Protein 8HP7 (pdb70)

Solvent-accessible surface area: 28020 Å² total; per-residue (Å²): 202,100,4,51,91,34,124,0,1,0,0,14,0,13,3,0,0,0,25,12,15,38,4,0,39,98,25,0,134,118,0,14,63,85,55,19,133,133,16,59,96,55,96,12,0,62,12,0,2,82,1,2,19,86,4,9,81,40,11,56,52,25,31,2,70,59,0,0,11,2,0,7,4,6,0,0,10,55,41,66,20,90,42,47,29,62,38,0,48,122,4,1,150,20,0,85,89,3,58,22,44,151,29,0,19,44,6,0,72,34,1,71,153,104,11,86,0,0,0,5,5,22,0,0,10,76,10,3,50,85,0,29,132,71,0,105,18,108,14,38,0,22,3,0,2,27,0,0,11,5,11,11,48,38,53,92,3,2,92,13,0,43,39,9,1,54,30,14,61,8,125,58,65,30,1,0,0,0,0,14,5,6,43,12,2,0,35,5,0,66,141,51,70,3,19,0,0,16,0,59,29,8,90,86,79,155,55,66,1,1,2,55,85,15,106,100,116,5,92,69,70,26,107,36,60,22,0,36,54,2,16,127,26,7,76,78,24,110,167,101,79,137,129,4,48,96,25,129,0,2,0,0,15,0,14,4,0,0,0,25,12,14,37,4,0,38,97,26,0,126,113,1,15,60,90,54,19,133,132,16,59,94,63,96,11,0,64,13,0,2,84,2,2,19,84,5,9,80,38,11,55,53,26,30,3,71,58,0,0,12,2,0,8,5,7,0,0,10,55,40,66,20,80,52,47,30,60,42,0,37,105,3,0,116,20,0,84,104,4,55,23,42,151,32,0,29,45,5,0,78,38,1,73,157,102,11,86,0,0,0,6,4,22,1,0,9,82,3,3,40,77,0,31,103,78,0,118,19,107,16,38,0,20,2,0,3,25,0,0,10,6,11,10,49,37,50,95,2,2,94,11,0,40,39,10,2,53,29,12,63,11,115,56,59,24,1,0,0,0,0,14,4,5,44,12,2,0,34,5,0,89,142,52,69,5,19,0,0,15,0,61,28,9,93,87,79,162,48,69,1,1,2,55,88,16,106,100,113,5,88,74,47,25,110,36,61,21,0,33,56,2,16,125,25,5,74,74,23,93,164,103,95,136,150,4,52,100,24,129,0,1,0,0,15,0,13,4,0,0,0,25,12,14,38,3,0,38,98,25,0,123,116,0,13,60,92,54,19,135,132,17,60,94,59,96,12,0,65,11,0,2,81,2,3,19,85,5,8,81,40,10,55,53,26,31,2,71,58,0,0,10,1,0,7,5,6,0,0,9,55,41,67,21,88,39,47,28,60,45,0,36,107,3,1,116,14,0,96,113,2,58,26,43,149,29,0,23,45,6,0,76,36,1,69,161,104,12,85,0,0,0,6,5,22,0,0,11,80,6,3,41,77,0,29,114,70,0,116,22,114,16,38,0,22,2,0,2,27,0,0,10,6,10,11,49,36,51,93,3,3,94,10,2,40,40,10,2,53,30,13,63,9,125,59,65,30,2,0,1,0,0,14,4,4,42,12,2,0,34,4,0,66,140,53,70,5,20,0,0,23,0,60,28,9,91,85,78,162,52,51,1,0,2,55,87,13,107,101,124,9,95,83,43,25,111,36,59,20,0,37,52,2,15,130,25,7,76,73,30,110,167,102,104

Secondary structure (DSSP, 8-state):
--GGG-SEEEE--BTTTB-HHHHHHHHHHHHHHHH-TTS-HHHHHHHHHHHHHHHHHHSTTS-HHHHHHHHHHHHHHHHT----HHHHHHHHHGGGGPPBPTTHHHHHHHHHTTSEEEEEESS-HHHHHHHHHHHTS--SEEEEHHHHTS-TTSHHHHHHHHHHGGGGT--GGGEEEEES-IIIIIHHHHHTT-EEEEE-TTTTSSS-TTSPPPSS----SEEESSHHHHHHHHHHHHHH-/--GGG-SEEEE--BTTTB-HHHHHHHHTHHHHHHH-TTS-HHHHHHHHHHHHHHHHHHSTTS-HHHHHHHHHHHHHHHHT----HHHHHHHHHGGGGPPBPTTHHHHHHHHHTTSEEEEEESS-HHHHHHHHHHHTS--SEEEEHHHHTS-TTSHHHHHHHHHHGGGGT--GGGEEEEES-IIIIIHHHHHTT-EEEEE-TTTTS-S-TTSPPPSS----SEEESSHHHHHHHHHHHHHH-/--GGG-SEEEE--BTTTB-HHHHHHHHTHHHHHHH-TTS-HHHHHHHHHHHHHHHHHHSTTS-HHHHHHHHHHHHHHHHT----HHHHHHHHHGGGGPPBPTTHHHHHHHHHTTSEEEEEESS-HHHHHHHHHHHTS--SEEEEHHHHTS-TTSHHHHHHHHHHGGGGT--GGGEEEEES-IIIIIHHHHHTT-EEEEE-TTTTS-S-TTSPPPSS----SEEESSHHHHHHHHHHHHHH-

Nearest PDB structures (foldseek):
  8hp7-assembly3_C  TM=1.004E+00  e=1.651E-50  Novosphingobium sp. MBES04
  8hp6-assembly3_C  TM=1.000E+00  e=1.915E-48  Novosphingobium sp. MBES04
  8hp5-assembly3_C  TM=9.979E-01  e=6.277E-47  Novosphingobium sp. MBES04
  8yvw-assembly1_A  TM=9.800E-01  e=2.194E-34  Pseudomonas sp. A2C
  8ywo-assembly1_A  TM=9.594E-01  e=3.940E-33  Pseudomonas sp. A2C

InterPro domains:
  IPR006328 L-2-Haloacid dehalogenase [TIGR01428] (7-205)
  IPR006328 L-2-Haloacid dehalogenase [cd02588] (7-230)
  IPR006439 HAD hydrolase, subfamily IA [PR00413] (6-17)
  IPR006439 HAD hydrolase, subfamily IA [PR00413] (110-123)
  IPR006439 HAD hydrolase, subfamily IA [PR00413] (188-201)
  IPR006439 HAD hydrolase, subfamily IA [TIGR01493] (9-186)
  IPR023214 HAD superfamily [G3DSA:3.40.50.1000] (5-222)
  IPR036412 HAD-like superfamily [SSF56784] (5-232)
  IPR051540 S-2-haloalkanoic acid dehalogenase [PTHR43316] (5-237)

Radius of gyration: 28.33 Å; Cα contacts (8 Å, |Δi|>4): 1384; chains: 3; bounding box: 89×88×32 Å

Foldseek 3Di:
DAPLQFAAEEEEPDQAFFPVLVLLCVLCVVLVVQLNPVQDSQNVLQLLLVLQVVQLVVQVQDAQLRSQLVSSVVVSVVSPHDDDSVSSNVSSVSLLVGATDPCQQVLQVLVVVRHQYEYQYAHDPVSVVSVVVRSNDDHPYYQYSNNQSGAFPDLSSVVVVQVCCVVVVDHQANYEYEYAAQRRGVVSCVVVVHAYEHQPCCPVPPDRGNHDDHPDRHDHPHYDPHSVVVSVSNVVVVVPD/DDPLQFQAEEEEPDVAFFPVLVLLCVLCVVLVVQLNPVQDSQNVLQLLLVLQVVQLVVQVQDAQLRSQLVSSVVVSVVSPHDDDSVSSNVSSLSLLVGATDPCQQVLQVLCVVRHQYEYQYAHHPVSVVSVVVNSPDDHPYYQYSNNQSGAFPDLSSVVVCQVCCVVVVDHQANYEYEYAAQRGGVVSCVVVVHAYEHQPCCPPPPDRGNHDDHPDRHDHPYYDPHSVRVSVSNVVVVVPD/DAPLQFQAEEEEPDQAFFPVLVLLCVLCVVLVVQLNPVQDSQNVLQLLLVLQVVQLVVQVQDAQLRSQLVSSVVVSVVSVHDDDSVSSNVSSLSLLVGATDPCQQVLQVLCVVRHQYEYQYAHDPVSVVSVVVRSNDDHPYYQYSNNQSGAFPDLSSVVVCQVCCVVVVDHQANYEYEYAAQRRGVVSCVVVVHAYEHQPCCPPPPDRGNHDDHPDRHDHPYYDPHSVRVSVSNVVVVVPD

Sequence (723 aa):
MRLGDYKALSFDCYGTLIDWESGMIEGLRELTARVGTDMSRDEILQAHARHESRQQAQTPGKPYRDLLPIVYKRLAEQWGVPFSQAECEEYGRSVRNWPAFVVDSSPGALQYLKKYYKLIILSNVDNKTFQYSNEKLQVEEFDAIYSAEDVGAYAPSDRNFEYMNGHIGDLGLEPGDILHTAESLFHDHVPARRKFGMMANCWIYRRHAQEGFGATMTPSHEPTYDFRFNSMADLVKAHQEELRNGMRLGDYKALSFDCYGTLIDWESGMIEGLRELTARVGTDMSRDEILQAHARHESRQQAQTPGKPYRDLLPIVYKRLAEQWGVPFSQAECEEYGRSVRNWPAFVVDSSPGALQYLKKYYKLIILSNVDNKTFQYSNEKLQVEFDAIYSAEDVGAYAPSDRNFEEYMNGHIGDLGLEPGDILHTAESLFHDHVPARKFGMMANCWIYRRHAQEGFGATMTPSHEPTYDFRFNSMADLVKKAHQEELRNGMRLGDYKALSFDCYGTLIDWESGMIEGLRELTARVGTDMSRDEILQAHARHESRQQAQTPGKPYRDLLPIVYKRLAEQWGVPFSQAECEEYGRSVRNWPAFVVDSSPGALQYLKKYYKLIILSNVDNKTFQQYSNEKLQVEFDAIYSAEDVGAYAPSDRNFEEYMNGHIGDLGLEPGDILHTAESLFHDHVPARRKFGMMANCWIYRRHAQEGFGATMTPSHEPTYDFRFNSMADLVKAHQEELRNG

B-factor: mean 12.95, std 6.75, range [4.1, 67.66]

Structure (mmCIF, N/CA/C/O backbone):
data_8HP7
#
_entry.id   8HP7
#
_cell.length_a   145.987
_cell.length_b   84.221
_cell.length_c   102.356
_cell.angle_alpha   90.00
_cell.angle_beta   133.93
_cell.angle_gamma   90.00
#
_symmetry.space_group_name_H-M   'C 1 2 1'
#
loop_
_entity.id
_entity.type
_entity.pdbx_description
1 polymer '(S)-2-haloacid dehalogenase'
2 non-polymer 'GAMMA-AMINO-BUTANOIC ACID'
3 non-polymer 1,2-ETHANEDIOL
4 water water
#
loop_
_atom_site.group_PDB
_atom_site.id
_atom_site.type_symbol
_atom_site.label_atom_id
_atom_site.label_alt_id
_atom_site.label_comp_id
_atom_site.label_asym_id
_atom_site.label_entity_id
_atom_site.label_seq_id
_atom_site.pdbx_PDB_ins_code
_atom_site.Cartn_x
_atom_site.Cartn_y
_atom_site.Cartn_z
_atom_site.occupancy
_atom_site.B_iso_or_equiv
_atom_site.auth_seq_id
_atom_site.auth_comp_id
_atom_site.auth_asym_id
_atom_site.auth_atom_id
_atom_site.pdbx_PDB_model_num
ATOM 1 N N . MET A 1 35 ? -16.049 7.490 30.645 1.00 42.29 1 MET A N 1
ATOM 2 C CA . MET A 1 35 ? -14.745 7.088 30.035 1.00 37.41 1 MET A CA 1
ATOM 3 C C . MET A 1 35 ? -14.911 6.529 28.615 1.00 31.65 1 MET A C 1
ATOM 4 O O . MET A 1 35 ? -13.998 5.816 28.171 1.00 33.85 1 MET A O 1
ATOM 9 N N . ARG A 1 36 ? -16.022 6.832 27.932 1.00 20.64 2 ARG A N 1
ATOM 10 C CA . ARG A 1 36 ? -16.245 6.384 26.566 1.00 19.65 2 ARG A CA 1
ATOM 11 C C . ARG A 1 36 ? -16.483 7.586 25.665 1.00 15.91 2 ARG A C 1
ATOM 12 O O . ARG A 1 36 ? -17.182 8.533 26.045 1.00 15.31 2 ARG A O 1
ATOM 20 N N . LEU A 1 37 ? -15.885 7.543 24.474 1.00 15.52 3 LEU A N 1
ATOM 21 C CA . LEU A 1 37 ? -16.100 8.599 23.493 1.00 11.80 3 LEU A CA 1
ATOM 22 C C . LEU A 1 37 ? -17.579 8.760 23.178 1.00 12.65 3 LEU A C 1
ATOM 23 O O . LEU A 1 37 ? -18.062 9.884 22.992 1.00 13.82 3 LEU A O 1
ATOM 28 N N . GLY A 1 38 ? -18.317 7.652 23.114 1.00 14.29 4 GLY A N 1
ATOM 29 C CA . GLY A 1 38 ? -19.731 7.728 22.803 1.00 14.72 4 GLY A CA 1
ATOM 30 C C . GLY A 1 38 ? -20.601 8.343 23.881 1.00 12.72 4 GLY A C 1
ATOM 31 O O . GLY A 1 38 ? -21.795 8.558 23.644 1.00 18.59 4 GLY A O 1
ATOM 32 N N . ASP A 1 39 ? -20.040 8.637 25.058 1.00 13.99 5 ASP A N 1
ATOM 33 C CA . ASP A 1 39 ? -20.792 9.278 26.131 1.00 17.92 5 ASP A CA 1
ATOM 34 C C . ASP A 1 39 ? -21.098 10.742 25.849 1.00 18.41 5 ASP A C 1
ATOM 35 O O . ASP A 1 39 ? -21.804 11.369 26.646 1.00 22.70 5 ASP A O 1
ATOM 40 N N . TYR A 1 40 ? -20.567 11.309 24.772 1.00 11.95 6 TYR A N 1
ATOM 41 C CA . TYR A 1 40 ? -20.685 12.737 24.527 1.00 10.18 6 TYR A CA 1
ATOM 42 C C . TYR A 1 40 ? -21.594 13.003 23.337 1.00 10.75 6 TYR A C 1
ATOM 43 O O . TYR A 1 40 ? -21.639 12.224 22.381 1.00 12.99 6 TYR A O 1
ATOM 52 N N . LYS A 1 41 ? -22.324 14.120 23.409 1.00 10.62 7 LYS A N 1
ATOM 53 C CA . LYS A 1 41 ? -23.197 14.538 22.322 1.00 10.64 7 LYS A CA 1
ATOM 54 C C . LYS A 1 41 ? -22.490 15.410 21.300 1.00 10.81 7 LYS A C 1
ATOM 55 O O . LYS A 1 41 ? -22.970 15.528 20.169 1.00 10.63 7 LYS A O 1
ATOM 61 N N . ALA A 1 42 ? -21.373 16.022 21.673 1.00 8.44 8 ALA A N 1
ATOM 62 C CA . ALA A 1 42 ? -20.691 16.954 20.792 1.00 6.91 8 ALA A CA 1
ATOM 63 C C . ALA A 1 42 ? -19.203 16.924 21.085 1.00 7.15 8 ALA A C 1
ATOM 64 O O . ALA A 1 42 ? -18.774 16.619 22.204 1.00 9.00 8 ALA A O 1
ATOM 66 N N . LEU A 1 43 ? -18.426 17.244 20.058 1.00 8.38 9 LEU A N 1
ATOM 67 C CA . LEU A 1 43 ? -17.000 17.498 20.181 1.00 7.61 9 LEU A CA 1
ATOM 68 C C . LEU A 1 43 ? -16.779 18.964 19.866 1.00 7.49 9 LEU A C 1
ATOM 69 O O . LEU A 1 43 ? -17.301 19.468 18.865 1.00 9.00 9 LEU A O 1
ATOM 74 N N . SER A 1 44 ? -16.031 19.644 20.721 1.00 7.35 10 SER A N 1
ATOM 75 C CA . SER A 1 44 ? -15.524 20.965 20.394 1.00 9.11 10 SER A CA 1
ATOM 76 C C . SER A 1 44 ? -14.059 20.813 20.019 1.00 11.49 10 SER A C 1
ATOM 77 O O . SER A 1 44 ? -13.348 19.986 20.598 1.00 13.36 10 SER A O 1
ATOM 80 N N . PHE A 1 45 ? -13.634 21.557 19.010 1.00 7.71 11 PHE A N 1
ATOM 81 C CA . PHE A 1 45 ? -12.282 21.434 18.498 1.00 6.91 11 PHE A CA 1
ATOM 82 C C . PHE A 1 45 ? -11.579 22.758 18.482 1.00 7.33 11 PHE A C 1
ATOM 83 O O . PHE A 1 45 ? -12.133 23.769 18.055 1.00 8.01 11 PHE A O 1
ATOM 91 N N . ASP A 1 46 ? -10.335 22.741 18.902 1.00 7.88 12 ASP A N 1
ATOM 92 C CA . ASP A 1 46 ? -9.416 23.771 18.453 1.00 8.89 12 ASP A CA 1
ATOM 93 C C . ASP A 1 46 ? -9.205 23.512 16.954 1.00 8.37 12 ASP A C 1
ATOM 94 O O . ASP A 1 46 ? -9.288 22.352 16.494 1.00 9.91 12 ASP A O 1
ATOM 99 N N . CYS A 1 47 ? -8.915 24.565 16.196 1.00 8.85 13 CYS A N 1
ATOM 100 C CA . CYS A 1 47 ? -8.571 24.400 14.790 1.00 9.60 13 CYS A CA 1
ATOM 101 C C . CYS A 1 47 ? -7.059 24.390 14.524 1.00 9.66 13 CYS A C 1
ATOM 102 O O . CYS A 1 47 ? -6.503 23.398 14.066 1.00 8.97 13 CYS A O 1
ATOM 105 N N . TYR A 1 48 ? -6.389 25.501 14.816 1.00 6.47 14 TYR A N 1
ATOM 106 C CA . TYR A 1 48 ? -5.013 25.716 14.362 1.00 7.91 14 TYR A CA 1
ATOM 107 C C . TYR A 1 48 ? -4.039 24.969 15.263 1.00 7.77 14 TYR A C 1
ATOM 108 O O . TYR A 1 48 ? -3.740 25.404 16.374 1.00 9.58 14 TYR A O 1
ATOM 117 N N . GLY A 1 49 ? -3.544 23.835 14.767 1.00 7.82 15 GLY A N 1
ATOM 118 C CA . GLY A 1 49 ? -2.712 22.917 15.520 1.00 10.07 15 GLY A CA 1
ATOM 119 C C . GLY A 1 49 ? -3.347 21.561 15.707 1.00 7.61 15 GLY A C 1
ATOM 120 O O . GLY A 1 49 ? -2.630 20.569 15.894 1.00 8.92 15 GLY A O 1
ATOM 121 N N . THR A 1 50 ? -4.674 21.488 15.640 1.00 7.45 16 THR A N 1
ATOM 122 C CA . THR A 1 50 ? -5.413 20.239 15.784 1.00 5.90 16 THR A CA 1
ATOM 123 C C . THR A 1 50 ? -5.942 19.728 14.447 1.00 8.70 16 THR A C 1
ATOM 124 O O . THR A 1 50 ? -5.678 18.577 14.073 1.00 8.68 16 THR A O 1
ATOM 128 N N . LEU A 1 51 ? -6.679 20.568 13.721 1.00 7.34 17 LEU A N 1
ATOM 129 C CA . LEU A 1 51 ? -7.265 20.255 12.422 1.00 5.71 17 LEU A CA 1
ATOM 130 C C . LEU A 1 51 ? -6.467 20.842 11.266 1.00 7.67 17 LEU A C 1
ATOM 131 O O . LEU A 1 51 ? -6.273 20.185 10.239 1.00 8.09 17 LEU A O 1
ATOM 136 N N . ILE A 1 52 ? -6.029 22.092 11.400 1.00 7.72 18 ILE A N 1
ATOM 137 C CA . ILE A 1 52 ? -5.180 22.759 10.420 1.00 8.44 18 ILE A CA 1
ATOM 138 C C . ILE A 1 52 ? -3.753 22.684 10.930 1.00 6.95 18 ILE A C 1
ATOM 139 O O . ILE A 1 52 ? -3.500 22.901 12.122 1.00 7.67 18 ILE A O 1
ATOM 144 N N . ASP A 1 53 ? -2.818 22.345 10.043 1.00 7.19 19 ASP A N 1
ATOM 145 C CA . ASP A 1 53 ? -1.405 22.260 10.411 1.00 7.09 19 ASP A CA 1
ATOM 146 C C . ASP A 1 53 ? -0.808 23.664 10.394 1.00 8.00 19 ASP A C 1
ATOM 147 O O . ASP A 1 53 ? -0.135 24.071 9.447 1.00 7.66 19 ASP A O 1
ATOM 152 N N . TRP A 1 54 ? -1.044 24.408 11.481 1.00 5.72 20 TRP A N 1
ATOM 153 C CA . TRP A 1 54 ? -0.580 25.794 11.506 1.00 6.69 20 TRP A CA 1
ATOM 154 C C . TRP A 1 54 ? 0.928 25.893 11.648 1.00 7.16 20 TRP A C 1
ATOM 155 O O . TRP A 1 54 ? 1.510 26.926 11.297 1.00 6.27 20 TRP A O 1
ATOM 166 N N . GLU A 1 55 ? 1.587 24.856 12.170 1.00 6.67 21 GLU A N 1
ATOM 167 C CA . GLU A 1 55 ? 3.043 24.906 12.245 1.00 5.93 21 GLU A CA 1
ATOM 168 C C . GLU A 1 55 ? 3.661 24.883 10.855 1.00 7.13 21 GLU A C 1
ATOM 169 O O . GLU A 1 55 ? 4.518 25.714 10.540 1.00 7.64 21 GLU A O 1
ATOM 175 N N . SER A 1 56 ? 3.216 23.967 9.995 1.00 8.10 22 SER A N 1
ATOM 176 C CA . SER A 1 56 ? 3.701 23.983 8.617 1.00 7.61 22 SER A CA 1
ATOM 177 C C . SER A 1 56 ? 3.282 25.262 7.897 1.00 7.79 22 SER A C 1
ATOM 178 O O . SER A 1 56 ? 4.067 25.841 7.134 1.00 9.25 22 SER A O 1
ATOM 181 N N . GLY A 1 57 ? 2.059 25.735 8.149 1.00 7.71 23 GLY A N 1
ATOM 182 C CA . GLY A 1 57 ? 1.578 26.923 7.461 1.00 8.48 23 GLY A CA 1
ATOM 183 C C . GLY A 1 57 ? 2.367 28.163 7.825 1.00 9.12 23 GLY A C 1
ATOM 184 O O . GLY A 1 57 ? 2.775 28.931 6.950 1.00 9.76 23 GLY A O 1
ATOM 185 N N . MET A 1 58 ? 2.616 28.363 9.122 1.00 7.31 24 MET A N 1
ATOM 186 C CA . MET A 1 58 ? 3.385 29.543 9.519 1.00 7.79 24 MET A CA 1
ATOM 187 C C . MET A 1 58 ? 4.851 29.436 9.113 1.00 9.06 24 MET A C 1
ATOM 188 O O . MET A 1 58 ? 5.467 30.453 8.780 1.00 8.44 24 MET A O 1
ATOM 193 N N . ILE A 1 59 ? 5.430 28.234 9.107 1.00 8.04 25 ILE A N 1
ATOM 194 C CA . ILE A 1 59 ? 6.790 28.089 8.584 1.00 8.24 25 ILE A CA 1
ATOM 195 C C . ILE A 1 59 ? 6.857 28.563 7.137 1.00 8.77 25 ILE A C 1
ATOM 196 O O . ILE A 1 59 ? 7.784 29.283 6.743 1.00 9.12 25 ILE A O 1
ATOM 201 N N . GLU A 1 60 ? 5.884 28.159 6.318 1.00 8.36 26 GLU A N 1
ATOM 202 C CA . GLU A 1 60 ? 5.858 28.628 4.936 1.00 9.78 26 GLU A CA 1
ATOM 203 C C . GLU A 1 60 ? 5.641 30.138 4.866 1.00 12.60 26 GLU A C 1
ATOM 204 O O . GLU A 1 60 ? 6.298 30.834 4.081 1.00 10.73 26 GLU A O 1
ATOM 210 N N . GLY A 1 61 ? 4.738 30.668 5.695 1.00 9.52 27 GLY A N 1
ATOM 211 C CA . GLY A 1 61 ? 4.484 32.099 5.670 1.00 9.04 27 GLY A CA 1
ATOM 212 C C . GLY A 1 61 ? 5.664 32.926 6.136 1.00 9.40 27 GLY A C 1
ATOM 213 O O . GLY A 1 61 ? 5.805 34.087 5.737 1.00 11.75 27 GLY A O 1
ATOM 214 N N . LEU A 1 62 ? 6.520 32.353 6.981 1.00 7.96 28 LEU A N 1
ATOM 215 C CA . LEU A 1 62 ? 7.658 33.068 7.552 1.00 8.15 28 LEU A CA 1
ATOM 216 C C . LEU A 1 62 ? 8.960 32.831 6.810 1.00 11.07 28 LEU A C 1
ATOM 217 O O . LEU A 1 62 ? 9.986 33.384 7.208 1.00 10.71 28 LEU A O 1
ATOM 222 N N . ARG A 1 63 ? 8.957 32.037 5.744 1.00 9.57 29 ARG A N 1
ATOM 223 C CA . ARG A 1 63 ? 10.238 31.554 5.246 1.00 12.84 29 ARG A CA 1
ATOM 224 C C . ARG A 1 63 ? 11.069 32.638 4.561 1.00 12.82 29 ARG A C 1
ATOM 225 O O . ARG A 1 63 ? 12.300 32.557 4.574 1.00 13.21 29 ARG A O 1
ATOM 233 N N . GLU A 1 64 ? 10.446 33.650 3.958 1.00 11.07 30 GLU A N 1
ATOM 234 C CA . GLU A 1 64 ? 11.250 34.743 3.419 1.00 12.80 30 GLU A CA 1
ATOM 235 C C . GLU A 1 64 ? 11.946 35.498 4.543 1.00 14.64 30 GLU A C 1
ATOM 236 O O . GLU A 1 64 ? 13.105 35.913 4.406 1.00 14.40 30 GLU A O 1
ATOM 242 N N . LEU A 1 65 ? 11.271 35.645 5.682 1.00 11.32 31 LEU A N 1
ATOM 243 C CA . LEU A 1 65 ? 11.869 36.321 6.824 1.00 11.54 31 LEU A CA 1
ATOM 244 C C . LEU A 1 65 ? 12.967 35.476 7.459 1.00 11.52 31 LEU A C 1
ATOM 245 O O . LEU A 1 65 ? 14.064 35.968 7.727 1.00 10.08 31 LEU A O 1
ATOM 250 N N . THR A 1 66 ? 12.684 34.203 7.732 1.00 9.45 32 THR A N 1
ATOM 251 C CA . THR A 1 66 ? 13.684 33.366 8.390 1.00 9.61 32 THR A CA 1
ATOM 252 C C . THR A 1 66 ? 14.905 33.131 7.503 1.00 13.44 32 THR A C 1
ATOM 253 O O . THR A 1 66 ? 16.015 32.931 8.012 1.00 13.27 32 THR A O 1
ATOM 257 N N . ALA A 1 67 ? 14.731 33.176 6.181 1.00 12.69 33 ALA A N 1
ATOM 258 C CA . ALA A 1 67 ? 15.884 33.036 5.297 1.00 12.17 33 ALA A CA 1
ATOM 259 C C . ALA A 1 67 ? 16.850 34.200 5.459 1.00 12.94 33 ALA A C 1
ATOM 260 O O . ALA A 1 67 ? 18.059 34.028 5.271 1.00 13.78 33 ALA A O 1
ATOM 262 N N . ARG A 1 68 ? 16.338 35.391 5.800 1.00 11.39 34 ARG A N 1
ATOM 263 C CA . ARG A 1 68 ? 17.217 36.526 6.077 1.00 12.18 34 ARG A CA 1
ATOM 264 C C . ARG A 1 68 ? 18.050 36.299 7.326 1.00 15.34 34 ARG A C 1
ATOM 265 O O . ARG A 1 68 ? 19.172 36.807 7.423 1.00 19.04 34 ARG A O 1
ATOM 273 N N . VAL A 1 69 ? 17.502 35.581 8.308 1.00 13.51 35 VAL A N 1
ATOM 274 C CA . VAL A 1 69 ? 18.284 35.197 9.478 1.00 15.50 35 VAL A CA 1
ATOM 275 C C . VAL A 1 69 ? 19.313 34.137 9.103 1.00 18.82 35 VAL A C 1
ATOM 276 O O . VAL A 1 69 ? 20.510 34.281 9.381 1.00 28.00 35 VAL A O 1
ATOM 280 N N . GLY A 1 70 ? 18.867 33.068 8.465 1.00 18.93 36 GLY A N 1
ATOM 281 C CA . GLY A 1 70 ? 19.733 31.973 8.063 1.00 16.66 36 GLY A CA 1
ATOM 282 C C . GLY A 1 70 ? 19.004 30.655 8.237 1.00 19.06 36 GLY A C 1
ATOM 283 O O . GLY A 1 70 ? 18.176 30.483 9.136 1.00 15.94 36 GLY A O 1
ATOM 284 N N . THR A 1 71 ? 19.314 29.697 7.360 1.00 19.83 37 THR A N 1
ATOM 285 C CA . THR A 1 71 ? 18.659 28.393 7.422 1.00 20.15 37 THR A CA 1
ATOM 286 C C . THR A 1 71 ? 19.156 27.528 8.572 1.00 20.52 37 THR A C 1
ATOM 287 O O . THR A 1 71 ? 18.591 26.454 8.800 1.00 21.16 37 THR A O 1
ATOM 291 N N . ASP A 1 72 ? 20.182 27.967 9.307 1.00 14.71 38 ASP A N 1
ATOM 292 C CA . ASP A 1 72 ? 20.598 27.224 10.488 1.00 16.85 38 ASP A CA 1
ATOM 293 C C . ASP A 1 72 ? 19.560 27.314 11.596 1.00 13.67 38 ASP A C 1
ATOM 294 O O . ASP A 1 72 ? 19.473 26.409 12.428 1.00 16.87 38 ASP A O 1
ATOM 299 N N . MET A 1 73 ? 18.779 28.392 11.635 1.00 13.43 39 MET A N 1
ATOM 300 C CA . MET A 1 73 ? 17.757 28.510 12.660 1.00 11.51 39 MET A CA 1
ATOM 301 C C . MET A 1 73 ? 16.690 27.446 12.446 1.00 10.65 39 MET A C 1
ATOM 302 O O . MET A 1 73 ? 16.089 27.346 11.370 1.00 12.21 39 MET A O 1
ATOM 307 N N . SER A 1 74 ? 16.458 26.647 13.476 1.00 9.23 40 SER A N 1
ATOM 308 C CA . SER A 1 74 ? 15.647 25.454 13.338 1.00 11.06 40 SER A CA 1
ATOM 309 C C . SER A 1 74 ? 14.160 25.787 13.367 1.00 9.00 40 SER A C 1
ATOM 310 O O . SER A 1 74 ? 13.734 26.858 13.827 1.00 7.51 40 SER A O 1
ATOM 313 N N . ARG A 1 75 ? 13.374 24.822 12.882 1.00 9.34 41 ARG A N 1
ATOM 314 C CA . ARG A 1 75 ? 11.920 24.916 12.910 1.00 7.47 41 ARG A CA 1
ATOM 315 C C . ARG A 1 75 ? 11.417 25.188 14.318 1.00 8.82 41 ARG A C 1
ATOM 316 O O . ARG A 1 75 ? 10.582 26.079 14.521 1.00 8.89 41 ARG A O 1
ATOM 324 N N . ASP A 1 76 ? 11.937 24.462 15.310 1.00 9.37 42 ASP A N 1
ATOM 325 C CA . ASP A 1 76 ? 11.458 24.622 16.680 1.00 9.89 42 ASP A CA 1
ATOM 326 C C . ASP A 1 76 ? 11.773 26.008 17.223 1.00 9.62 42 ASP A C 1
ATOM 327 O O . ASP A 1 76 ? 10.958 26.602 17.942 1.00 10.10 42 ASP A O 1
ATOM 332 N N . GLU A 1 77 ? 12.950 26.536 16.901 1.00 7.99 43 GLU A N 1
ATOM 333 C CA . GLU A 1 77 ? 13.282 27.885 17.339 1.00 8.97 43 GLU A CA 1
ATOM 334 C C . GLU A 1 77 ? 12.320 28.898 16.731 1.00 8.79 43 GLU A C 1
ATOM 335 O O . GLU A 1 77 ? 11.861 29.823 17.415 1.00 10.52 43 GLU A O 1
ATOM 341 N N . ILE A 1 78 ? 12.004 28.744 15.442 1.00 8.45 44 ILE A N 1
ATOM 342 C CA . ILE A 1 78 ? 11.047 29.647 14.798 1.00 6.87 44 ILE A CA 1
ATOM 343 C C . ILE A 1 78 ? 9.678 29.542 15.455 1.00 6.90 44 ILE A C 1
ATOM 344 O O . ILE A 1 78 ? 9.052 30.557 15.790 1.00 7.58 44 ILE A O 1
ATOM 349 N N . LEU A 1 79 ? 9.172 28.316 15.604 1.00 7.42 45 LEU A N 1
ATOM 350 C CA . LEU A 1 79 ? 7.835 28.124 16.158 1.00 7.15 45 LEU A CA 1
ATOM 351 C C . LEU A 1 79 ? 7.723 28.696 17.566 1.00 8.45 45 LEU A C 1
ATOM 352 O O . LEU A 1 79 ? 6.719 29.341 17.899 1.00 7.08 45 LEU A O 1
ATOM 357 N N . GLN A 1 80 ? 8.744 28.477 18.403 1.00 6.35 46 GLN A N 1
ATOM 358 C CA . GLN A 1 80 ? 8.711 28.957 19.782 1.00 7.50 46 GLN A CA 1
ATOM 359 C C . GLN A 1 80 ? 8.839 30.474 19.859 1.00 8.27 46 GLN A C 1
ATOM 360 O O . GLN A 1 80 ? 8.266 31.103 20.758 1.00 9.63 46 GLN A O 1
ATOM 366 N N . ALA A 1 81 ? 9.605 31.074 18.950 1.00 8.83 47 ALA A N 1
ATOM 367 C CA . ALA A 1 81 ? 9.696 32.526 18.928 1.00 8.23 47 ALA A CA 1
ATOM 368 C C . ALA A 1 81 ? 8.362 33.130 18.519 1.00 6.87 47 ALA A C 1
ATOM 369 O O . ALA A 1 81 ? 7.944 34.162 19.062 1.00 7.42 47 ALA A O 1
ATOM 371 N N . HIS A 1 82 ? 7.674 32.474 17.582 1.00 6.03 48 HIS A N 1
ATOM 372 C CA . HIS A 1 82 ? 6.334 32.902 17.186 1.00 6.27 48 HIS A CA 1
ATOM 373 C C . HIS A 1 82 ? 5.346 32.722 18.329 1.00 8.64 48 HIS A C 1
ATOM 374 O O . HIS A 1 82 ? 4.511 33.592 18.581 1.00 8.00 48 HIS A O 1
ATOM 381 N N . ALA A 1 83 ? 5.418 31.587 19.030 1.00 7.04 49 ALA A N 1
ATOM 382 C CA . ALA A 1 83 ? 4.520 31.353 20.160 1.00 5.63 49 ALA A CA 1
ATOM 383 C C . ALA A 1 83 ? 4.648 32.463 21.191 1.00 7.41 49 ALA A C 1
ATOM 384 O O . ALA A 1 83 ? 3.643 32.965 21.717 1.00 6.38 49 ALA A O 1
ATOM 386 N N . ARG A 1 84 ? 5.882 32.880 21.462 1.00 8.10 50 ARG A N 1
ATOM 387 C CA . ARG A 1 84 ? 6.125 33.921 22.449 1.00 7.43 50 ARG A CA 1
ATOM 388 C C . ARG A 1 84 ? 5.499 35.243 22.017 1.00 6.42 50 ARG A C 1
ATOM 389 O O . ARG A 1 84 ? 4.753 35.866 22.777 1.00 8.21 50 ARG A O 1
ATOM 397 N N . HIS A 1 85 ? 5.757 35.666 20.779 1.00 6.30 51 HIS A N 1
ATOM 398 C CA . HIS A 1 85 ? 5.216 36.953 20.342 1.00 7.11 51 HIS A CA 1
ATOM 399 C C . HIS A 1 85 ? 3.715 36.891 20.099 1.00 6.15 51 HIS A C 1
ATOM 400 O O . HIS A 1 85 ? 2.995 37.864 20.379 1.00 7.53 51 HIS A O 1
ATOM 407 N N . GLU A 1 86 ? 3.211 35.763 19.595 1.00 6.08 52 GLU A N 1
ATOM 408 C CA . GLU A 1 86 ? 1.774 35.657 19.350 1.00 7.22 52 GLU A CA 1
ATOM 409 C C . GLU A 1 86 ? 0.974 35.692 20.649 1.00 6.91 52 GLU A C 1
ATOM 410 O O . GLU A 1 86 ? 0.003 36.456 20.773 1.00 6.84 52 GLU A O 1
ATOM 416 N N . SER A 1 87 ? 1.367 34.881 21.634 1.00 6.25 53 SER A N 1
ATOM 417 C CA . SER A 1 87 ? 0.634 34.846 22.895 1.00 6.49 53 SER A CA 1
ATOM 418 C C . SER A 1 87 ? 0.688 36.198 23.594 1.00 6.44 53 SER A C 1
ATOM 419 O O . SER A 1 87 ? -0.328 36.689 24.100 1.00 7.86 53 SER A O 1
ATOM 422 N N . ARG A 1 88 ? 1.854 36.836 23.596 1.00 6.11 54 ARG A N 1
ATOM 423 C CA . ARG A 1 88 ? 1.953 38.141 24.244 1.00 7.08 54 ARG A CA 1
ATOM 424 C C . ARG A 1 88 ? 1.106 39.187 23.530 1.00 4.28 54 ARG A C 1
ATOM 425 O O . ARG A 1 88 ? 0.423 39.984 24.183 1.00 5.84 54 ARG A O 1
ATOM 433 N N . GLN A 1 89 ? 1.116 39.193 22.198 1.00 6.32 55 GLN A N 1
ATOM 434 C CA . GLN A 1 89 ? 0.307 40.180 21.490 1.00 5.12 55 GLN A CA 1
ATOM 435 C C . GLN A 1 89 ? -1.187 39.901 21.631 1.00 6.43 55 GLN A C 1
ATOM 436 O O . GLN A 1 89 ? -1.994 40.838 21.670 1.00 7.11 55 GLN A O 1
ATOM 442 N N . GLN A 1 90 ? -1.579 38.629 21.711 1.00 6.23 56 GLN A N 1
ATOM 443 C CA . GLN A 1 90 ? -2.986 38.307 21.937 1.00 5.67 56 GLN A CA 1
ATOM 444 C C . GLN A 1 90 ? -3.463 38.790 23.297 1.00 5.92 56 GLN A C 1
ATOM 445 O O . GLN A 1 90 ? -4.649 39.120 23.453 1.00 8.38 56 GLN A O 1
ATOM 451 N N . ALA A 1 91 ? -2.575 38.824 24.289 1.00 6.33 57 ALA A N 1
ATOM 452 C CA . ALA A 1 91 ? -2.932 39.413 25.574 1.00 7.82 57 ALA A CA 1
ATOM 453 C C . ALA A 1 91 ? -2.938 40.937 25.521 1.00 6.65 57 ALA A C 1
ATOM 454 O O . ALA A 1 91 ? -3.753 41.574 26.190 1.00 8.79 57 ALA A O 1
ATOM 456 N N . GLN A 1 92 ? -2.054 41.529 24.717 1.00 6.61 58 GLN A N 1
ATOM 457 C CA . GLN A 1 92 ? -1.943 42.984 24.641 1.00 7.27 58 GLN A CA 1
ATOM 458 C C . GLN A 1 92 ? -3.152 43.606 23.960 1.00 8.96 58 GLN A C 1
ATOM 459 O O . GLN A 1 92 ? -3.681 44.626 24.422 1.00 7.53 58 GLN A O 1
ATOM 465 N N . THR A 1 93 ? -3.572 43.035 22.830 1.00 6.43 59 THR A N 1
ATOM 466 C CA . THR A 1 93 ? -4.669 43.567 22.020 1.00 6.62 59 THR A CA 1
ATOM 467 C C . THR A 1 93 ? -5.663 42.437 21.781 1.00 8.06 59 THR A C 1
ATOM 468 O O . THR A 1 93 ? -5.756 41.892 20.670 1.00 8.03 59 THR A O 1
ATOM 472 N N . PRO A 1 94 ? -6.453 42.087 22.797 1.00 7.08 60 PRO A N 1
ATOM 473 C CA . PRO A 1 94 ? -7.309 40.891 22.682 1.00 6.94 60 PRO A CA 1
ATOM 474 C C . PRO A 1 94 ? -8.420 41.000 21.652 1.00 7.93 60 PRO A C 1
ATOM 475 O O . PRO A 1 94 ? -8.899 39.957 21.179 1.00 9.11 60 PRO A O 1
ATOM 479 N N . GLY A 1 95 ? -8.867 42.205 21.314 1.00 8.42 61 GLY A N 1
ATOM 480 C CA . GLY A 1 95 ? -9.919 42.411 20.338 1.00 9.75 61 GLY A CA 1
ATOM 481 C C . GLY A 1 95 ? -9.446 42.611 18.920 1.00 10.71 61 GLY A C 1
ATOM 482 O O . GLY A 1 95 ? -10.268 42.861 18.035 1.00 11.78 61 GLY A O 1
ATOM 483 N N . LYS A 1 96 ? -8.142 42.515 18.674 1.00 7.25 62 LYS A N 1
ATOM 484 C CA . LYS A 1 96 ? -7.637 42.714 17.321 1.00 7.61 62 LYS A CA 1
ATOM 485 C C . LYS A 1 96 ? -7.870 41.446 16.510 1.00 6.82 62 LYS A C 1
ATOM 486 O O . LYS A 1 96 ? -7.485 40.364 16.953 1.00 8.08 62 LYS A O 1
ATOM 492 N N . PRO A 1 97 ? -8.502 41.537 15.337 1.00 6.68 63 PRO A N 1
ATOM 493 C CA . PRO A 1 97 ? -8.714 40.334 14.524 1.00 8.83 63 PRO A CA 1
ATOM 494 C C . PRO A 1 97 ? -7.387 39.655 14.218 1.00 6.10 63 PRO A C 1
ATOM 495 O O . PRO A 1 97 ? -6.379 40.320 13.973 1.00 6.43 63 PRO A O 1
ATOM 499 N N . TYR A 1 98 ? -7.410 38.320 14.209 1.00 7.19 64 TYR A N 1
ATOM 500 C CA . TYR A 1 98 ? -6.194 37.533 14.035 1.00 6.30 64 TYR A CA 1
ATOM 501 C C . TYR A 1 98 ? -5.429 37.945 12.783 1.00 7.96 64 TYR A C 1
ATOM 502 O O . TYR A 1 98 ? -4.195 38.073 12.813 1.00 5.61 64 TYR A O 1
ATOM 511 N N . ARG A 1 99 ? -6.148 38.181 11.680 1.00 6.54 65 ARG A N 1
ATOM 512 C CA . ARG A 1 99 ? -5.516 38.592 10.430 1.00 7.91 65 ARG A CA 1
ATOM 513 C C . ARG A 1 99 ? -4.773 39.913 10.559 1.00 7.39 65 ARG A C 1
ATOM 514 O O . ARG A 1 99 ? -3.843 40.163 9.780 1.00 8.86 65 ARG A O 1
ATOM 522 N N . ASP A 1 100 ? -5.149 40.754 11.528 1.00 7.81 66 ASP A N 1
ATOM 523 C CA . ASP A 1 100 ? -4.479 42.022 11.793 1.00 6.91 66 ASP A CA 1
ATOM 524 C C . ASP A 1 100 ? -3.491 41.921 12.941 1.00 8.09 66 ASP A C 1
ATOM 525 O O . ASP A 1 100 ? -2.651 42.817 13.101 1.00 8.07 66 ASP A O 1
ATOM 530 N N . LEU A 1 101 ? -3.559 40.844 13.728 1.00 7.74 67 LEU A N 1
ATOM 531 C CA . LEU A 1 101 ? -2.620 40.638 14.824 1.00 6.01 67 LEU A CA 1
ATOM 532 C C . LEU A 1 101 ? -1.336 39.964 14.351 1.00 6.15 67 LEU A C 1
ATOM 533 O O . LEU A 1 101 ? -0.241 40.352 14.776 1.00 6.39 67 LEU A O 1
ATOM 538 N N . LEU A 1 102 ? -1.443 38.958 13.485 1.00 5.53 68 LEU A N 1
ATOM 539 C CA . LEU A 1 102 ? -0.241 38.310 12.974 1.00 7.29 68 LEU A CA 1
ATOM 540 C C . LEU A 1 102 ? 0.729 39.257 12.271 1.00 5.40 68 LEU A C 1
ATOM 541 O O . LEU A 1 102 ? 1.946 39.025 12.379 1.00 6.38 68 LEU A O 1
ATOM 546 N N . PRO A 1 103 ? 0.289 40.310 11.560 1.00 5.84 69 PRO A N 1
ATOM 547 C CA . PRO A 1 103 ? 1.268 41.278 11.039 1.00 5.31 69 PRO A CA 1
ATOM 548 C C . PRO A 1 103 ? 2.132 41.889 12.120 1.00 6.14 69 PRO A C 1
ATOM 549 O O . PRO A 1 103 ? 3.317 42.161 11.882 1.00 6.95 69 PRO A O 1
ATOM 553 N N . ILE A 1 104 ? 1.585 42.082 13.315 1.00 6.38 70 ILE A N 1
ATOM 554 C CA . ILE A 1 104 ? 2.397 42.617 14.402 1.00 5.48 70 ILE A CA 1
ATOM 555 C C . ILE A 1 104 ? 3.402 41.575 14.884 1.00 5.74 70 ILE A C 1
ATOM 556 O O . ILE A 1 104 ? 4.558 41.901 15.183 1.00 7.12 70 ILE A O 1
ATOM 561 N N . VAL A 1 105 ? 2.978 40.311 14.958 1.00 6.40 71 VAL A N 1
ATOM 562 C CA . VAL A 1 105 ? 3.887 39.232 15.339 1.00 6.80 71 VAL A CA 1
ATOM 563 C C . VAL A 1 105 ? 5.055 39.145 14.359 1.00 6.68 71 VAL A C 1
ATOM 564 O O . VAL A 1 105 ? 6.217 39.011 14.762 1.00 7.45 71 VAL A O 1
ATOM 568 N N . TYR A 1 106 ? 4.758 39.210 13.054 1.00 6.24 72 TYR A N 1
ATOM 569 C CA . TYR A 1 106 ? 5.806 39.234 12.032 1.00 6.74 72 TYR A CA 1
ATOM 570 C C . TYR A 1 106 ? 6.804 40.361 12.287 1.00 6.26 72 TYR A C 1
ATOM 571 O O . TYR A 1 106 ? 8.020 40.136 12.271 1.00 7.58 72 TYR A O 1
ATOM 580 N N . LYS A 1 107 ? 6.305 41.572 12.558 1.00 5.72 73 LYS A N 1
ATOM 581 C CA . LYS A 1 107 ? 7.190 42.689 12.867 1.00 5.22 73 LYS A CA 1
ATOM 582 C C . LYS A 1 107 ? 8.041 42.401 14.100 1.00 6.07 73 LYS A C 1
ATOM 583 O O . LYS A 1 107 ? 9.257 42.643 14.098 1.00 7.01 73 LYS A O 1
ATOM 589 N N . ARG A 1 108 ? 7.421 41.893 15.171 1.00 6.30 74 ARG A N 1
ATOM 590 C CA . ARG A 1 108 ? 8.179 41.646 16.394 1.00 5.30 74 ARG A CA 1
ATOM 591 C C . ARG A 1 108 ? 9.288 40.635 16.154 1.00 7.30 74 ARG A C 1
ATOM 592 O O . ARG A 1 108 ? 10.393 40.777 16.689 1.00 7.12 74 ARG A O 1
ATOM 600 N N . LEU A 1 109 ? 9.008 39.607 15.349 1.00 7.23 75 LEU A N 1
ATOM 601 C CA . LEU A 1 109 ? 10.028 38.611 15.036 1.00 6.47 75 LEU A CA 1
ATOM 602 C C . LEU A 1 109 ? 11.150 39.217 14.209 1.00 5.83 75 LEU A C 1
ATOM 603 O O . LEU A 1 109 ? 12.334 39.023 14.509 1.00 7.87 75 LEU A O 1
ATOM 608 N N . ALA A 1 110 ? 10.801 39.945 13.148 1.00 7.06 76 ALA A N 1
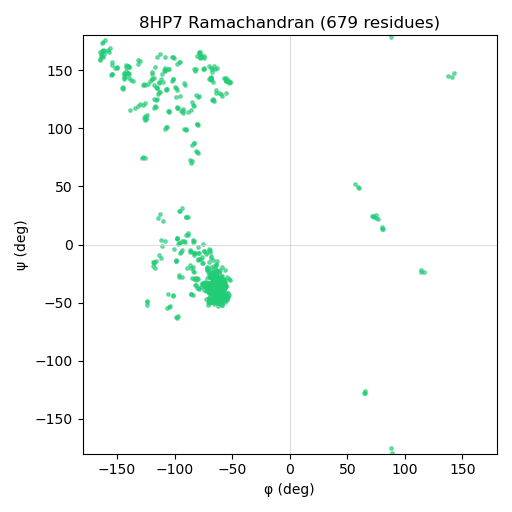ATOM 609 C CA . ALA A 1 110 ? 11.825 40.562 12.312 1.00 6.87 76 ALA A CA 1
ATOM 610 C C . ALA A 1 110 ? 12.720 41.487 13.126 1.00 7.76 76 ALA A C 1
ATOM 611 O O . ALA A 1 110 ? 13.943 41.522 12.932 1.00 7.93 76 ALA A O 1
ATOM 613 N N . GLU A 1 111 ? 12.126 42.244 14.049 1.00 6.63 77 GLU A N 1
ATOM 614 C CA . GLU A 1 111 ? 12.918 43.170 14.850 1.00 8.79 77 GLU A CA 1
ATOM 615 C C . GLU A 1 111 ? 13.806 42.421 15.834 1.00 8.30 77 GLU A C 1
ATOM 616 O O . GLU A 1 111 ? 14.974 42.791 16.029 1.00 7.93 77 GLU A O 1
ATOM 622 N N . GLN A 1 112 ? 13.285 41.337 16.415 1.00 8.52 78 GLN A N 1
ATOM 623 C CA . GLN A 1 112 ? 14.073 40.507 17.320 1.00 6.51 78 GLN A CA 1
ATOM 624 C C . GLN A 1 112 ? 15.257 39.887 16.596 1.00 10.33 78 GLN A C 1
ATOM 625 O O . GLN A 1 112 ? 16.354 39.785 17.154 1.00 11.46 78 GLN A O 1
ATOM 631 N N . TRP A 1 113 ? 15.062 39.500 15.345 1.00 8.37 79 TRP A N 1
ATOM 632 C CA . TRP A 1 113 ? 16.134 38.901 14.570 1.00 8.61 79 TRP A CA 1
ATOM 633 C C . TRP A 1 113 ? 17.013 39.932 13.880 1.00 10.09 79 TRP A C 1
ATOM 634 O O . TRP A 1 113 ? 18.023 39.559 13.274 1.00 12.08 79 TRP A O 1
ATOM 645 N N . GLY A 1 114 ? 16.658 41.212 13.961 1.00 7.44 80 GLY A N 1
ATOM 646 C CA . GLY A 1 114 ? 17.511 42.258 13.434 1.00 10.93 80 GLY A CA 1
ATOM 647 C C . GLY A 1 114 ? 17.553 42.338 11.929 1.00 10.72 80 GLY A C 1
ATOM 648 O O . GLY A 1 114 ? 18.542 42.834 11.376 1.00 16.66 80 GLY A O 1
ATOM 649 N N . VAL A 1 115 ? 16.520 41.865 11.240 1.00 12.26 81 VAL A N 1
ATOM 650 C CA . VAL A 1 115 ? 16.550 41.834 9.782 1.00 10.41 81 VAL A CA 1
ATOM 651 C C . VAL A 1 115 ? 15.586 42.861 9.202 1.00 13.36 81 VAL A C 1
ATOM 652 O O . VAL A 1 115 ? 14.569 43.196 9.833 1.00 12.96 81 VAL A O 1
ATOM 656 N N . PRO A 1 116 ? 15.880 43.393 8.017 1.00 15.51 82 PRO A N 1
ATOM 657 C CA . PRO A 1 116 ? 14.942 44.296 7.347 1.00 18.45 82 PRO A CA 1
ATOM 658 C C . PRO A 1 116 ? 13.648 43.582 6.997 1.00 14.27 82 PRO A C 1
ATOM 659 O O . PRO A 1 116 ? 13.615 42.369 6.786 1.00 14.91 82 PRO A O 1
ATOM 663 N N . PHE A 1 117 ? 12.573 44.357 6.948 1.00 12.91 83 PHE A N 1
ATOM 664 C CA . PHE A 1 117 ? 11.257 43.850 6.595 1.00 11.29 83 PHE A CA 1
ATOM 665 C C . PHE A 1 117 ? 10.404 45.050 6.213 1.00 12.60 83 PHE A C 1
ATOM 666 O O . PHE A 1 117 ? 10.818 46.203 6.356 1.00 17.17 83 PHE A O 1
ATOM 674 N N . SER A 1 118 ? 9.195 44.774 5.745 1.00 12.55 84 SER A N 1
ATOM 675 C CA . SER A 1 118 ? 8.284 45.837 5.362 1.00 11.89 84 SER A CA 1
ATOM 676 C C . SER A 1 118 ? 6.920 45.588 5.984 1.00 10.04 84 SER A C 1
ATOM 677 O O . SER A 1 118 ? 6.553 44.453 6.304 1.00 9.55 84 SER A O 1
ATOM 680 N N . GLN A 1 119 ? 6.168 46.675 6.148 1.00 11.73 85 GLN A N 1
ATOM 681 C CA . GLN A 1 119 ? 4.786 46.550 6.587 1.00 10.03 85 GLN A CA 1
ATOM 682 C C . GLN A 1 119 ? 3.974 45.701 5.613 1.00 9.14 85 GLN A C 1
ATOM 683 O O . GLN A 1 119 ? 3.102 44.928 6.029 1.00 7.55 85 GLN A O 1
ATOM 689 N N . ALA A 1 120 ? 4.260 45.815 4.312 1.00 10.33 86 ALA A N 1
ATOM 690 C CA . ALA A 1 120 ? 3.567 44.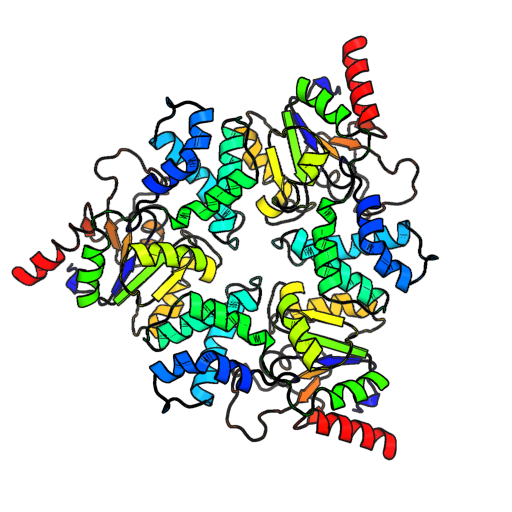989 3.324 1.00 9.50 86 ALA A CA 1
ATOM 691 C C . ALA A 1 120 ? 3.777 43.507 3.599 1.00 8.48 86 ALA A C 1
ATOM 692 O O . ALA A 1 120 ? 2.825 42.717 3.549 1.00 8.95 86 ALA A O 1
ATOM 694 N N . GLU A 1 121 ? 5.013 43.117 3.931 1.00 9.18 87 GLU A N 1
ATOM 695 C CA . GLU A 1 121 ? 5.283 41.727 4.289 1.00 7.49 87 GLU A CA 1
ATOM 696 C C . GLU A 1 121 ? 4.502 41.318 5.530 1.00 7.76 87 GLU A C 1
ATOM 697 O O . GLU A 1 121 ? 4.024 40.180 5.622 1.00 7.92 87 GLU A O 1
ATOM 703 N N . CYS A 1 122 ? 4.363 42.230 6.493 1.00 7.26 88 CYS A N 1
ATOM 704 C CA . CYS A 1 122 ? 3.617 41.922 7.707 1.00 6.97 88 CYS A CA 1
ATOM 705 C C . CYS A 1 122 ? 2.168 41.613 7.380 1.00 8.06 88 CYS A C 1
ATOM 706 O O . CYS A 1 122 ? 1.614 40.602 7.826 1.00 7.79 88 CYS A O 1
ATOM 709 N N . GLU A 1 123 ? 1.538 42.477 6.588 1.00 7.16 89 GLU A N 1
ATOM 710 C CA . GLU A 1 123 ? 0.131 42.289 6.260 1.00 8.15 89 GLU A CA 1
ATOM 711 C C . GLU A 1 123 ? -0.083 41.032 5.430 1.00 9.62 89 GLU A C 1
ATOM 712 O O . GLU A 1 123 ? -1.083 40.325 5.611 1.00 9.37 89 GLU A O 1
ATOM 718 N N . GLU A 1 124 ? 0.848 40.735 4.519 1.00 7.58 90 GLU A N 1
ATOM 719 C CA . GLU A 1 124 ? 0.759 39.509 3.729 1.00 9.71 90 GLU A CA 1
ATOM 720 C C . GLU A 1 124 ? 0.826 38.276 4.622 1.00 8.34 90 GLU A C 1
ATOM 721 O O . GLU A 1 124 ? 0.124 37.281 4.380 1.00 9.02 90 GLU A O 1
ATOM 727 N N . TYR A 1 125 ? 1.675 38.311 5.652 1.00 8.88 91 TYR A N 1
ATOM 728 C CA . TYR A 1 125 ? 1.727 37.191 6.588 1.00 8.88 91 TYR A CA 1
ATOM 729 C C . TYR A 1 125 ? 0.380 36.966 7.273 1.00 7.58 91 TYR A C 1
ATOM 730 O O . TYR A 1 125 ? -0.052 35.818 7.443 1.00 7.61 91 TYR A O 1
ATOM 739 N N . GLY A 1 126 ? -0.303 38.042 7.672 1.00 7.08 92 GLY A N 1
ATOM 740 C CA . GLY A 1 126 ? -1.615 37.875 8.280 1.00 9.43 92 GLY A CA 1
ATOM 741 C C . GLY A 1 126 ? -2.633 37.275 7.335 1.00 8.49 92 GLY A C 1
ATOM 742 O O . GLY A 1 126 ? -3.554 36.577 7.772 1.00 10.70 92 GLY A O 1
ATOM 743 N N . ARG A 1 127 ? -2.476 37.522 6.031 1.00 8.72 93 ARG A N 1
ATOM 744 C CA . ARG A 1 127 ? -3.310 36.911 5.003 1.00 11.35 93 ARG A CA 1
ATOM 745 C C . ARG A 1 127 ? -2.947 35.459 4.756 1.00 10.39 93 ARG A C 1
ATOM 746 O O . ARG A 1 127 ? -3.750 34.726 4.166 1.00 14.80 93 ARG A O 1
ATOM 754 N N . SER A 1 128 ? -1.777 35.014 5.204 1.00 8.71 94 SER A N 1
ATOM 755 C CA . SER A 1 128 ? -1.348 33.668 4.854 1.00 8.67 94 SER A CA 1
ATOM 756 C C . SER A 1 128 ? -2.149 32.595 5.572 1.00 9.82 94 SER A C 1
ATOM 757 O O . SER A 1 128 ? -2.138 31.440 5.123 1.00 10.58 94 SER A O 1
ATOM 760 N N . VAL A 1 129 ? -2.832 32.941 6.671 1.00 7.92 95 VAL A N 1
ATOM 761 C CA . VAL A 1 129 ? -3.558 31.933 7.446 1.00 9.11 95 VAL A CA 1
ATOM 762 C C . VAL A 1 129 ? -4.547 31.190 6.567 1.00 10.85 95 VAL A C 1
ATOM 763 O O . VAL A 1 129 ? -4.765 29.985 6.736 1.00 9.78 95 VAL A O 1
ATOM 767 N N . ARG A 1 130 ? -5.179 31.896 5.631 1.00 9.93 96 ARG A N 1
ATOM 768 C CA . ARG A 1 130 ? -6.194 31.260 4.803 1.00 12.47 96 ARG A CA 1
ATOM 769 C C . ARG A 1 130 ? -5.620 30.142 3.950 1.00 11.65 96 ARG A C 1
ATOM 770 O O . ARG A 1 130 ? -6.391 29.328 3.429 1.00 16.09 96 ARG A O 1
ATOM 778 N N . ASN A 1 131 ? -4.295 30.064 3.829 1.00 10.93 97 ASN A N 1
ATOM 779 C CA . ASN A 1 131 ? -3.627 29.039 3.046 1.00 12.74 97 ASN A CA 1
ATOM 780 C C . ASN A 1 131 ? -2.910 27.999 3.899 1.00 12.31 97 ASN A C 1
ATOM 781 O O . ASN A 1 131 ? -2.285 27.091 3.346 1.00 12.42 97 ASN A O 1
ATOM 786 N N . TRP A 1 132 ? -3.005 28.088 5.219 1.00 8.45 98 TRP A N 1
ATOM 787 C CA . TRP A 1 132 ? -2.416 27.055 6.063 1.00 7.64 98 TRP A CA 1
ATOM 788 C C . TRP A 1 132 ? -3.129 25.731 5.802 1.00 9.96 98 TRP A C 1
ATOM 789 O O . TRP A 1 132 ? -4.363 25.699 5.746 1.00 9.71 98 TRP A O 1
ATOM 800 N N . PRO A 1 133 ? -2.398 24.635 5.607 1.00 8.17 99 PRO A N 1
ATOM 801 C CA . PRO A 1 133 ? -3.029 23.400 5.131 1.00 9.95 99 PRO A CA 1
ATOM 802 C C . PRO A 1 133 ? -3.659 22.596 6.251 1.00 7.77 99 PRO A C 1
ATOM 803 O O . PRO A 1 133 ? -3.207 22.600 7.395 1.00 9.58 99 PRO A O 1
ATOM 807 N N . ALA A 1 134 ? -4.703 21.862 5.891 1.00 8.31 100 ALA A N 1
ATOM 808 C CA . ALA A 1 134 ? -5.246 20.872 6.807 1.00 8.51 100 ALA A CA 1
ATOM 809 C C . ALA A 1 134 ? -4.274 19.711 6.976 1.00 10.81 100 ALA A C 1
ATOM 810 O O . ALA A 1 134 ? -3.589 19.306 6.030 1.00 9.71 100 ALA A O 1
ATOM 812 N N . PHE A 1 135 ? -4.197 19.176 8.193 1.00 7.77 101 PHE A N 1
ATOM 813 C CA . PHE A 1 135 ? -3.642 17.837 8.324 1.00 6.49 101 PHE A CA 1
ATOM 814 C C . PHE A 1 135 ? -4.435 16.923 7.398 1.00 9.58 101 PHE A C 1
ATOM 815 O O . PHE A 1 135 ? -5.651 17.072 7.248 1.00 9.95 101 PHE A O 1
ATOM 823 N N . VAL A 1 136 ? -3.726 15.990 6.748 1.00 10.07 102 VAL A N 1
ATOM 824 C CA A VAL A 1 136 ? -4.388 15.202 5.718 0.56 11.62 102 VAL A CA 1
ATOM 825 C CA B VAL A 1 136 ? -4.319 15.116 5.733 0.44 11.69 102 VAL A CA 1
ATOM 826 C C . VAL A 1 136 ? -5.514 14.348 6.279 1.00 10.28 102 VAL A C 1
ATOM 827 O O . VAL A 1 136 ? -6.479 14.074 5.557 1.00 11.13 102 VAL A O 1
ATOM 834 N N . ASP A 1 137 ? -5.459 13.970 7.554 1.00 8.84 103 ASP A N 1
ATOM 835 C CA . ASP A 1 137 ? -6.513 13.139 8.122 1.00 9.97 103 ASP A CA 1
ATOM 836 C C . ASP A 1 137 ? -7.726 13.929 8.586 1.00 8.74 103 ASP A C 1
ATOM 837 O O . ASP A 1 137 ? -8.749 13.317 8.904 1.00 11.26 103 ASP A O 1
ATOM 842 N N . SER A 1 138 ? -7.658 15.266 8.612 1.00 8.91 104 SER A N 1
ATOM 843 C CA A SER A 1 138 ? -8.726 16.028 9.248 0.86 10.63 104 SER A CA 1
ATOM 844 C CA B SER A 1 138 ? -8.722 16.036 9.248 0.14 10.52 104 SER A CA 1
ATOM 845 C C . SER A 1 138 ? -10.043 15.980 8.488 1.00 8.40 104 SER A C 1
ATOM 846 O O . SER A 1 138 ? -11.084 15.752 9.122 1.00 9.48 104 SER A O 1
ATOM 851 N N . PRO A 1 139 ? -10.084 16.197 7.163 1.00 8.21 105 PRO A N 1
ATOM 852 C CA . PRO A 1 139 ? -11.403 16.213 6.499 1.00 9.07 105 PRO A CA 1
ATOM 853 C C . PRO A 1 139 ? -12.160 14.906 6.645 1.00 9.68 105 PRO A C 1
ATOM 854 O O . PRO A 1 139 ? -13.345 14.919 7.010 1.00 11.59 105 PRO A O 1
ATOM 858 N N . GLY A 1 140 ? -11.501 13.769 6.400 1.00 10.60 106 GLY A N 1
ATOM 859 C CA . GLY A 1 140 ? -12.185 12.493 6.541 1.00 10.35 106 GLY A CA 1
ATOM 860 C C . GLY A 1 140 ? -12.611 12.201 7.968 1.00 8.62 106 GLY A C 1
ATOM 861 O O . GLY A 1 140 ? -13.686 11.644 8.205 1.00 10.45 106 GLY A O 1
ATOM 862 N N . ALA A 1 141 ? -11.766 12.548 8.938 1.00 8.95 107 ALA A N 1
ATOM 863 C CA . ALA A 1 141 ? -12.126 12.326 10.335 1.00 8.70 107 ALA A CA 1
ATOM 864 C C . ALA A 1 141 ? -13.336 13.165 10.721 1.00 9.05 107 ALA A C 1
ATOM 865 O O . ALA A 1 141 ? -14.270 12.678 11.371 1.00 8.89 107 ALA A O 1
ATOM 867 N N . LEU A 1 142 ? -13.352 14.434 10.306 1.00 8.18 108 LEU A N 1
ATOM 868 C CA . LEU A 1 142 ? -14.473 15.299 10.649 1.00 9.20 108 LEU A CA 1
ATOM 869 C C . LEU A 1 142 ? -15.761 14.818 10.003 1.00 8.43 108 LEU A C 1
ATOM 870 O O . LEU A 1 142 ? -16.830 14.889 10.617 1.00 9.04 108 LEU A O 1
ATOM 875 N N . GLN A 1 143 ? -15.680 14.337 8.760 1.00 10.37 109 GLN A N 1
ATOM 876 C CA . GLN A 1 143 ? -16.864 13.803 8.093 1.00 9.33 109 GLN A CA 1
ATOM 877 C C . GLN A 1 143 ? -17.394 12.566 8.808 1.00 10.19 109 GLN A C 1
ATOM 878 O O . GLN A 1 143 ? -18.611 12.403 8.945 1.00 11.23 109 GLN A O 1
ATOM 884 N N . TYR A 1 144 ? -16.500 11.698 9.291 1.00 9.46 110 TYR A N 1
ATOM 885 C CA . TYR A 1 144 ? -16.942 10.562 10.099 1.00 9.70 110 TYR A CA 1
ATOM 886 C C . TYR A 1 144 ? -17.630 11.040 11.376 1.00 8.83 110 TYR A C 1
ATOM 887 O O . TYR A 1 144 ? -18.728 10.583 11.718 1.00 10.11 110 TYR A O 1
ATOM 896 N N . LEU A 1 145 ? -16.990 11.970 12.096 1.00 8.39 111 LEU A N 1
ATOM 897 C CA . LEU A 1 145 ? -17.476 12.359 13.420 1.00 9.05 111 LEU A CA 1
ATOM 898 C C . LEU A 1 145 ? -18.789 13.117 13.331 1.00 9.43 111 LEU A C 1
ATOM 899 O O . LEU A 1 145 ? -19.601 13.047 14.263 1.00 8.71 111 LEU A O 1
ATOM 904 N N . LYS A 1 146 ? -19.020 13.811 12.212 1.00 8.13 112 LYS A N 1
ATOM 905 C CA . LYS A 1 146 ? -20.267 14.545 12.015 1.00 10.10 112 LYS A CA 1
ATOM 906 C C . LYS A 1 146 ? -21.472 13.617 12.076 1.00 9.93 112 LYS A C 1
ATOM 907 O O . LYS A 1 146 ? -22.569 14.053 12.436 1.00 11.71 112 LYS A O 1
ATOM 913 N N . LYS A 1 147 ? -21.286 12.331 11.746 1.00 10.57 113 LYS A N 1
ATOM 914 C CA . LYS A 1 147 ? -22.405 11.395 11.783 1.00 10.67 113 LYS A CA 1
ATOM 915 C C . LYS A 1 147 ? -22.839 11.064 13.204 1.00 11.06 113 LYS A C 1
ATOM 916 O O . LYS A 1 147 ? -23.978 10.632 13.405 1.00 16.45 113 LYS A O 1
ATOM 922 N N . TYR A 1 148 ? -21.971 11.276 14.192 1.00 9.88 114 TYR A N 1
ATOM 923 C CA . TYR A 1 148 ? -22.214 10.860 15.562 1.00 10.16 114 TYR A CA 1
ATOM 924 C C . TYR A 1 148 ? -22.262 11.992 16.573 1.00 10.13 114 TYR A C 1
ATOM 925 O O . TYR A 1 148 ? -22.700 11.760 17.705 1.00 10.71 114 TYR A O 1
ATOM 934 N N . TYR A 1 149 ? -21.796 13.190 16.218 1.00 9.61 115 TYR A N 1
ATOM 935 C CA . TYR A 1 149 ? -21.650 14.287 17.162 1.00 10.46 115 TYR A CA 1
ATOM 936 C C . TYR A 1 149 ? -21.970 15.592 16.457 1.00 8.58 115 TYR A C 1
ATOM 937 O O . TYR A 1 149 ? -21.707 15.748 15.263 1.00 9.99 115 TYR A O 1
ATOM 946 N N . LYS A 1 150 ? -22.525 16.529 17.215 1.00 7.98 116 LYS A N 1
ATOM 947 C CA . LYS A 1 150 ? -22.440 17.925 16.815 1.00 6.99 116 LYS A CA 1
ATOM 948 C C . LYS A 1 150 ? -20.988 18.366 16.931 1.00 8.37 116 LYS A C 1
ATOM 949 O O . LYS A 1 150 ? -20.265 17.928 17.829 1.00 8.41 116 LYS A O 1
ATOM 955 N N . LEU A 1 151 ? -20.550 19.189 15.983 1.00 7.52 117 LEU A N 1
ATOM 956 C CA . LEU A 1 151 ? -19.150 19.604 15.888 1.00 6.83 117 LEU A CA 1
ATOM 957 C C . LEU A 1 151 ? -19.058 21.104 16.113 1.00 7.62 117 LEU A C 1
ATOM 958 O O . LEU A 1 151 ? -19.702 21.888 15.402 1.00 8.24 117 LEU A O 1
ATOM 963 N N . ILE A 1 152 ? -18.243 21.495 17.082 1.00 6.51 118 ILE A N 1
ATOM 964 C CA . ILE A 1 152 ? -18.080 22.892 17.467 1.00 6.63 118 ILE A CA 1
ATOM 965 C C . ILE A 1 152 ? -16.625 23.283 17.272 1.00 5.96 118 ILE A C 1
ATOM 966 O O . ILE A 1 152 ? -15.721 22.488 17.540 1.00 8.07 118 ILE A O 1
ATOM 971 N N . ILE A 1 153 ? -16.395 24.511 16.810 1.00 6.67 119 ILE A N 1
ATOM 972 C CA . ILE A 1 153 ? -15.057 25.094 16.725 1.00 6.35 119 ILE A CA 1
ATOM 973 C C . ILE A 1 153 ? -14.896 26.140 17.822 1.00 7.04 119 ILE A C 1
ATOM 974 O O . ILE A 1 153 ? -15.781 26.986 18.017 1.00 7.50 119 ILE A O 1
ATOM 979 N N . LEU A 1 154 ? -13.767 26.088 18.528 1.00 7.40 120 LEU A N 1
ATOM 980 C CA . LEU A 1 154 ? -13.327 27.143 19.447 1.00 8.12 120 LEU A CA 1
ATOM 981 C C . LEU A 1 154 ? -11.917 27.515 19.001 1.00 7.99 120 LEU A C 1
ATOM 982 O O . LEU A 1 154 ? -10.979 26.742 19.209 1.00 9.33 120 LEU A O 1
ATOM 987 N N . SER A 1 155 ? -11.743 28.680 18.378 1.00 7.82 121 SER A N 1
ATOM 988 C CA . SER A 1 155 ? -10.490 28.927 17.673 1.00 8.03 121 SER A CA 1
ATOM 989 C C . SER A 1 155 ? -10.026 30.377 17.784 1.00 6.74 121 SER A C 1
ATOM 990 O O . SER A 1 155 ? -10.833 31.312 17.802 1.00 6.64 121 SER A O 1
ATOM 993 N N . ASN A 1 156 ? -8.697 30.548 17.838 1.00 6.57 122 ASN A N 1
ATOM 994 C CA . ASN A 1 156 ? -8.031 31.855 17.832 1.00 7.23 122 ASN A CA 1
ATOM 995 C C . ASN A 1 156 ? -7.878 32.291 16.383 1.00 8.13 122 ASN A C 1
ATOM 996 O O . ASN A 1 156 ? -6.851 32.092 15.729 1.00 9.92 122 ASN A O 1
ATOM 1001 N N . VAL A 1 157 ? -8.926 32.921 15.881 1.00 7.03 123 VAL A N 1
ATOM 1002 C CA . VAL A 1 157 ? -9.007 33.269 14.473 1.00 7.88 123 VAL A CA 1
ATOM 1003 C C . VAL A 1 157 ? -10.096 34.323 14.332 1.00 8.43 123 VAL A C 1
ATOM 1004 O O . VAL A 1 157 ? -10.913 34.513 15.244 1.00 9.64 123 VAL A O 1
ATOM 1008 N N . ASP A 1 158 ? -10.094 35.036 13.209 1.00 6.89 124 ASP A N 1
ATOM 1009 C CA . ASP A 1 158 ? -11.214 35.880 12.822 1.00 7.47 124 ASP A CA 1
ATOM 1010 C C . ASP A 1 158 ? -12.105 35.103 11.851 1.00 7.90 124 ASP A C 1
ATOM 1011 O O . ASP A 1 158 ? -11.668 34.149 11.196 1.00 7.09 124 ASP A O 1
ATOM 1016 N N . ASN A 1 159 ? -13.372 35.512 11.774 1.00 7.66 125 ASN A N 1
ATOM 1017 C CA . ASN A 1 159 ? -14.348 34.724 11.024 1.00 8.05 125 ASN A CA 1
ATOM 1018 C C . ASN A 1 159 ? -14.090 34.766 9.523 1.00 8.85 125 ASN A C 1
ATOM 1019 O O . ASN A 1 159 ? -14.288 33.759 8.834 1.00 9.06 125 ASN A O 1
ATOM 1024 N N . LYS A 1 160 ? -13.648 35.913 8.995 1.00 8.43 126 LYS A N 1
ATOM 1025 C CA . LYS A 1 160 ? -13.355 35.996 7.567 1.00 8.88 126 LYS A CA 1
ATOM 1026 C C . LYS A 1 160 ? -12.255 35.019 7.180 1.00 11.41 126 LYS A C 1
ATOM 1027 O O . LYS A 1 160 ? -12.338 34.360 6.139 1.00 10.95 126 LYS A O 1
ATOM 1033 N N . THR A 1 161 ? -11.227 34.900 8.020 1.00 8.17 127 THR A N 1
ATOM 1034 C CA . THR A 1 161 ? -10.137 33.964 7.753 1.00 6.30 127 THR A CA 1
ATOM 1035 C C . THR A 1 161 ? -10.614 32.530 7.899 1.00 10.99 127 THR A C 1
ATOM 1036 O O . THR A 1 161 ? -10.272 31.664 7.080 1.00 9.17 127 THR A O 1
ATOM 1040 N N . PHE A 1 162 ? -11.404 32.257 8.945 1.00 7.62 128 PHE A N 1
ATOM 1041 C CA . PHE A 1 162 ? -11.746 30.870 9.238 1.00 7.06 128 PHE A CA 1
ATOM 1042 C C . PHE A 1 162 ? -12.554 30.225 8.123 1.00 10.07 128 PHE A C 1
ATOM 1043 O O . PHE A 1 162 ? -12.480 29.007 7.944 1.00 7.67 128 PHE A O 1
ATOM 1051 N N . GLN A 1 163 ? -13.330 31.004 7.365 1.00 8.35 129 GLN A N 1
ATOM 1052 C CA . GLN A 1 163 ? -14.111 30.400 6.291 1.00 7.73 129 GLN A CA 1
ATOM 1053 C C . GLN A 1 163 ? -13.221 29.647 5.306 1.00 9.50 129 GLN A C 1
ATOM 1054 O O . GLN A 1 163 ? -13.627 28.607 4.767 1.00 10.22 129 GLN A O 1
ATOM 1060 N N . TYR A 1 164 ? -11.990 30.125 5.097 1.00 8.54 130 TYR A N 1
ATOM 1061 C CA . TYR A 1 164 ? -11.080 29.457 4.175 1.00 8.22 130 TYR A CA 1
ATOM 1062 C C . TYR A 1 164 ? -10.557 28.158 4.765 1.00 8.89 130 TYR A C 1
ATOM 1063 O O . TYR A 1 164 ? -10.432 27.150 4.056 1.00 9.52 130 TYR A O 1
ATOM 1072 N N . SER A 1 165 ? -10.255 28.155 6.064 1.00 7.71 131 SER A N 1
ATOM 1073 C CA . SER A 1 165 ? -9.881 26.905 6.708 1.00 7.18 131 SER A CA 1
ATOM 1074 C C . SER A 1 165 ? -11.053 25.937 6.710 1.00 7.17 131 SER A C 1
ATOM 1075 O O . SER A 1 165 ? -10.873 24.732 6.494 1.00 7.90 131 SER A O 1
ATOM 1078 N N . ASN A 1 166 ? -12.266 26.447 6.933 1.00 7.46 132 ASN A N 1
ATOM 1079 C CA . ASN A 1 166 ? -13.449 25.591 6.941 1.00 6.90 132 ASN A CA 1
ATOM 1080 C C . ASN A 1 166 ? -13.630 24.901 5.595 1.00 8.34 132 ASN A C 1
ATOM 1081 O O . ASN A 1 166 ? -14.017 23.727 5.527 1.00 9.13 132 ASN A O 1
ATOM 1086 N N . GLU A 1 167 ? -13.343 25.612 4.508 1.00 9.69 133 GLU A N 1
ATOM 1087 C CA . GLU A 1 167 ? -13.441 25.026 3.178 1.00 10.30 133 GLU A CA 1
ATOM 1088 C C . GLU A 1 167 ? -12.451 23.876 3.007 1.00 10.60 133 GLU A C 1
ATOM 1089 O O . GLU A 1 167 ? -12.780 22.842 2.407 1.00 13.18 133 GLU A O 1
ATOM 1095 N N . LYS A 1 168 ? -11.239 24.026 3.548 1.00 9.49 134 LYS A N 1
ATOM 1096 C CA . LYS A 1 168 ? -10.261 22.940 3.510 1.00 8.79 134 LYS A CA 1
ATOM 1097 C C . LYS A 1 168 ? -10.703 21.748 4.349 1.00 10.49 134 LYS A C 1
ATOM 1098 O O . LYS A 1 168 ? -10.324 20.602 4.052 1.00 12.00 134 LYS A O 1
ATOM 1104 N N . LEU A 1 169 ? -11.485 21.986 5.405 1.00 7.35 135 LEU A N 1
ATOM 1105 C CA . LEU A 1 169 ? -11.874 20.893 6.290 1.00 9.36 135 LEU A CA 1
ATOM 1106 C C . LEU A 1 169 ? -13.093 20.127 5.777 1.00 9.25 135 LEU A C 1
ATOM 1107 O O . LEU A 1 169 ? -13.325 18.989 6.205 1.00 10.30 135 LEU A O 1
ATOM 1112 N N . GLN A 1 170 ? -13.878 20.720 4.876 1.00 10.31 136 GLN A N 1
ATOM 1113 C CA . GLN A 1 170 ? -14.922 20.001 4.143 1.00 10.70 136 GLN A CA 1
ATOM 1114 C C . GLN A 1 170 ? -15.958 19.382 5.075 1.00 9.94 136 GLN A C 1
ATOM 1115 O O . GLN A 1 170 ? -16.306 18.203 4.960 1.00 12.09 136 GLN A O 1
ATOM 1121 N N . VAL A 1 171 ? -16.466 20.192 6.001 1.00 10.45 137 VAL A N 1
ATOM 1122 C CA . VAL A 1 171 ? -17.511 19.754 6.917 1.00 10.06 137 VAL A CA 1
ATOM 1123 C C . VAL A 1 171 ? -18.246 20.997 7.385 1.00 8.89 137 VAL A C 1
ATOM 1124 O O . VAL A 1 171 ? -17.692 22.104 7.381 1.00 10.36 137 VAL A O 1
ATOM 1128 N N A GLU A 1 172 ? -19.507 20.826 7.759 0.47 11.47 138 GLU A N 1
ATOM 1129 N N B GLU A 1 172 ? -19.497 20.813 7.795 0.53 11.47 138 GLU A N 1
ATOM 1130 C CA A GLU A 1 172 ? -20.283 21.910 8.341 0.47 10.09 138 GLU A CA 1
ATOM 1131 C CA B GLU A 1 172 ? -20.319 21.873 8.360 0.53 10.09 138 GLU A CA 1
ATOM 1132 C C A GLU A 1 172 ? -20.199 21.807 9.856 0.47 10.61 138 GLU A C 1
ATOM 1133 C C B GLU A 1 172 ? -20.224 21.803 9.877 0.53 10.63 138 GLU A C 1
ATOM 1134 O O A GLU A 1 172 ? -20.439 20.739 10.428 0.47 10.71 138 GLU A O 1
ATOM 1135 O O B GLU A 1 172 ? -20.511 20.760 10.475 0.53 10.66 138 GLU A O 1
ATOM 1146 N N . PHE A 1 173 ? -19.849 22.912 10.502 1.00 7.88 139 PHE A N 1
ATOM 1147 C CA . PHE A 1 173 ? -19.769 22.954 11.947 1.00 9.43 139 PHE A CA 1
ATOM 1148 C C . PHE A 1 173 ? -21.081 23.447 12.540 1.00 8.39 139 PHE A C 1
ATOM 1149 O O . PHE A 1 173 ? -21.679 24.420 12.058 1.00 9.82 139 PHE A O 1
ATOM 1157 N N . ASP A 1 174 ? -21.523 22.769 13.599 1.00 7.97 140 ASP A N 1
ATOM 1158 C CA . ASP A 1 174 ? -22.754 23.186 14.262 1.00 8.87 140 ASP A CA 1
ATOM 1159 C C . ASP A 1 174 ? -22.603 24.545 14.936 1.00 7.70 140 ASP A C 1
ATOM 1160 O O . ASP A 1 174 ? -23.584 25.287 15.049 1.00 8.40 140 ASP A O 1
ATOM 1165 N N . ALA A 1 175 ? -21.395 24.888 15.375 1.00 6.11 141 ALA A N 1
ATOM 1166 C CA . ALA A 1 175 ? -21.146 26.231 15.890 1.00 6.10 141 ALA A CA 1
ATOM 1167 C C . ALA A 1 175 ? -19.675 26.564 15.718 1.00 6.85 141 ALA A C 1
ATOM 1168 O O . ALA A 1 175 ? -18.818 25.682 15.800 1.00 7.57 141 ALA A O 1
ATOM 1170 N N . ILE A 1 176 ? -19.389 27.842 15.469 1.00 6.06 142 ILE A N 1
ATOM 1171 C CA . ILE A 1 176 ? -18.019 28.344 15.354 1.00 7.71 142 ILE A CA 1
ATOM 1172 C C . ILE A 1 176 ? -17.878 29.496 16.345 1.00 6.29 142 ILE A C 1
ATOM 1173 O O . ILE A 1 176 ? -18.450 30.573 16.125 1.00 7.24 142 ILE A O 1
ATOM 1178 N N . TYR A 1 177 ? -17.128 29.284 17.429 1.00 6.27 143 TYR A N 1
ATOM 1179 C CA . TYR A 1 177 ? -16.881 30.312 18.446 1.00 6.06 143 TYR A CA 1
ATOM 1180 C C . TYR A 1 177 ? -15.447 30.802 18.288 1.00 6.76 143 TYR A C 1
ATOM 1181 O O . TYR A 1 177 ? -14.505 30.133 18.718 1.00 7.84 143 TYR A O 1
ATOM 1190 N N . SER A 1 178 ? -15.277 31.961 17.661 1.00 6.35 144 SER A N 1
ATOM 1191 C CA . SER A 1 178 ? -13.957 32.463 17.324 1.00 5.95 144 SER A CA 1
ATOM 1192 C C . SER A 1 178 ? -13.528 33.545 18.305 1.00 6.76 144 SER A C 1
ATOM 1193 O O . SER A 1 178 ? -14.347 34.178 18.982 1.00 6.73 144 SER A O 1
ATOM 1196 N N . ALA A 1 179 ? -12.216 33.786 18.336 1.00 6.32 145 ALA A N 1
ATOM 1197 C CA . ALA A 1 179 ? -11.680 34.882 19.136 1.00 6.17 145 ALA A CA 1
ATOM 1198 C C . ALA A 1 179 ? -12.301 36.214 18.740 1.00 5.89 145 ALA A C 1
ATOM 1199 O O . ALA A 1 179 ? -12.475 37.097 19.587 1.00 7.30 145 ALA A O 1
ATOM 1201 N N . GLU A 1 180 ? -12.627 36.388 17.457 1.00 5.31 146 GLU A N 1
ATOM 1202 C CA . GLU A 1 180 ? -13.346 37.593 17.042 1.00 4.45 146 GLU A CA 1
ATOM 1203 C C . GLU A 1 180 ? -14.696 37.708 17.755 1.00 7.35 146 GLU A C 1
ATOM 1204 O O . GLU A 1 180 ? -15.054 38.785 18.253 1.00 9.87 146 GLU A O 1
ATOM 1210 N N . ASP A 1 181 ? -15.457 36.607 17.822 1.00 8.26 147 ASP A N 1
ATOM 1211 C CA . ASP A 1 181 ? -16.740 36.637 18.518 1.00 7.86 147 ASP A CA 1
ATOM 1212 C C . ASP A 1 181 ? -16.537 36.974 19.985 1.00 7.85 147 ASP A C 1
ATOM 1213 O O . ASP A 1 181 ? -17.377 37.634 20.605 1.00 6.43 147 ASP A O 1
ATOM 1218 N N . VAL A 1 182 ? -15.445 36.481 20.566 1.00 5.89 148 VAL A N 1
ATOM 1219 C CA . VAL A 1 182 ? -15.262 36.565 22.010 1.00 6.85 148 VAL A CA 1
ATOM 1220 C C . VAL A 1 182 ? -14.711 37.921 22.412 1.00 6.36 148 VAL A C 1
ATOM 1221 O O . VAL A 1 182 ? -15.019 38.422 23.499 1.00 7.97 148 VAL A O 1
ATOM 1225 N N . GLY A 1 183 ? -13.861 38.509 21.578 1.00 5.44 149 GLY A N 1
ATOM 1226 C CA . GLY A 1 183 ? -13.088 39.670 21.989 1.00 7.04 149 GLY A CA 1
ATOM 1227 C C . GLY A 1 183 ? -11.867 39.340 22.811 1.00 7.27 149 GLY A C 1
ATOM 1228 O O . GLY A 1 183 ? -11.304 40.230 23.459 1.00 7.60 149 GLY A O 1
ATOM 1229 N N . ALA A 1 184 ? -11.447 38.080 22.810 1.00 6.90 150 ALA A N 1
ATOM 1230 C CA . ALA A 1 184 ? -10.234 37.651 23.487 1.00 6.85 150 ALA A CA 1
ATOM 1231 C C . ALA A 1 184 ? -9.780 36.350 22.846 1.00 7.86 150 ALA A C 1
ATOM 1232 O O . ALA A 1 184 ? -10.523 35.705 22.102 1.00 6.96 150 ALA A O 1
ATOM 1234 N N . TYR A 1 185 ? -8.556 35.962 23.174 1.00 5.33 151 TYR A N 1
ATOM 1235 C CA . TYR A 1 185 ? -7.933 34.766 22.635 1.00 6.49 151 TYR A CA 1
ATOM 1236 C C . TYR A 1 185 ? -7.724 33.743 23.739 1.00 7.10 151 TYR A C 1
ATOM 1237 O O . TYR A 1 185 ? -7.349 34.098 24.862 1.00 8.36 151 TYR A O 1
ATOM 1246 N N . ALA A 1 186 ? -7.960 32.468 23.420 1.00 7.48 152 ALA A N 1
ATOM 1247 C CA . ALA A 1 186 ? -7.564 31.411 24.334 1.00 7.37 152 ALA A CA 1
ATOM 1248 C C . ALA A 1 186 ? -6.071 31.552 24.637 1.00 8.00 152 ALA A C 1
ATOM 1249 O O . ALA A 1 186 ? -5.281 31.857 23.730 1.00 8.47 152 ALA A O 1
ATOM 1251 N N . PRO A 1 187 ? -5.637 31.319 25.882 1.00 7.54 153 PRO A N 1
ATOM 1252 C CA . PRO A 1 187 ? -6.375 30.695 26.988 1.00 9.45 153 PRO A CA 1
ATOM 1253 C C . PRO A 1 187 ? -7.177 31.626 27.886 1.00 10.67 153 PRO A C 1
ATOM 1254 O O . PRO A 1 187 ? -7.443 31.262 29.033 1.00 10.78 153 PRO A O 1
ATOM 1258 N N . SER A 1 188 ? -7.587 32.812 27.430 1.00 8.72 154 SER A N 1
ATOM 1259 C CA . SER A 1 188 ? -8.466 33.645 28.240 1.00 8.91 154 SER A CA 1
ATOM 1260 C C . SER A 1 188 ? -9.683 32.851 28.697 1.00 8.84 154 SER A C 1
ATOM 1261 O O . SER A 1 188 ? -10.261 32.074 27.934 1.00 9.52 154 SER A O 1
ATOM 1264 N N . ASP A 1 189 ? -10.077 33.075 29.958 1.00 9.28 155 ASP A N 1
ATOM 1265 C CA . ASP A 1 189 ? -11.343 32.550 30.459 1.00 9.24 155 ASP A CA 1
ATOM 1266 C C . ASP A 1 189 ? -12.506 32.930 29.556 1.00 8.95 155 ASP A C 1
ATOM 1267 O O . ASP A 1 189 ? -13.509 32.214 29.497 1.00 10.11 155 ASP A O 1
ATOM 1272 N N . ARG A 1 190 ? -12.414 34.076 28.880 1.00 7.48 156 ARG A N 1
ATOM 1273 C CA . ARG A 1 190 ? -13.567 34.583 28.147 1.00 8.65 156 ARG A CA 1
ATOM 1274 C C . ARG A 1 190 ? -13.987 33.641 27.031 1.00 7.37 156 ARG A C 1
ATOM 1275 O O . ARG A 1 190 ? -15.173 33.564 26.699 1.00 8.39 156 ARG A O 1
ATOM 1283 N N . ASN A 1 191 ? -13.041 32.893 26.462 1.00 7.84 157 ASN A N 1
ATOM 1284 C CA . ASN A 1 191 ? -13.371 32.054 25.315 1.00 7.99 157 ASN A CA 1
ATOM 1285 C C . ASN A 1 191 ? -14.260 30.879 25.711 1.00 9.73 157 ASN A C 1
ATOM 1286 O O . ASN A 1 191 ? -15.278 30.622 25.062 1.00 8.41 157 ASN A O 1
ATOM 1291 N N . PHE A 1 192 ? -13.888 30.150 26.768 1.00 10.09 158 PHE A N 1
ATOM 1292 C CA . PHE A 1 192 ? -14.751 29.072 27.237 1.00 8.70 158 PHE A CA 1
ATOM 1293 C C . PHE A 1 192 ? -16.063 29.607 27.805 1.00 8.96 158 PHE A C 1
ATOM 1294 O O . PHE A 1 192 ? -17.115 28.995 27.604 1.00 8.53 158 PHE A O 1
ATOM 1302 N N . GLU A 1 193 ? -16.024 30.757 28.481 1.00 7.89 159 GLU A N 1
ATOM 1303 C CA . GLU A 1 193 ? -17.251 31.363 28.996 1.00 7.74 159 GLU A CA 1
ATOM 1304 C C . GLU A 1 193 ? -18.214 31.693 27.863 1.00 7.74 159 GLU A C 1
ATOM 1305 O O . GLU A 1 193 ? -19.427 31.486 27.982 1.00 9.95 159 GLU A O 1
ATOM 1311 N N . TYR A 1 194 ? -17.686 32.193 26.749 1.00 8.25 160 TYR A N 1
ATOM 1312 C CA . TYR A 1 194 ? -18.531 32.546 25.617 1.00 7.15 160 TYR A CA 1
ATOM 1313 C C . TYR A 1 194 ? -19.148 31.300 25.005 1.00 7.38 160 TYR A C 1
ATOM 1314 O O . TYR A 1 194 ? -20.357 31.256 24.758 1.00 8.48 160 TYR A O 1
ATOM 1323 N N . MET A 1 195 ? -18.333 30.269 24.775 1.00 7.13 161 MET A N 1
ATOM 1324 C CA . MET A 1 195 ? -18.881 29.004 24.293 1.00 6.91 161 MET A CA 1
ATOM 1325 C C . MET A 1 195 ? -19.959 28.476 25.234 1.00 8.02 161 MET A C 1
ATOM 1326 O O . MET A 1 195 ? -21.067 28.127 24.799 1.00 8.83 161 MET A O 1
ATOM 1331 N N . ASN A 1 196 ? -19.660 28.430 26.536 1.00 8.16 162 ASN A N 1
ATOM 1332 C CA . ASN A 1 196 ? -20.629 27.917 27.503 1.00 10.29 162 ASN A CA 1
ATOM 1333 C C . ASN A 1 196 ? -21.915 28.724 27.493 1.00 11.27 162 ASN A C 1
ATOM 1334 O O . ASN A 1 196 ? -22.997 28.175 27.737 1.00 11.71 162 ASN A O 1
ATOM 1339 N N . GLY A 1 197 ? -21.821 30.020 27.192 1.00 8.23 163 GLY A N 1
ATOM 1340 C CA . GLY A 1 197 ? -22.997 30.871 27.128 1.00 9.27 163 GLY A CA 1
ATOM 1341 C C . GLY A 1 197 ? -23.842 30.690 25.885 1.00 10.10 163 GLY A C 1
ATOM 1342 O O . GLY A 1 197 ? -24.961 31.207 25.830 1.00 10.33 163 GLY A O 1
ATOM 1343 N N . HIS A 1 198 ? -23.345 29.967 24.882 1.00 7.53 164 HIS A N 1
ATOM 1344 C CA . HIS A 1 198 ? -24.104 29.771 23.659 1.00 7.28 164 HIS A CA 1
ATOM 1345 C C . HIS A 1 198 ? -24.460 28.326 23.358 1.00 8.05 164 HIS A C 1
ATOM 1346 O O . HIS A 1 198 ? -25.329 28.096 22.517 1.00 9.92 164 HIS A O 1
ATOM 1353 N N . ILE A 1 199 ? -23.811 27.350 23.996 1.00 8.89 165 ILE A N 1
ATOM 1354 C CA . ILE A 1 199 ? -24.095 25.963 23.633 1.00 8.65 165 ILE A CA 1
ATOM 1355 C C . ILE A 1 199 ? -25.523 25.543 23.953 1.00 7.45 165 ILE A C 1
ATOM 1356 O O . ILE A 1 199 ? -26.000 24.555 23.380 1.00 9.47 165 ILE A O 1
ATOM 1361 N N . GLY A 1 200 ? -26.207 26.255 24.856 1.00 8.42 166 GLY A N 1
ATOM 1362 C CA . GLY A 1 200 ? -27.608 25.967 25.116 1.00 8.93 166 GLY A CA 1
ATOM 1363 C C . GLY A 1 200 ? -28.480 26.135 23.890 1.00 8.29 166 GLY A C 1
ATOM 1364 O O . GLY A 1 200 ? -29.505 25.458 23.754 1.00 9.50 166 GLY A O 1
ATOM 1365 N N . ASP A 1 201 ? -28.096 27.039 22.986 1.00 10.16 167 ASP A N 1
ATOM 1366 C CA . ASP A 1 201 ? -28.807 27.209 21.726 1.00 9.86 167 ASP A CA 1
ATOM 1367 C C . ASP A 1 201 ? -28.694 25.987 20.834 1.00 11.04 167 ASP A C 1
ATOM 1368 O O . ASP A 1 201 ? -29.475 25.853 19.891 1.00 11.88 167 ASP A O 1
ATOM 1373 N N . LEU A 1 202 ? -27.718 25.117 21.089 1.00 9.87 168 LEU A N 1
ATOM 1374 C CA . LEU A 1 202 ? -27.564 23.863 20.377 1.00 11.89 168 LEU A CA 1
ATOM 1375 C C . LEU A 1 202 ? -28.168 22.701 21.145 1.00 8.91 168 LEU A C 1
ATOM 1376 O O . LEU A 1 202 ? -27.994 21.541 20.738 1.00 12.83 168 LEU A O 1
ATOM 1381 N N . GLY A 1 203 ? -28.828 22.984 22.268 1.00 10.11 169 GLY A N 1
ATOM 1382 C CA . GLY A 1 203 ? -29.408 21.942 23.095 1.00 12.54 169 GLY A CA 1
ATOM 1383 C C . GLY A 1 203 ? -28.389 21.209 23.937 1.00 13.26 169 GLY A C 1
ATOM 1384 O O . GLY A 1 203 ? -28.630 20.071 24.352 1.00 15.55 169 GLY A O 1
ATOM 1385 N N . LEU A 1 204 ? -27.241 21.822 24.195 1.00 10.75 170 LEU A N 1
ATOM 1386 C CA . LEU A 1 204 ? -26.154 21.166 24.897 1.00 10.79 170 LEU A CA 1
ATOM 1387 C C . LEU A 1 204 ? -25.844 21.863 26.213 1.00 12.12 170 LEU A C 1
ATOM 1388 O O . LEU A 1 204 ? -26.041 23.072 26.367 1.00 14.87 170 LEU A O 1
ATOM 1393 N N . GLU A 1 205 ? -25.313 21.085 27.149 1.00 12.45 171 GLU A N 1
ATOM 1394 C CA . GLU A 1 205 ? -24.739 21.564 28.393 1.00 14.91 171 GLU A CA 1
ATOM 1395 C C . GLU A 1 205 ? -23.254 21.231 28.378 1.00 13.28 171 GLU A C 1
ATOM 1396 O O . GLU A 1 205 ? -22.818 20.385 27.588 1.00 13.86 171 GLU A O 1
ATOM 1402 N N . PRO A 1 206 ? -22.442 21.885 29.224 1.00 14.21 172 PRO A N 1
ATOM 1403 C CA . PRO A 1 206 ? -20.989 21.659 29.162 1.00 13.91 172 PRO A CA 1
ATOM 1404 C C . PRO A 1 206 ? -20.586 20.205 29.292 1.00 14.84 172 PRO A C 1
ATOM 1405 O O . PRO A 1 206 ? -19.647 19.779 28.616 1.00 13.68 172 PRO A O 1
ATOM 1409 N N . GLY A 1 207 ? -21.294 19.426 30.111 1.00 14.16 173 GLY A N 1
ATOM 1410 C CA . GLY A 1 207 ? -20.969 18.021 30.293 1.00 11.72 173 GLY A CA 1
ATOM 1411 C C . GLY A 1 207 ? -21.225 17.147 29.085 1.00 12.55 173 GLY A C 1
ATOM 1412 O O . GLY A 1 207 ? -20.764 15.999 29.069 1.00 13.76 173 GLY A O 1
ATOM 1413 N N . ASP A 1 208 ? -21.929 17.657 28.077 1.00 12.43 174 ASP A N 1
ATOM 1414 C CA . ASP A 1 208 ? -22.189 16.916 26.849 1.00 11.50 174 ASP A CA 1
ATOM 1415 C C . ASP A 1 208 ? -21.043 16.994 25.856 1.00 11.50 174 ASP A C 1
ATOM 1416 O O . ASP A 1 208 ? -21.107 16.331 24.814 1.00 11.13 174 ASP A O 1
ATOM 1421 N N . ILE A 1 209 ? -20.023 17.808 26.121 1.00 8.90 175 ILE A N 1
ATOM 1422 C CA . ILE A 1 209 ? -19.032 18.169 25.114 1.00 8.92 175 ILE A CA 1
ATOM 1423 C C . ILE A 1 209 ? -17.663 17.638 25.511 1.00 8.67 175 ILE A C 1
ATOM 1424 O O . ILE A 1 209 ? -17.239 17.784 26.665 1.00 12.40 175 ILE A O 1
ATOM 1429 N N . LEU A 1 210 ? -16.974 17.037 24.549 1.00 8.59 176 LEU A N 1
ATOM 1430 C CA . LEU A 1 210 ? -15.593 16.610 24.705 1.00 8.21 176 LEU A CA 1
ATOM 1431 C C . LEU A 1 210 ? -14.710 17.596 23.944 1.00 7.01 176 LEU A C 1
ATOM 1432 O O . LEU A 1 210 ? -14.795 17.696 22.715 1.00 8.79 176 LEU A O 1
ATOM 1437 N N . HIS A 1 211 ? -13.870 18.327 24.672 1.00 8.16 177 HIS A N 1
ATOM 1438 C CA . HIS A 1 211 ? -13.018 19.319 24.033 1.00 6.58 177 HIS A CA 1
ATOM 1439 C C . HIS A 1 211 ? -11.767 18.649 23.488 1.00 7.85 177 HIS A C 1
ATOM 1440 O O . HIS A 1 211 ? -10.994 18.057 24.245 1.00 9.93 177 HIS A O 1
ATOM 1447 N N . THR A 1 212 ? -11.570 18.758 22.180 1.00 8.20 178 THR A N 1
ATOM 1448 C CA . THR A 1 212 ? -10.563 18.007 21.444 1.00 7.19 178 THR A CA 1
ATOM 1449 C C . THR A 1 212 ? -9.554 18.981 20.845 1.00 9.62 178 THR A C 1
ATOM 1450 O O . THR A 1 212 ? -9.915 19.836 20.027 1.00 8.79 178 THR A O 1
ATOM 1454 N N . ALA A 1 213 ? -8.293 18.844 21.239 1.00 7.32 179 ALA A N 1
ATOM 1455 C CA . ALA A 1 213 ? -7.345 19.909 20.946 1.00 7.56 179 ALA A CA 1
ATOM 1456 C C . ALA A 1 213 ? -5.924 19.412 21.125 1.00 6.80 179 ALA A C 1
ATOM 1457 O O . ALA A 1 213 ? -5.662 18.456 21.859 1.00 7.98 179 ALA A O 1
ATOM 1459 N N . GLU A 1 214 ? -5.007 20.114 20.475 1.00 8.74 180 GLU A N 1
ATOM 1460 C CA . GLU A 1 214 ? -3.587 19.809 20.506 1.00 7.19 180 GLU A CA 1
ATOM 1461 C C . GLU A 1 214 ? -2.824 20.579 21.584 1.00 8.22 180 GLU A C 1
ATOM 1462 O O . GLU A 1 214 ? -1.810 20.083 22.081 1.00 10.24 180 GLU A O 1
ATOM 1468 N N . SER A 1 215 ? -3.279 21.769 21.973 1.00 9.21 181 SER A N 1
ATOM 1469 C CA . SER A 1 215 ? -2.456 22.706 22.731 1.00 8.86 181 SER A CA 1
ATOM 1470 C C . SER A 1 215 ? -2.746 22.596 24.219 1.00 6.54 181 SER A C 1
ATOM 1471 O O . SER A 1 215 ? -3.856 22.902 24.660 1.00 8.74 181 SER A O 1
ATOM 1474 N N . LEU A 1 216 ? -1.737 22.206 25.000 1.00 7.81 182 LEU A N 1
ATOM 1475 C CA . LEU A 1 216 ? -1.910 22.230 26.448 1.00 7.32 182 LEU A CA 1
ATOM 1476 C C . LEU A 1 216 ? -2.162 23.648 26.940 1.00 9.09 182 LEU A C 1
ATOM 1477 O O . LEU A 1 216 ? -3.047 23.879 27.771 1.00 9.65 182 LEU A O 1
ATOM 1482 N N . PHE A 1 217 ? -1.409 24.616 26.402 1.00 8.18 183 PHE A N 1
ATOM 1483 C CA . PHE A 1 217 ? -1.491 26.005 26.848 1.00 9.22 183 PHE A CA 1
ATOM 1484 C C . PHE A 1 217 ? -2.811 26.656 26.451 1.00 7.67 183 PHE A C 1
ATOM 1485 O O . PHE A 1 217 ? -3.459 27.311 27.276 1.00 9.04 183 PHE A O 1
ATOM 1493 N N . HIS A 1 218 ? -3.214 26.517 25.185 1.00 7.89 184 HIS A N 1
ATOM 1494 C CA . HIS A 1 218 ? -4.393 27.252 24.724 1.00 5.84 184 HIS A CA 1
ATOM 1495 C C . HIS A 1 218 ? -5.699 26.580 25.121 1.00 8.19 184 HIS A C 1
ATOM 1496 O O . HIS A 1 218 ? -6.716 27.265 25.290 1.00 8.99 184 HIS A O 1
ATOM 1503 N N . ASP A 1 219 ? -5.699 25.256 25.256 1.00 8.14 185 ASP A N 1
ATOM 1504 C CA . ASP A 1 219 ? -6.937 24.486 25.275 1.00 8.50 185 ASP A CA 1
ATOM 1505 C C . ASP A 1 219 ? -7.077 23.630 26.521 1.00 8.28 185 ASP A C 1
ATOM 1506 O O . ASP A 1 219 ? -8.117 23.683 27.180 1.00 8.77 185 ASP A O 1
ATOM 1511 N N . HIS A 1 220 ? -6.080 22.817 26.852 1.00 7.88 186 HIS A N 1
ATOM 1512 C CA . HIS A 1 220 ? -6.333 21.840 27.898 1.00 7.92 186 HIS A CA 1
ATOM 1513 C C . HIS A 1 220 ? -6.269 22.437 29.294 1.00 8.50 186 HIS A C 1
ATOM 1514 O O . HIS A 1 220 ? -7.067 22.061 30.155 1.00 9.99 186 HIS A O 1
ATOM 1521 N N . VAL A 1 221 ? -5.355 23.377 29.538 1.00 8.35 187 VAL A N 1
ATOM 1522 C CA . VAL A 1 221 ? -5.369 24.084 30.819 1.00 8.82 187 VAL A CA 1
ATOM 1523 C C . VAL A 1 221 ? -6.704 24.787 31.038 1.00 11.86 187 VAL A C 1
ATOM 1524 O O . VAL A 1 221 ? -7.351 24.535 32.068 1.00 11.69 187 VAL A O 1
ATOM 1528 N N . PRO A 1 222 ? -7.209 25.605 30.106 1.00 9.95 188 PRO A N 1
ATOM 1529 C CA . PRO A 1 222 ? -8.542 26.192 30.318 1.00 9.54 188 PRO A CA 1
ATOM 1530 C C . PRO A 1 222 ? -9.658 25.169 30.368 1.00 10.51 188 PRO A C 1
ATOM 1531 O O . PRO A 1 222 ? -10.586 25.332 31.171 1.00 9.49 188 PRO A O 1
ATOM 1535 N N . ALA A 1 223 ? -9.627 24.141 29.509 1.00 9.09 189 ALA A N 1
ATOM 1536 C CA . ALA A 1 223 ? -10.709 23.162 29.526 1.00 10.68 189 ALA A CA 1
ATOM 1537 C C . ALA A 1 223 ? -10.847 22.533 30.905 1.00 10.48 189 ALA A C 1
ATOM 1538 O O . ALA A 1 223 ? -11.960 22.396 31.427 1.00 9.86 189 ALA A O 1
ATOM 1540 N N A ARG A 1 224 ? -9.724 22.163 31.520 0.39 10.28 190 ARG A N 1
ATOM 1541 N N B ARG A 1 224 ? -9.723 22.160 31.524 0.61 10.28 190 ARG A N 1
ATOM 1542 C CA A ARG A 1 224 ? -9.788 21.592 32.859 0.39 10.71 190 ARG A CA 1
ATOM 1543 C CA B ARG A 1 224 ? -9.778 21.594 32.869 0.61 10.68 190 ARG A CA 1
ATOM 1544 C C A ARG A 1 224 ? -10.222 22.627 33.887 0.39 11.86 190 ARG A C 1
ATOM 1545 C C B ARG A 1 224 ? -10.229 22.629 33.888 0.61 11.86 190 ARG A C 1
ATOM 1546 O O A ARG A 1 224 ? -10.931 22.294 34.842 0.39 12.09 190 ARG A O 1
ATOM 1547 O O B ARG A 1 224 ? -10.944 22.297 34.841 0.61 12.08 190 ARG A O 1
ATOM 1562 N N . LYS A 1 225 ? -9.812 23.888 33.713 1.00 10.64 191 LYS A N 1
ATOM 1563 C CA . LYS A 1 225 ? -10.278 24.937 34.611 1.00 10.10 191 LYS A CA 1
ATOM 1564 C C . LYS A 1 225 ? -11.796 25.053 34.572 1.00 11.36 191 LYS A C 1
ATOM 1565 O O . LYS A 1 225 ? -12.432 25.292 35.604 1.00 15.11 191 LYS A O 1
ATOM 1571 N N . PHE A 1 226 ? -12.394 24.840 33.409 1.00 12.52 192 PHE A N 1
ATOM 1572 C CA . PHE A 1 226 ? -13.836 24.910 33.247 1.00 11.36 192 PHE A CA 1
ATOM 1573 C C . PHE A 1 226 ? -14.541 23.577 33.483 1.00 13.37 192 PHE A C 1
ATOM 1574 O O . PHE A 1 226 ? -15.745 23.477 33.226 1.00 15.70 192 PHE A O 1
ATOM 1582 N N . GLY A 1 227 ? -13.829 22.564 33.968 1.00 12.64 193 GLY A N 1
ATOM 1583 C CA . GLY A 1 227 ? -14.456 21.289 34.259 1.00 13.88 193 GLY A CA 1
ATOM 1584 C C . GLY A 1 227 ? -14.910 20.528 33.040 1.00 15.53 193 GLY A C 1
ATOM 1585 O O . GLY A 1 227 ? -15.829 19.709 33.137 1.00 15.87 193 GLY A O 1
ATOM 1586 N N A MET A 1 228 ? -14.277 20.768 31.902 0.52 12.36 194 MET A N 1
ATOM 1587 N N B MET A 1 228 ? -14.305 20.773 31.873 0.48 12.36 194 MET A N 1
ATOM 1588 C CA A MET A 1 228 ? -14.632 20.080 30.679 0.52 13.82 194 MET A CA 1
ATOM 1589 C CA B MET A 1 228 ? -14.720 20.129 30.628 0.48 13.79 194 MET A CA 1
ATOM 1590 C C A MET A 1 228 ? -13.894 18.761 30.575 0.52 12.61 194 MET A C 1
ATOM 1591 C C B MET A 1 228 ? -13.889 18.876 30.373 0.48 12.41 194 MET A C 1
ATOM 1592 O O A MET A 1 228 ? -12.755 18.622 31.029 0.52 14.65 194 MET A O 1
ATOM 1593 O O B MET A 1 228 ? -12.667 18.894 30.538 0.48 11.20 194 MET A O 1
ATOM 1602 N N . ALA A 1 229 ? -14.561 17.791 29.967 1.00 11.08 195 ALA A N 1
ATOM 1603 C CA . ALA A 1 229 ? -13.872 16.585 29.533 1.00 10.08 195 ALA A CA 1
ATOM 1604 C C . ALA A 1 229 ? -13.015 16.930 28.324 1.00 10.94 195 ALA A C 1
ATOM 1605 O O . ALA A 1 229 ? -13.382 17.777 27.508 1.00 10.23 195 ALA A O 1
ATOM 1607 N N . ASN A 1 230 ? -11.847 16.299 28.220 1.00 10.73 196 ASN A N 1
ATOM 1608 C CA . ASN A 1 230 ? -10.905 16.721 27.192 1.00 11.33 196 ASN A CA 1
ATOM 1609 C C . ASN A 1 230 ? -10.194 15.545 26.535 1.00 10.51 196 ASN A C 1
ATOM 1610 O O . ASN A 1 230 ? -9.920 14.508 27.158 1.00 11.42 196 ASN A O 1
ATOM 1615 N N . CYS A 1 231 ? -9.891 15.735 25.256 1.00 9.00 197 CYS A N 1
ATOM 1616 C CA . CYS A 1 231 ? -9.195 14.762 24.427 1.00 8.08 197 CYS A CA 1
ATOM 1617 C C . CYS A 1 231 ? -8.008 15.467 23.791 1.00 9.26 197 CYS A C 1
ATOM 1618 O O . CYS A 1 231 ? -8.182 16.456 23.070 1.00 9.99 197 CYS A O 1
ATOM 1621 N N . TRP A 1 232 ? -6.809 14.968 24.065 1.00 9.49 198 TRP A N 1
ATOM 1622 C CA . TRP A 1 232 ? -5.579 15.575 23.568 1.00 9.08 198 TRP A CA 1
ATOM 1623 C C . TRP A 1 232 ? -5.217 14.895 22.255 1.00 9.68 198 TRP A C 1
ATOM 1624 O O . TRP A 1 232 ? -4.950 13.687 22.228 1.00 9.67 198 TRP A O 1
ATOM 1635 N N . ILE A 1 233 ? -5.245 15.653 21.160 1.00 10.34 199 ILE A N 1
ATOM 1636 C CA . ILE A 1 233 ? -4.727 15.187 19.880 1.00 9.48 199 ILE A CA 1
ATOM 1637 C C . ILE A 1 233 ? -3.263 15.602 19.850 1.00 10.54 199 ILE A C 1
ATOM 1638 O O . ILE A 1 233 ? -2.931 16.759 19.572 1.00 9.09 199 ILE A O 1
ATOM 1643 N N . TYR A 1 234 ? -2.386 14.651 20.156 1.00 9.57 200 TYR A N 1
ATOM 1644 C CA . TYR A 1 234 ? -0.964 14.908 20.385 1.00 8.76 200 TYR A CA 1
ATOM 1645 C C . TYR A 1 234 ? -0.226 14.898 19.042 1.00 10.77 200 TYR A C 1
ATOM 1646 O O . TYR A 1 234 ? 0.559 14.005 18.728 1.00 9.90 200 TYR A O 1
ATOM 1655 N N . ARG A 1 235 ? -0.492 15.939 18.244 1.00 7.37 201 ARG A N 1
ATOM 1656 C CA . ARG A 1 235 ? 0.129 16.047 16.924 1.00 8.68 201 ARG A CA 1
ATOM 1657 C C . ARG A 1 235 ? 1.653 16.015 16.991 1.00 9.94 201 ARG A C 1
ATOM 1658 O O . ARG A 1 235 ? 2.302 15.540 16.052 1.00 8.71 201 ARG A O 1
ATOM 1666 N N . ARG A 1 236 ? 2.243 16.527 18.070 1.00 8.82 202 ARG A N 1
ATOM 1667 C CA . ARG A 1 236 ? 3.694 16.586 18.202 1.00 9.55 202 ARG A CA 1
ATOM 1668 C C . ARG A 1 236 ? 4.260 15.398 18.967 1.00 13.18 202 ARG A C 1
ATOM 1669 O O . ARG A 1 236 ? 5.315 15.519 19.596 1.00 13.44 202 ARG A O 1
ATOM 1677 N N . HIS A 1 237 ? 3.579 14.247 18.904 1.00 10.46 203 HIS A N 1
ATOM 1678 C CA . HIS A 1 237 ? 4.002 13.070 19.663 1.00 13.66 203 HIS A CA 1
ATOM 1679 C C . HIS A 1 237 ? 5.429 12.655 19.332 1.00 17.79 203 HIS A C 1
ATOM 1680 O O . HIS A 1 237 ? 6.137 12.134 20.200 1.00 15.88 203 HIS A O 1
ATOM 1687 N N . ALA A 1 238 ? 5.876 12.903 18.101 1.00 11.67 204 ALA A N 1
ATOM 1688 C CA . ALA A 1 238 ? 7.231 12.576 17.671 1.00 12.44 204 ALA A CA 1
ATOM 1689 C C . ALA A 1 238 ? 8.108 13.807 17.452 1.00 16.16 204 ALA A C 1
ATOM 1690 O O . ALA A 1 238 ? 9.129 13.718 16.762 1.00 15.43 204 ALA A O 1
ATOM 1692 N N . GLN A 1 239 ? 7.751 14.946 18.042 1.00 11.21 205 GLN A N 1
ATOM 1693 C CA . GLN A 1 239 ? 8.463 16.200 17.821 1.00 11.69 205 GLN A CA 1
ATOM 1694 C C . GLN A 1 239 ? 8.764 16.873 19.153 1.00 19.95 205 GLN A C 1
ATOM 1695 O O . GLN A 1 239 ? 7.844 17.240 19.893 1.00 23.36 205 GLN A O 1
ATOM 1701 N N . GLU A 1 240 ? 10.054 17.067 19.427 1.00 26.38 206 GLU A N 1
ATOM 1702 C CA . GLU A 1 240 ? 10.530 17.673 20.665 1.00 22.94 206 GLU A CA 1
ATOM 1703 C C . GLU A 1 240 ? 9.904 19.039 20.893 1.00 17.69 206 GLU A C 1
ATOM 1704 O O . GLU A 1 240 ? 9.947 19.906 20.018 1.00 21.70 206 GLU A O 1
ATOM 1710 N N . GLY A 1 241 ? 9.369 19.245 22.089 1.00 13.17 207 GLY A N 1
ATOM 1711 C CA . GLY A 1 241 ? 8.970 20.575 22.500 1.00 13.50 207 GLY A CA 1
ATOM 1712 C C . GLY A 1 241 ? 7.555 20.936 22.094 1.00 12.33 207 GLY A C 1
ATOM 1713 O O . GLY A 1 241 ? 6.785 20.151 21.530 1.00 13.17 207 GLY A O 1
ATOM 1714 N N . PHE A 1 242 ? 7.226 22.192 22.371 1.00 9.56 208 PHE A N 1
ATOM 1715 C CA . PHE A 1 242 ? 5.859 22.674 22.242 1.00 8.99 208 PHE A CA 1
ATOM 1716 C C . PHE A 1 242 ? 5.559 23.355 20.920 1.00 8.66 208 PHE A C 1
ATOM 1717 O O . PHE A 1 242 ? 4.399 23.685 20.671 1.00 9.64 208 PHE A O 1
ATOM 1725 N N . GLY A 1 243 ? 6.555 23.586 20.080 1.00 8.73 209 GLY A N 1
ATOM 1726 C CA . GLY A 1 243 ? 6.261 24.100 18.751 1.00 8.72 209 GLY A CA 1
ATOM 1727 C C . GLY A 1 243 ? 5.677 25.495 18.825 1.00 8.29 209 GLY A C 1
ATOM 1728 O O . GLY A 1 243 ? 6.244 26.396 19.455 1.00 9.88 209 GLY A O 1
ATOM 1729 N N . ALA A 1 244 ? 4.529 25.681 18.179 1.00 6.36 210 ALA A N 1
ATOM 1730 C CA . ALA A 1 244 ? 3.904 26.993 18.111 1.00 7.80 210 ALA A CA 1
ATOM 1731 C C . ALA A 1 244 ? 3.054 27.330 19.332 1.00 8.01 210 ALA A C 1
ATOM 1732 O O . ALA A 1 244 ? 2.438 28.406 19.351 1.00 8.01 210 ALA A O 1
ATOM 1734 N N . THR A 1 245 ? 2.987 26.464 20.333 1.00 7.17 211 THR A N 1
ATOM 1735 C CA . THR A 1 245 ? 2.265 26.751 21.569 1.00 6.86 211 THR A CA 1
ATOM 1736 C C . THR A 1 245 ? 3.254 27.035 22.695 1.00 8.96 211 THR A C 1
ATOM 1737 O O . THR A 1 245 ? 4.381 26.540 22.693 1.00 9.85 211 THR A O 1
ATOM 1741 N N . MET A 1 246 ? 2.831 27.854 23.653 1.00 9.88 212 MET A N 1
ATOM 1742 C CA . MET A 1 246 ? 3.680 28.147 24.802 1.00 9.57 212 MET A CA 1
ATOM 1743 C C . MET A 1 246 ? 3.720 26.969 25.771 1.00 10.10 212 MET A C 1
ATOM 1744 O O . MET A 1 246 ? 2.775 26.191 25.873 1.00 9.58 212 MET A O 1
ATOM 1749 N N . THR A 1 247 ? 4.832 26.848 26.489 1.00 11.03 213 THR A N 1
ATOM 1750 C CA . THR A 1 247 ? 4.892 25.926 27.612 1.00 13.18 213 THR A CA 1
ATOM 1751 C C . THR A 1 247 ? 3.811 26.299 28.621 1.00 10.62 213 THR A C 1
ATOM 1752 O O . THR A 1 247 ? 3.718 27.472 29.018 1.00 13.41 213 THR A O 1
ATOM 1756 N N . PRO A 1 248 ? 2.969 25.358 29.033 1.00 10.67 214 PRO A N 1
ATOM 1757 C CA . PRO A 1 248 ? 1.908 25.667 29.990 1.00 12.72 214 PRO A CA 1
ATOM 1758 C C . PRO A 1 248 ? 2.459 25.764 31.403 1.00 13.64 214 PRO A C 1
ATOM 1759 O O . PRO A 1 248 ? 3.581 25.341 31.691 1.00 14.01 214 PRO A O 1
ATOM 1763 N N . SER A 1 249 ? 1.636 26.338 32.285 1.00 13.82 215 SER A N 1
ATOM 1764 C CA . SER A 1 249 ? 2.029 26.484 33.684 1.00 14.47 215 SER A CA 1
ATOM 1765 C C . SER A 1 249 ? 2.237 25.131 34.345 1.00 16.54 215 SER A C 1
ATOM 1766 O O . SER A 1 249 ? 3.018 25.012 35.294 1.00 18.70 215 SER A O 1
ATOM 1769 N N . HIS A 1 250 ? 1.534 24.114 33.863 1.00 13.38 216 HIS A N 1
ATOM 1770 C CA . HIS A 1 250 ? 1.633 22.743 34.332 1.00 13.62 216 HIS A CA 1
ATOM 1771 C C . HIS A 1 250 ? 1.041 21.890 33.227 1.00 14.83 216 HIS A C 1
ATOM 1772 O O . HIS A 1 250 ? 0.345 22.401 32.345 1.00 12.59 216 HIS A O 1
ATOM 1779 N N . GLU A 1 251 ? 1.321 20.590 33.274 1.00 13.68 217 GLU A N 1
ATOM 1780 C CA . GLU A 1 251 ? 0.681 19.682 32.331 1.00 16.39 217 GLU A CA 1
ATOM 1781 C C . GLU A 1 251 ? -0.672 19.270 32.896 1.00 16.55 217 GLU A C 1
ATOM 1782 O O . GLU A 1 251 ? -0.740 18.640 33.957 1.00 17.20 217 GLU A O 1
ATOM 1788 N N . PRO A 1 252 ? -1.764 19.633 32.234 1.00 13.33 218 PRO A N 1
ATOM 1789 C CA . PRO A 1 252 ? -3.090 19.300 32.756 1.00 13.97 218 PRO A CA 1
ATOM 1790 C C . PRO A 1 252 ? -3.455 17.848 32.494 1.00 14.96 218 PRO A C 1
ATOM 1791 O O . PRO A 1 252 ? -2.862 17.155 31.664 1.00 14.55 218 PRO A O 1
ATOM 1795 N N . THR A 1 253 ? -4.453 17.393 33.242 1.00 13.46 219 THR A N 1
ATOM 1796 C CA . THR A 1 253 ? -5.032 16.076 33.024 1.00 14.92 219 THR A CA 1
ATOM 1797 C C . THR A 1 253 ? -5.770 16.047 31.685 1.00 13.15 219 THR A C 1
ATOM 1798 O O . THR A 1 253 ? -6.254 17.072 31.195 1.00 13.62 219 THR A O 1
ATOM 1802 N N . TYR A 1 254 ? -5.832 14.860 31.078 1.00 14.28 220 TYR A N 1
ATOM 1803 C CA . TYR A 1 254 ? -6.622 14.630 29.876 1.00 14.42 220 TYR A CA 1
ATOM 1804 C C . TYR A 1 254 ? -7.339 13.290 29.983 1.00 12.85 220 TYR A C 1
ATOM 1805 O O . TYR A 1 254 ? -6.781 12.313 30.495 1.00 15.70 220 TYR A O 1
ATOM 1814 N N . ASP A 1 255 ? -8.573 13.246 29.491 1.00 11.22 221 ASP A N 1
ATOM 1815 C CA . ASP A 1 255 ? -9.378 12.032 29.589 1.00 10.82 221 ASP A CA 1
ATOM 1816 C C . ASP A 1 255 ? -9.106 11.054 28.460 1.00 13.72 221 ASP A C 1
ATOM 1817 O O . ASP A 1 255 ? -9.281 9.844 28.641 1.00 13.01 221 ASP A O 1
ATOM 1822 N N . PHE A 1 256 ? -8.701 11.548 27.298 1.00 10.20 222 PHE A N 1
ATOM 1823 C CA . PHE A 1 256 ? -8.326 10.717 26.170 1.00 11.44 222 PHE A CA 1
ATOM 1824 C C . PHE A 1 256 ? -7.117 11.356 25.511 1.00 10.69 222 PHE A C 1
ATOM 1825 O O . PHE A 1 256 ? -6.917 12.572 25.611 1.00 11.17 222 PHE A O 1
ATOM 1833 N N . ARG A 1 257 ? -6.310 10.535 24.840 1.00 11.53 223 ARG A N 1
ATOM 1834 C CA . ARG A 1 257 ? -5.199 11.040 24.044 1.00 12.97 223 ARG A CA 1
ATOM 1835 C C . ARG A 1 257 ? -5.023 10.169 22.815 1.00 10.58 223 ARG A C 1
ATOM 1836 O O . ARG A 1 257 ? -5.074 8.939 22.912 1.00 12.07 223 ARG A O 1
ATOM 1844 N N . PHE A 1 258 ? -4.823 10.805 21.667 1.00 9.66 224 PHE A N 1
ATOM 1845 C CA . PHE A 1 258 ? -4.567 10.113 20.416 1.00 9.90 224 PHE A CA 1
ATOM 1846 C C . PHE A 1 258 ? -3.542 10.913 19.635 1.00 10.90 224 PHE A C 1
ATOM 1847 O O . PHE A 1 258 ? -3.442 12.130 19.805 1.00 10.56 224 PHE A O 1
ATOM 1855 N N . ASN A 1 259 ? -2.781 10.234 18.779 1.00 10.35 225 ASN A N 1
ATOM 1856 C CA . ASN A 1 259 ? -1.734 10.918 18.027 1.00 10.32 225 ASN A CA 1
ATOM 1857 C C . ASN A 1 259 ? -2.260 11.695 16.825 1.00 11.11 225 ASN A C 1
ATOM 1858 O O . ASN A 1 259 ? -1.513 12.505 16.261 1.00 12.17 225 ASN A O 1
ATOM 1863 N N . SER A 1 260 ? -3.510 11.486 16.428 1.00 8.75 226 SER A N 1
ATOM 1864 C CA . SER A 1 260 ? -4.033 12.103 15.215 1.00 9.38 226 SER A CA 1
ATOM 1865 C C . SER A 1 260 ? -5.553 12.047 15.255 1.00 9.24 226 SER A C 1
ATOM 1866 O O . SER A 1 260 ? -6.145 11.326 16.061 1.00 9.17 226 SER A O 1
ATOM 1869 N N . MET A 1 261 ? -6.181 12.815 14.359 1.00 8.42 227 MET A N 1
ATOM 1870 C CA . MET A 1 261 ? -7.622 12.702 14.185 1.00 8.22 227 MET A CA 1
ATOM 1871 C C . MET A 1 261 ? -8.005 11.333 13.638 1.00 9.71 227 MET A C 1
ATOM 1872 O O . MET A 1 261 ? -9.038 10.780 14.024 1.00 9.91 227 MET A O 1
ATOM 1877 N N . ALA A 1 262 ? -7.171 10.763 12.767 1.00 9.90 228 ALA A N 1
ATOM 1878 C CA . ALA A 1 262 ? -7.459 9.429 12.256 1.00 11.55 228 ALA A CA 1
ATOM 1879 C C . ALA A 1 262 ? -7.516 8.414 13.387 1.00 11.93 228 ALA A C 1
ATOM 1880 O O . ALA A 1 262 ? -8.347 7.500 13.361 1.00 10.93 228 ALA A O 1
ATOM 1882 N N . ASP A 1 263 ? -6.663 8.573 14.403 1.00 8.94 229 ASP A N 1
ATOM 1883 C CA . ASP A 1 263 ? -6.671 7.633 15.518 1.00 10.04 229 ASP A CA 1
ATOM 1884 C C . ASP A 1 263 ? -7.862 7.842 16.437 1.00 10.59 229 ASP A C 1
ATOM 1885 O O . ASP A 1 263 ? -8.373 6.876 17.018 1.00 11.42 229 ASP A O 1
ATOM 1890 N N . LEU A 1 264 ? -8.318 9.084 16.585 1.00 9.11 230 LEU A N 1
ATOM 1891 C CA . LEU A 1 264 ? -9.562 9.319 17.299 1.00 8.78 230 LEU A CA 1
ATOM 1892 C C . LEU A 1 264 ? -10.713 8.578 16.628 1.00 8.89 230 LEU A C 1
ATOM 1893 O O . LEU A 1 264 ? -11.515 7.917 17.303 1.00 9.98 230 LEU A O 1
ATOM 1898 N N . VAL A 1 265 ? -10.798 8.650 15.298 1.00 7.90 231 VAL A N 1
ATOM 1899 C CA . VAL A 1 265 ? -11.882 7.969 14.592 1.00 7.71 231 VAL A CA 1
ATOM 1900 C C . VAL A 1 265 ? -11.771 6.459 14.765 1.00 8.05 231 VAL A C 1
ATOM 1901 O O . VAL A 1 265 ? -12.772 5.773 15.019 1.00 9.92 231 VAL A O 1
ATOM 1905 N N . LYS A 1 266 ? -10.559 5.916 14.641 1.00 8.27 232 LYS A N 1
ATOM 1906 C CA . LYS A 1 266 ? -10.383 4.479 14.847 1.00 8.09 232 LYS A CA 1
ATOM 1907 C C . LYS A 1 266 ? -10.829 4.062 16.242 1.00 9.18 232 LYS A C 1
ATOM 1908 O O . LYS A 1 266 ? -11.377 2.965 16.422 1.00 10.26 232 LYS A O 1
ATOM 1914 N N . ALA A 1 267 ? -10.581 4.899 17.249 1.00 10.63 233 ALA A N 1
ATOM 1915 C CA . ALA A 1 267 ? -10.972 4.538 18.609 1.00 9.91 233 ALA A CA 1
ATOM 1916 C C . ALA A 1 267 ? -12.485 4.547 18.755 1.00 12.04 233 ALA A C 1
ATOM 1917 O O . ALA A 1 267 ? -13.059 3.725 19.484 1.00 10.95 233 ALA A O 1
ATOM 1919 N N . HIS A 1 268 ? -13.151 5.471 18.070 1.00 10.52 234 HIS A N 1
ATOM 1920 C CA . HIS A 1 268 ? -14.602 5.487 18.091 1.00 8.49 234 HIS A CA 1
ATOM 1921 C C . HIS A 1 268 ? -15.148 4.239 17.407 1.00 10.00 234 HIS A C 1
ATOM 1922 O O . HIS A 1 268 ? -16.059 3.579 17.924 1.00 9.81 234 HIS A O 1
ATOM 1929 N N . GLN A 1 269 ? -14.566 3.883 16.257 1.00 9.96 235 GLN A N 1
ATOM 1930 C CA . GLN A 1 269 ? -14.965 2.663 15.567 1.00 8.74 235 GLN A CA 1
ATOM 1931 C C . GLN A 1 269 ? -14.770 1.445 16.460 1.00 9.33 235 GLN A C 1
ATOM 1932 O O . GLN A 1 269 ? -15.642 0.567 16.520 1.00 10.28 235 GLN A O 1
ATOM 1938 N N . GLU A 1 270 ? -13.650 1.395 17.189 1.00 9.49 236 GLU A N 1
ATOM 1939 C CA . GLU A 1 270 ? -13.375 0.261 18.071 1.00 7.59 236 GLU A CA 1
ATOM 1940 C C . GLU A 1 270 ? -14.398 0.182 19.191 1.00 11.46 236 GLU A C 1
ATOM 1941 O O . GLU A 1 270 ? -14.827 -0.918 19.567 1.00 11.86 236 GLU A O 1
ATOM 1947 N N . GLU A 1 271 ? -14.803 1.335 19.730 1.00 13.31 237 GLU A N 1
ATOM 1948 C CA . GLU A 1 271 ? -15.814 1.366 20.778 1.00 9.60 237 GLU A CA 1
ATOM 1949 C C . GLU A 1 271 ? -17.133 0.798 20.283 1.00 12.76 237 GLU A C 1
ATOM 1950 O O . GLU A 1 271 ? -17.797 0.037 20.996 1.00 15.30 237 GLU A O 1
ATOM 1956 N N . LEU A 1 272 ? -17.537 1.165 19.064 1.00 12.07 238 LEU A N 1
ATOM 1957 C CA . LEU A 1 272 ? -18.789 0.649 18.520 1.00 13.82 238 LEU A CA 1
ATOM 1958 C C . LEU A 1 272 ? -18.691 -0.843 18.229 1.00 12.75 238 LEU A C 1
ATOM 1959 O O . LEU A 1 272 ? -19.660 -1.586 18.425 1.00 14.96 238 LEU A O 1
ATOM 1964 N N . ARG A 1 273 ? -17.521 -1.296 17.776 1.00 11.11 239 ARG A N 1
ATOM 1965 C CA . ARG A 1 273 ? -17.353 -2.690 17.382 1.00 14.08 239 ARG A CA 1
ATOM 1966 C C . ARG A 1 273 ? -17.365 -3.602 18.596 1.00 12.31 239 ARG A C 1
ATOM 1967 O O . ARG A 1 273 ? -17.955 -4.691 18.559 1.00 15.73 239 ARG A O 1
ATOM 1975 N N . ASN A 1 274 ? -16.749 -3.170 19.689 1.00 10.26 240 ASN A N 1
ATOM 1976 C CA . ASN A 1 274 ? -16.515 -4.034 20.834 1.00 14.93 240 ASN A CA 1
ATOM 1977 C C . ASN A 1 274 ? -17.336 -3.657 22.057 1.00 18.21 240 ASN A C 1
ATOM 1978 O O . ASN A 1 274 ? -17.247 -4.345 23.081 1.00 23.42 240 ASN A O 1
ATOM 1983 N N . GLY A 1 275 ? -18.141 -2.603 21.980 1.00 22.47 241 GLY A N 1
ATOM 1984 C CA . GLY A 1 275 ? -18.980 -2.212 23.095 1.00 27.45 241 GLY A CA 1
ATOM 1985 C C . GLY A 1 275 ? -20.279 -2.981 23.201 1.00 34.11 241 GLY A C 1
ATOM 1986 O O . GLY A 1 275 ? -20.888 -3.023 24.269 1.00 43.55 241 GLY A O 1
ATOM 1987 N N . MET B 1 35 ? 26.641 64.762 31.057 1.00 39.06 1 MET B N 1
ATOM 1988 C CA . MET B 1 35 ? 25.674 64.024 30.245 1.00 32.93 1 MET B CA 1
ATOM 1989 C C . MET B 1 35 ? 25.966 64.156 28.752 1.00 30.86 1 MET B C 1
ATOM 1990 O O . MET B 1 35 ? 25.934 65.254 28.196 1.00 33.45 1 MET B O 1
ATOM 1995 N N . ARG B 1 36 ? 26.238 63.021 28.109 1.00 21.59 2 ARG B N 1
ATOM 1996 C CA . ARG B 1 36 ? 26.692 62.983 26.726 1.00 20.98 2 ARG B CA 1
ATOM 1997 C C . ARG B 1 36 ? 25.692 62.239 25.854 1.00 16.81 2 ARG B C 1
ATOM 1998 O O . ARG B 1 36 ? 25.180 61.181 26.237 1.00 16.83 2 ARG B O 1
ATOM 2006 N N . LEU B 1 37 ? 25.435 62.790 24.667 1.00 13.00 3 LEU B N 1
ATOM 2007 C CA . LEU B 1 37 ? 24.603 62.096 23.690 1.00 13.18 3 LEU B CA 1
ATOM 2008 C C . LEU B 1 37 ? 25.182 60.734 23.345 1.00 16.15 3 LEU B C 1
ATOM 2009 O O . LEU B 1 37 ? 24.438 59.770 23.127 1.00 15.37 3 LEU B O 1
ATOM 2014 N N . GLY B 1 38 ? 26.507 60.634 23.276 1.00 16.07 4 GLY B N 1
ATOM 2015 C CA . GLY B 1 38 ? 27.154 59.377 22.961 1.00 15.99 4 GLY B CA 1
ATOM 2016 C C . GLY B 1 38 ? 27.071 58.319 24.037 1.00 15.27 4 GLY B C 1
ATOM 2017 O O . GLY B 1 38 ? 27.538 57.200 23.809 1.00 19.86 4 GLY B O 1
ATOM 2018 N N . ASP B 1 39 ? 26.499 58.638 25.202 1.00 16.55 5 ASP B N 1
ATOM 2019 C CA . ASP B 1 39 ? 26.332 57.666 26.277 1.00 20.61 5 ASP B CA 1
ATOM 2020 C C . ASP B 1 39 ? 25.201 56.684 26.014 1.00 17.70 5 ASP B C 1
ATOM 2021 O O . ASP B 1 39 ? 24.933 55.841 26.873 1.00 25.19 5 ASP B O 1
ATOM 2026 N N . TYR B 1 40 ? 24.510 56.788 24.883 1.00 11.84 6 TYR B N 1
ATOM 2027 C CA . TYR B 1 40 ? 23.320 55.986 24.645 1.00 12.61 6 TYR B CA 1
ATOM 2028 C C . TYR B 1 40 ? 23.530 55.078 23.445 1.00 12.63 6 TYR B C 1
ATOM 2029 O O . TYR B 1 40 ? 24.176 55.457 22.465 1.00 15.26 6 TYR B O 1
ATOM 2038 N N . LYS B 1 41 ? 22.977 53.868 23.537 1.00 10.95 7 LYS B N 1
ATOM 2039 C CA . LYS B 1 41 ? 23.040 52.916 22.435 1.00 13.64 7 LYS B CA 1
ATOM 2040 C C . LYS B 1 41 ? 21.913 53.096 21.437 1.00 10.46 7 LYS B C 1
ATOM 2041 O O . LYS B 1 41 ? 22.012 52.595 20.309 1.00 11.47 7 LYS B O 1
ATOM 2047 N N . ALA B 1 42 ? 20.846 53.794 21.822 1.00 8.50 8 ALA B N 1
ATOM 2048 C CA . ALA B 1 42 ? 19.686 53.915 20.964 1.00 8.58 8 ALA B CA 1
ATOM 2049 C C . ALA B 1 42 ? 18.964 55.215 21.259 1.00 9.30 8 ALA B C 1
ATOM 2050 O O . ALA B 1 42 ? 19.020 55.745 22.374 1.00 9.60 8 ALA B O 1
ATOM 2052 N N . LEU B 1 43 ? 18.292 55.712 20.233 1.00 7.97 9 LEU B N 1
ATOM 2053 C CA . LEU B 1 43 ? 17.374 56.830 20.340 1.00 7.75 9 LEU B CA 1
ATOM 2054 C C . LEU B 1 43 ? 15.988 56.304 20.026 1.00 10.72 9 LEU B C 1
ATOM 2055 O O . LEU B 1 43 ? 15.803 55.625 19.008 1.00 9.97 9 LEU B O 1
ATOM 2060 N N . SER B 1 44 ? 15.022 56.598 20.895 1.00 9.69 10 SER B N 1
ATOM 2061 C CA . SER B 1 44 ? 13.619 56.402 20.557 1.00 9.06 10 SER B CA 1
ATOM 2062 C C . SER B 1 44 ? 13.013 57.747 20.187 1.00 9.93 10 SER B C 1
ATOM 2063 O O . SER B 1 44 ? 13.382 58.778 20.752 1.00 13.94 10 SER B O 1
ATOM 2066 N N . PHE B 1 45 ? 12.137 57.740 19.199 1.00 6.75 11 PHE B N 1
ATOM 2067 C CA . PHE B 1 45 ? 11.562 58.977 18.696 1.00 7.48 11 PHE B CA 1
ATOM 2068 C C . PHE B 1 45 ? 10.072 58.902 18.678 1.00 7.38 11 PHE B C 1
ATOM 2069 O O . PHE B 1 45 ? 9.498 57.897 18.265 1.00 9.11 11 PHE B O 1
ATOM 2077 N N . ASP B 1 46 ? 9.470 59.931 19.085 1.00 8.35 12 ASP B N 1
ATOM 2078 C CA . ASP B 1 46 ? 8.120 60.253 18.590 1.00 9.23 12 ASP B CA 1
ATOM 2079 C C . ASP B 1 46 ? 8.171 60.556 17.084 1.00 9.64 12 ASP B C 1
ATOM 2080 O O . ASP B 1 46 ? 9.214 61.083 16.705 1.00 10.77 12 ASP B O 1
ATOM 2085 N N . CYS B 1 47 ? 7.185 60.329 16.367 1.00 9.44 13 CYS B N 1
ATOM 2086 C CA . CYS B 1 47 ? 7.161 60.713 14.973 1.00 9.20 13 CYS B CA 1
ATOM 2087 C C . CYS B 1 47 ? 6.409 62.033 14.727 1.00 9.17 13 CYS B C 1
ATOM 2088 O O . CYS B 1 47 ? 6.986 63.010 14.261 1.00 9.28 13 CYS B O 1
ATOM 2091 N N . TYR B 1 48 ? 5.115 62.059 15.042 1.00 8.62 14 TYR B N 1
ATOM 2092 C CA . TYR B 1 48 ? 4.236 63.142 14.588 1.00 7.42 14 TYR B CA 1
ATOM 2093 C C . TYR B 1 48 ? 4.389 64.365 15.484 1.00 7.67 14 TYR B C 1
ATOM 2094 O O . TYR B 1 48 ? 3.865 64.409 16.600 1.00 8.74 14 TYR B O 1
ATOM 2103 N N . GLY B 1 49 ? 5.108 65.370 14.971 1.00 7.18 15 GLY B N 1
ATOM 2104 C CA . GLY B 1 49 ? 5.494 66.551 15.721 1.00 9.27 15 GLY B CA 1
ATOM 2105 C C . GLY B 1 49 ? 6.985 66.665 15.934 1.00 7.20 15 GLY B C 1
ATOM 2106 O O . GLY B 1 49 ? 7.480 67.770 16.194 1.00 8.17 15 GLY B O 1
ATOM 2107 N N . THR B 1 50 ? 7.707 65.555 15.840 1.00 7.52 16 THR B N 1
ATOM 2108 C CA . THR B 1 50 ? 9.150 65.531 16.017 1.00 8.24 16 THR B CA 1
ATOM 2109 C C . THR B 1 50 ? 9.853 65.336 14.683 1.00 7.67 16 THR B C 1
ATOM 2110 O O . THR B 1 50 ? 10.710 66.137 14.307 1.00 9.43 16 THR B O 1
ATOM 2114 N N . LEU B 1 51 ? 9.501 64.279 13.957 1.00 6.34 17 LEU B N 1
ATOM 2115 C CA . LEU B 1 51 ? 10.075 63.941 12.664 1.00 6.09 17 LEU B CA 1
ATOM 2116 C C . LEU B 1 51 ? 9.164 64.342 11.515 1.00 7.06 17 LEU B C 1
ATOM 2117 O O . LEU B 1 51 ? 9.635 64.873 10.506 1.00 9.40 17 LEU B O 1
ATOM 2122 N N . ILE B 1 52 ? 7.869 64.068 11.648 1.00 8.57 18 ILE B N 1
ATOM 2123 C CA . ILE B 1 52 ? 6.857 64.478 10.688 1.00 8.91 18 ILE B CA 1
ATOM 2124 C C . ILE B 1 52 ? 6.211 65.751 11.211 1.00 7.97 18 ILE B C 1
ATOM 2125 O O . ILE B 1 52 ? 5.891 65.854 12.404 1.00 8.90 18 ILE B O 1
ATOM 2130 N N . ASP B 1 53 ? 6.068 66.741 10.333 1.00 7.64 19 ASP B N 1
ATOM 2131 C CA . ASP B 1 53 ? 5.417 68.001 10.690 1.00 6.24 19 ASP B CA 1
ATOM 2132 C C . ASP B 1 53 ? 3.901 67.796 10.660 1.00 9.02 19 ASP B C 1
ATOM 2133 O O . ASP B 1 53 ? 3.199 68.198 9.730 1.00 8.68 19 ASP B O 1
ATOM 2138 N N . TRP B 1 54 ? 3.385 67.184 11.730 1.00 7.11 20 TRP B N 1
ATOM 2139 C CA . TRP B 1 54 ? 1.947 66.924 11.782 1.00 7.49 20 TRP B CA 1
ATOM 2140 C C . TRP B 1 54 ? 1.119 68.194 11.920 1.00 7.61 20 TRP B C 1
ATOM 2141 O O . TRP B 1 54 ? -0.068 68.193 11.576 1.00 8.07 20 TRP B O 1
ATOM 2152 N N . GLU B 1 55 ? 1.700 69.284 12.409 1.00 7.47 21 GLU B N 1
ATOM 2153 C CA . GLU B 1 55 ? 0.908 70.505 12.498 1.00 7.71 21 GLU B CA 1
ATOM 2154 C C . GLU B 1 55 ? 0.616 71.066 11.111 1.00 7.31 21 GLU B C 1
ATOM 2155 O O . GLU B 1 55 ? -0.532 71.394 10.791 1.00 7.43 21 GLU B O 1
ATOM 2161 N N . SER B 1 56 ? 1.632 71.139 10.254 1.00 8.97 22 SER B N 1
ATOM 2162 C CA . SER B 1 56 ? 1.375 71.537 8.876 1.00 8.30 22 SER B CA 1
ATOM 2163 C C . SER B 1 56 ? 0.497 70.511 8.174 1.00 9.04 22 SER B C 1
ATOM 2164 O O . SER B 1 56 ? -0.382 70.874 7.384 1.00 9.34 22 SER B O 1
ATOM 2167 N N . GLY B 1 57 ? 0.712 69.223 8.459 1.00 9.61 23 GLY B N 1
ATOM 2168 C CA . GLY B 1 57 ? -0.078 68.194 7.806 1.00 9.93 23 GLY B CA 1
ATOM 2169 C C . GLY B 1 57 ? -1.556 68.301 8.128 1.00 9.47 23 GLY B C 1
ATOM 2170 O O . GLY B 1 57 ? -2.405 68.239 7.235 1.00 9.36 23 GLY B O 1
ATOM 2171 N N . MET B 1 58 ? -1.888 68.453 9.415 1.00 8.03 24 MET B N 1
ATOM 2172 C CA . MET B 1 58 ? -3.298 68.525 9.783 1.00 6.87 24 MET B CA 1
ATOM 2173 C C . MET B 1 58 ? -3.931 69.845 9.362 1.00 8.97 24 MET B C 1
ATOM 2174 O O . MET B 1 58 ? -5.105 69.873 8.990 1.00 8.93 24 MET B O 1
ATOM 2179 N N . ILE B 1 59 ? -3.179 70.950 9.413 1.00 8.56 25 ILE B N 1
ATOM 2180 C CA . ILE B 1 59 ? -3.722 72.206 8.899 1.00 10.30 25 ILE B CA 1
ATOM 2181 C C . ILE B 1 59 ? -4.151 72.039 7.446 1.00 8.85 25 ILE B C 1
ATOM 2182 O O . ILE B 1 59 ? -5.239 72.471 7.049 1.00 10.00 25 ILE B O 1
ATOM 2187 N N . GLU B 1 60 ? -3.322 71.380 6.638 1.00 9.55 26 GLU B N 1
ATOM 2188 C CA . GLU B 1 60 ? -3.699 71.141 5.250 1.00 9.14 26 GLU B CA 1
ATOM 2189 C C . GLU B 1 60 ? -4.864 70.159 5.144 1.00 11.39 26 GLU B C 1
ATOM 2190 O O . GLU B 1 60 ? -5.775 70.358 4.334 1.00 10.50 26 GLU B O 1
ATOM 2196 N N . GLY B 1 61 ? -4.850 69.086 5.943 1.00 9.02 27 GLY B N 1
ATOM 2197 C CA . GLY B 1 61 ? -5.954 68.138 5.902 1.00 9.63 27 GLY B CA 1
ATOM 2198 C C . GLY B 1 61 ? -7.280 68.743 6.318 1.00 8.87 27 GLY B C 1
ATOM 2199 O O . GLY B 1 61 ? -8.339 68.287 5.875 1.00 9.53 27 GLY B O 1
ATOM 2200 N N . LEU B 1 62 ? -7.243 69.766 7.168 1.00 7.67 28 LEU B N 1
ATOM 2201 C CA . LEU B 1 62 ? -8.446 70.425 7.659 1.00 7.55 28 LEU B CA 1
ATOM 2202 C C . LEU B 1 62 ? -8.799 71.679 6.878 1.00 12.39 28 LEU B C 1
ATOM 2203 O O . LEU B 1 62 ? -9.786 72.336 7.227 1.00 10.73 28 LEU B O 1
ATOM 2208 N N . ARG B 1 63 ? -8.025 72.021 5.838 1.00 9.02 29 ARG B N 1
ATOM 2209 C CA . ARG B 1 63 ? -8.156 73.333 5.202 1.00 10.24 29 ARG B CA 1
ATOM 2210 C C . ARG B 1 63 ? -9.555 73.568 4.633 1.00 9.39 29 ARG B C 1
ATOM 2211 O O . ARG B 1 63 ? -10.106 74.666 4.774 1.00 10.38 29 ARG B O 1
ATOM 2219 N N . GLU B 1 64 ? -10.147 72.563 3.981 1.00 9.89 30 GLU B N 1
ATOM 2220 C CA . GLU B 1 64 ? -11.485 72.760 3.428 1.00 10.03 30 GLU B CA 1
ATOM 2221 C C . GLU B 1 64 ? -12.517 72.950 4.533 1.00 11.80 30 GLU B C 1
ATOM 2222 O O . GLU B 1 64 ? -13.456 73.742 4.388 1.00 13.59 30 GLU B O 1
ATOM 2228 N N . LEU B 1 65 ? -12.347 72.249 5.652 1.00 9.94 31 LEU B N 1
ATOM 2229 C CA . LEU B 1 65 ? -13.267 72.403 6.770 1.00 10.40 31 LEU B CA 1
ATOM 2230 C C . LEU B 1 65 ? -13.131 73.780 7.410 1.00 10.30 31 LEU B C 1
ATOM 2231 O O . LEU B 1 65 ? -14.128 74.483 7.630 1.00 10.30 31 LEU B O 1
ATOM 2236 N N . THR B 1 66 ? -11.901 74.187 7.720 1.00 9.46 32 THR B N 1
ATOM 2237 C CA . THR B 1 66 ? -11.710 75.468 8.388 1.00 9.77 32 THR B CA 1
ATOM 2238 C C . THR B 1 66 ? -12.087 76.639 7.487 1.00 12.02 32 THR B C 1
ATOM 2239 O O . THR B 1 66 ? -12.520 77.682 7.982 1.00 11.78 32 THR B O 1
ATOM 2243 N N . ALA B 1 67 ? -11.937 76.487 6.170 1.00 11.92 33 ALA B N 1
ATOM 2244 C CA . ALA B 1 67 ? -12.390 77.538 5.263 1.00 12.84 33 ALA B CA 1
ATOM 2245 C C . ALA B 1 67 ? -13.891 77.777 5.379 1.00 13.18 33 ALA B C 1
ATOM 2246 O O . ALA B 1 67 ? -14.354 78.898 5.147 1.00 13.84 33 ALA B O 1
ATOM 2248 N N . ARG B 1 68 ? -14.668 76.745 5.730 1.00 11.17 34 ARG B N 1
ATOM 2249 C CA . ARG B 1 68 ? -16.095 76.944 5.972 1.00 13.60 34 ARG B CA 1
ATOM 2250 C C . ARG B 1 68 ? -16.346 77.770 7.220 1.00 13.01 34 ARG B C 1
ATOM 2251 O O . ARG B 1 68 ? -17.354 78.480 7.303 1.00 16.66 34 ARG B O 1
ATOM 2259 N N . VAL B 1 69 ? -15.486 77.636 8.224 1.00 14.26 35 VAL B N 1
ATOM 2260 C CA . VAL B 1 69 ? -15.581 78.486 9.404 1.00 16.78 35 VAL B CA 1
ATOM 2261 C C . VAL B 1 69 ? -15.187 79.916 9.058 1.00 19.16 35 VAL B C 1
ATOM 2262 O O . VAL B 1 69 ? -15.910 80.872 9.366 1.00 23.89 35 VAL B O 1
ATOM 2266 N N . GLY B 1 70 ? -14.046 80.084 8.415 1.00 15.44 36 GLY B N 1
ATOM 2267 C CA . GLY B 1 70 ? -13.535 81.397 8.064 1.00 18.12 36 GLY B CA 1
ATOM 2268 C C . GLY B 1 70 ? -12.033 81.418 8.265 1.00 17.40 36 GLY B C 1
ATOM 2269 O O . GLY B 1 70 ? -11.492 80.798 9.182 1.00 16.83 36 GLY B O 1
ATOM 2270 N N . THR B 1 71 ? -11.337 82.145 7.389 1.00 16.11 37 THR B N 1
ATOM 2271 C CA . THR B 1 71 ? -9.882 82.200 7.450 1.00 16.66 37 THR B CA 1
ATOM 2272 C C . THR B 1 71 ? -9.362 83.058 8.592 1.00 18.08 37 THR B C 1
ATOM 2273 O O . THR B 1 71 ? -8.147 83.084 8.819 1.00 18.41 37 THR B O 1
ATOM 2277 N N . ASP B 1 72 ? -10.244 83.737 9.329 1.00 14.98 38 ASP B N 1
ATOM 2278 C CA . ASP B 1 72 ? -9.798 84.480 10.498 1.00 15.94 38 ASP B CA 1
ATOM 2279 C C . ASP B 1 72 ? -9.377 83.550 11.630 1.00 14.09 38 ASP B C 1
ATOM 2280 O O . ASP B 1 72 ? -8.557 83.934 12.469 1.00 15.15 38 ASP B O 1
ATOM 2285 N N . MET B 1 73 ? -9.923 82.333 11.675 1.00 12.50 39 MET B N 1
ATOM 2286 C CA . MET B 1 73 ? -9.561 81.405 12.736 1.00 11.79 39 MET B CA 1
ATOM 2287 C C . MET B 1 73 ? -8.092 81.023 12.592 1.00 11.46 39 MET B C 1
ATOM 2288 O O . MET B 1 73 ? -7.663 80.551 11.532 1.00 11.98 39 MET B O 1
ATOM 2293 N N . SER B 1 74 ? -7.316 81.255 13.647 1.00 8.13 40 SER B N 1
ATOM 2294 C CA . SER B 1 74 ? -5.873 81.133 13.558 1.00 10.22 40 SER B CA 1
ATOM 2295 C C . SER B 1 74 ? -5.417 79.676 13.585 1.00 9.41 40 SER B C 1
ATOM 2296 O O . SER B 1 74 ? -6.124 78.767 14.031 1.00 10.08 40 SER B O 1
ATOM 2299 N N . ARG B 1 75 ? -4.184 79.486 13.118 1.00 10.51 41 ARG B N 1
ATOM 2300 C CA . ARG B 1 75 ? -3.541 78.180 13.151 1.00 9.30 41 ARG B CA 1
ATOM 2301 C C . ARG B 1 75 ? -3.548 77.600 14.562 1.00 9.49 41 ARG B C 1
ATOM 2302 O O . ARG B 1 75 ? -3.874 76.424 14.760 1.00 9.57 41 ARG B O 1
ATOM 2310 N N . ASP B 1 76 ? -3.215 78.416 15.563 1.00 9.71 42 ASP B N 1
ATOM 2311 C CA . ASP B 1 76 ? -3.123 77.915 16.933 1.00 10.29 42 ASP B CA 1
ATOM 2312 C C . ASP B 1 76 ? -4.485 77.488 17.459 1.00 10.43 42 ASP B C 1
ATOM 2313 O O . ASP B 1 76 ? -4.591 76.502 18.199 1.00 8.82 42 ASP B O 1
ATOM 2318 N N . GLU B 1 77 ? -5.539 78.219 17.094 1.00 9.10 43 GLU B N 1
ATOM 2319 C CA . GLU B 1 77 ? -6.877 77.830 17.513 1.00 8.60 43 GLU B CA 1
ATOM 2320 C C . GLU B 1 77 ? -7.268 76.493 16.895 1.00 7.65 43 GLU B C 1
ATOM 2321 O O . GLU B 1 77 ? -7.816 75.620 17.584 1.00 7.56 43 GLU B O 1
ATOM 2327 N N . ILE B 1 78 ? -6.975 76.305 15.606 1.00 7.22 44 ILE B N 1
ATOM 2328 C CA . ILE B 1 78 ? -7.268 75.023 14.959 1.00 6.14 44 ILE B CA 1
ATOM 2329 C C . ILE B 1 78 ? -6.483 73.903 15.625 1.00 6.06 44 ILE B C 1
ATOM 2330 O O . ILE B 1 78 ? -7.044 72.858 15.976 1.00 6.96 44 ILE B O 1
ATOM 2335 N N . LEU B 1 79 ? -5.178 74.098 15.805 1.00 7.44 45 LEU B N 1
ATOM 2336 C CA . LEU B 1 79 ? -4.345 73.024 16.346 1.00 7.17 45 LEU B CA 1
ATOM 2337 C C . LEU B 1 79 ? -4.779 72.641 17.753 1.00 9.15 45 LEU B C 1
ATOM 2338 O O . LEU B 1 79 ? -4.839 71.453 18.089 1.00 8.10 45 LEU B O 1
ATOM 2343 N N . GLN B 1 80 ? -5.091 73.627 18.589 1.00 6.26 46 GLN B N 1
ATOM 2344 C CA . GLN B 1 80 ? -5.480 73.338 19.964 1.00 6.96 46 GLN B CA 1
ATOM 2345 C C . GLN B 1 80 ? -6.856 72.690 20.022 1.00 7.38 46 GLN B C 1
ATOM 2346 O O . GLN B 1 80 ? -7.116 71.846 20.891 1.00 7.83 46 GLN B O 1
ATOM 2352 N N . ALA B 1 81 ? -7.749 73.068 19.106 1.00 7.77 47 ALA B N 1
ATOM 2353 C CA . ALA B 1 81 ? -9.054 72.414 19.034 1.00 6.23 47 ALA B CA 1
ATOM 2354 C C . ALA B 1 81 ? -8.900 70.957 18.642 1.00 7.03 47 ALA B C 1
ATOM 2355 O O . ALA B 1 81 ? -9.577 70.081 19.194 1.00 6.68 47 ALA B O 1
ATOM 2357 N N . HIS B 1 82 ? -8.027 70.692 17.664 1.00 6.18 48 HIS B N 1
ATOM 2358 C CA . HIS B 1 82 ? -7.691 69.318 17.291 1.00 6.07 48 HIS B CA 1
ATOM 2359 C C . HIS B 1 82 ? -7.075 68.571 18.467 1.00 7.87 48 HIS B C 1
ATOM 2360 O O . HIS B 1 82 ? -7.409 67.411 18.721 1.00 7.33 48 HIS B O 1
ATOM 2367 N N . ALA B 1 83 ? -6.156 69.213 19.187 1.00 6.60 49 ALA B N 1
ATOM 2368 C CA . ALA B 1 83 ? -5.507 68.547 20.314 1.00 6.70 49 ALA B CA 1
ATOM 2369 C C . ALA B 1 83 ? -6.533 68.080 21.335 1.00 7.36 49 ALA B C 1
ATOM 2370 O O . ALA B 1 83 ? -6.456 66.956 21.849 1.00 6.92 49 ALA B O 1
ATOM 2372 N N . ARG B 1 84 ? -7.531 68.916 21.606 1.00 7.11 50 ARG B N 1
ATOM 2373 C CA . ARG B 1 84 ? -8.553 68.589 22.581 1.00 7.49 50 ARG B CA 1
ATOM 2374 C C . ARG B 1 84 ? -9.361 67.384 22.124 1.00 5.70 50 ARG B C 1
ATOM 2375 O O . ARG B 1 84 ? -9.536 66.419 22.873 1.00 7.70 50 ARG B O 1
ATOM 2383 N N . HIS B 1 85 ? -9.815 67.398 20.871 1.00 6.02 51 HIS B N 1
ATOM 2384 C CA . HIS B 1 85 ? -10.657 66.296 20.415 1.00 5.63 51 HIS B CA 1
ATOM 2385 C C . HIS B 1 85 ? -9.850 65.032 20.171 1.00 6.24 51 HIS B C 1
ATOM 2386 O O . HIS B 1 85 ? -10.335 63.926 20.432 1.00 6.39 51 HIS B O 1
ATOM 2393 N N . GLU B 1 86 ? -8.618 65.167 19.680 1.00 6.16 52 GLU B N 1
ATOM 2394 C CA . GLU B 1 86 ? -7.810 63.974 19.442 1.00 6.41 52 GLU B CA 1
ATOM 2395 C C . GLU B 1 86 ? -7.457 63.270 20.747 1.00 7.97 52 GLU B C 1
ATOM 2396 O O . GLU B 1 86 ? -7.643 62.051 20.874 1.00 6.37 52 GLU B O 1
ATOM 2402 N N . SER B 1 87 ? -6.956 64.015 21.733 1.00 5.58 53 SER B N 1
ATOM 2403 C CA . SER B 1 87 ? -6.569 63.399 22.996 1.00 5.99 53 SER B CA 1
ATOM 2404 C C . SER B 1 87 ? -7.769 62.754 23.683 1.00 6.81 53 SER B C 1
ATOM 2405 O O . SER B 1 87 ? -7.668 61.644 24.217 1.00 7.02 53 SER B O 1
ATOM 2408 N N . ARG B 1 88 ? -8.916 63.432 23.677 1.00 5.83 54 ARG B N 1
ATOM 2409 C CA . ARG B 1 88 ? -10.091 62.862 24.321 1.00 7.07 54 ARG B CA 1
ATOM 2410 C C . ARG B 1 88 ? -10.553 61.602 23.600 1.00 6.54 54 ARG B C 1
ATOM 2411 O O . ARG B 1 88 ? -10.918 60.613 24.244 1.00 7.15 54 ARG B O 1
ATOM 2419 N N . GLN B 1 89 ? -10.516 61.600 22.261 1.00 5.46 55 GLN B N 1
ATOM 2420 C CA . GLN B 1 89 ? -10.989 60.421 21.544 1.00 5.87 55 GLN B CA 1
ATOM 2421 C C . GLN B 1 89 ? -10.008 59.263 21.680 1.00 6.01 55 GLN B C 1
ATOM 2422 O O . GLN B 1 89 ? -10.420 58.098 21.733 1.00 6.62 55 GLN B O 1
ATOM 2428 N N . GLN B 1 90 ? -8.716 59.564 21.766 1.00 5.41 56 GLN B N 1
ATOM 2429 C CA . GLN B 1 90 ? -7.721 58.527 22.011 1.00 5.43 56 GLN B CA 1
ATOM 2430 C C . GLN B 1 90 ? -7.928 57.866 23.369 1.00 6.48 56 GLN B C 1
ATOM 2431 O O . GLN B 1 90 ? -7.630 56.676 23.530 1.00 8.31 56 GLN B O 1
ATOM 2437 N N . ALA B 1 91 ? -8.395 58.626 24.364 1.00 6.62 57 ALA B N 1
ATOM 2438 C CA . ALA B 1 91 ? -8.762 58.040 25.649 1.00 7.83 57 ALA B CA 1
ATOM 2439 C C . ALA B 1 91 ? -10.061 57.247 25.544 1.00 8.72 57 ALA B C 1
ATOM 2440 O O . ALA B 1 91 ? -10.199 56.189 26.165 1.00 9.30 57 ALA B O 1
ATOM 2442 N N . GLN B 1 92 ? -11.008 57.724 24.734 1.00 6.88 58 GLN B N 1
ATOM 2443 C CA . GLN B 1 92 ? -12.321 57.088 24.638 1.00 6.48 58 GLN B CA 1
ATOM 2444 C C . GLN B 1 92 ? -12.239 55.726 23.958 1.00 7.54 58 GLN B C 1
ATOM 2445 O O . GLN B 1 92 ? -12.853 54.752 24.417 1.00 7.63 58 GLN B O 1
ATOM 2451 N N . THR B 1 93 ? -11.551 55.663 22.817 1.00 7.88 59 THR B N 1
ATOM 2452 C CA . THR B 1 93 ? -11.433 54.447 22.009 1.00 6.11 59 THR B CA 1
ATOM 2453 C C . THR B 1 93 ? -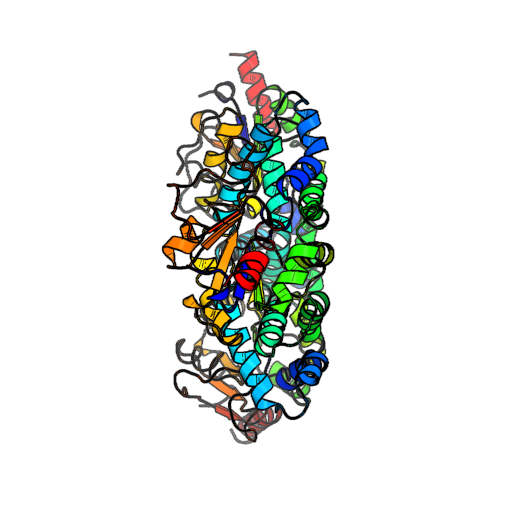9.951 54.146 21.782 1.00 7.50 59 THR B C 1
ATOM 2454 O O . THR B 1 93 ? -9.430 54.323 20.671 1.00 6.52 59 THR B O 1
ATOM 2458 N N . PRO B 1 94 ? -9.256 53.642 22.812 1.00 8.57 60 PRO B N 1
ATOM 2459 C CA . PRO B 1 94 ? -7.794 53.481 22.721 1.00 6.99 60 PRO B CA 1
ATOM 2460 C C . PRO B 1 94 ? -7.333 52.449 21.715 1.00 7.45 60 PRO B C 1
ATOM 2461 O O . PRO B 1 94 ? -6.187 52.540 21.250 1.00 9.93 60 PRO B O 1
ATOM 2465 N N . GLY B 1 95 ? -8.167 51.481 21.371 1.00 7.90 61 GLY B N 1
ATOM 2466 C CA . GLY B 1 95 ? -7.827 50.455 20.412 1.00 7.88 61 GLY B CA 1
ATOM 2467 C C . GLY B 1 95 ? -8.180 50.776 18.984 1.00 9.62 61 GLY B C 1
ATOM 2468 O O . GLY B 1 95 ? -7.966 49.934 18.104 1.00 10.94 61 GLY B O 1
ATOM 2469 N N . LYS B 1 96 ? -8.725 51.967 18.716 1.00 8.26 62 LYS B N 1
ATOM 2470 C CA . LYS B 1 96 ? -9.139 52.286 17.357 1.00 7.07 62 LYS B CA 1
ATOM 2471 C C . LYS B 1 96 ? -7.927 52.741 16.550 1.00 7.61 62 LYS B C 1
ATOM 2472 O O . LYS B 1 96 ? -7.190 53.621 17.001 1.00 8.06 62 LYS B O 1
ATOM 2478 N N . PRO B 1 97 ? -7.689 52.167 15.368 1.00 7.73 63 PRO B N 1
ATOM 2479 C CA . PRO B 1 97 ? -6.545 52.600 14.556 1.00 8.81 63 PRO B CA 1
ATOM 2480 C C . PRO B 1 97 ? -6.592 54.098 14.275 1.00 6.72 63 PRO B C 1
ATOM 2481 O O . PRO B 1 97 ? -7.653 54.682 14.055 1.00 6.22 63 PRO B O 1
ATOM 2485 N N . TYR B 1 98 ? -5.417 54.727 14.288 1.00 7.10 64 TYR B N 1
ATOM 2486 C CA . TYR B 1 98 ? -5.356 56.177 14.117 1.00 6.56 64 TYR B CA 1
ATOM 2487 C C . TYR B 1 98 ? -6.107 56.637 12.870 1.00 5.62 64 TYR B C 1
ATOM 2488 O O . TYR B 1 98 ? -6.845 57.637 12.907 1.00 6.06 64 TYR B O 1
ATOM 2497 N N . ARG B 1 99 ? -5.936 55.918 11.757 1.00 6.04 65 ARG B N 1
ATOM 2498 C CA . ARG B 1 99 ? -6.597 56.266 10.502 1.00 7.63 65 ARG B CA 1
ATOM 2499 C C . ARG B 1 99 ? -8.118 56.232 10.607 1.00 7.17 65 ARG B C 1
ATOM 2500 O O . ARG B 1 99 ? -8.791 56.880 9.802 1.00 8.99 65 ARG B O 1
ATOM 2508 N N . ASP B 1 100 ? -8.670 55.481 11.562 1.00 6.96 66 ASP B N 1
ATOM 2509 C CA . ASP B 1 100 ? -10.107 55.433 11.811 1.00 7.18 66 ASP B CA 1
ATOM 2510 C C . ASP B 1 100 ? -10.527 56.333 12.963 1.00 8.03 66 ASP B C 1
ATOM 2511 O O . ASP B 1 100 ? -11.728 56.613 13.113 1.00 9.05 66 ASP B O 1
ATOM 2516 N N . LEU B 1 101 ? -9.572 56.808 13.758 1.00 7.78 67 LEU B N 1
ATOM 2517 C CA . LEU B 1 101 ? -9.850 57.726 14.857 1.00 6.69 67 LEU B CA 1
ATOM 2518 C C . LEU B 1 101 ? -9.925 59.181 14.401 1.00 7.57 67 LEU B C 1
ATOM 2519 O O . LEU B 1 101 ? -10.828 59.919 14.817 1.00 6.85 67 LEU B O 1
ATOM 2524 N N . LEU B 1 102 ? -8.997 59.601 13.544 1.00 6.52 68 LEU B N 1
ATOM 2525 C CA . LEU B 1 102 ? -9.040 60.962 13.027 1.00 7.99 68 LEU B CA 1
ATOM 2526 C C . LEU B 1 102 ? -10.333 61.309 12.299 1.00 5.59 68 LEU B C 1
ATOM 2527 O O . LEU B 1 102 ? -10.767 62.467 12.412 1.00 6.74 68 LEU B O 1
ATOM 2532 N N . PRO B 1 103 ? -11.006 60.397 11.585 1.00 5.88 69 PRO B N 1
ATOM 2533 C CA . PRO B 1 103 ? -12.324 60.752 11.037 1.00 6.11 69 PRO B CA 1
ATOM 2534 C C . PRO B 1 103 ? -13.312 61.194 12.095 1.00 7.04 69 PRO B C 1
ATOM 2535 O O . PRO B 1 103 ? -14.154 62.068 11.830 1.00 7.17 69 PRO B O 1
ATOM 2539 N N . ILE B 1 104 ? -13.210 60.643 13.305 1.00 5.72 70 ILE B N 1
ATOM 2540 C CA . ILE B 1 104 ? -14.093 61.057 14.389 1.00 6.91 70 ILE B CA 1
ATOM 2541 C C . ILE B 1 104 ? -13.686 62.426 14.905 1.00 7.03 70 ILE B C 1
ATOM 2542 O O . ILE B 1 104 ? -14.538 63.254 15.257 1.00 5.86 70 ILE B O 1
ATOM 2547 N N . VAL B 1 105 ? -12.382 62.697 14.927 1.00 5.95 71 VAL B N 1
ATOM 2548 C CA . VAL B 1 105 ? -11.900 64.017 15.328 1.00 7.31 71 VAL B CA 1
ATOM 2549 C C . VAL B 1 105 ? -12.396 65.083 14.360 1.00 6.12 71 VAL B C 1
ATOM 2550 O O . VAL B 1 105 ? -12.849 66.151 14.775 1.00 6.69 71 VAL B O 1
ATOM 2554 N N . TYR B 1 106 ? -12.321 64.806 13.056 1.00 6.48 72 TYR B N 1
ATOM 2555 C CA . TYR B 1 106 ? -12.848 65.726 12.055 1.00 6.96 72 TYR B CA 1
ATOM 2556 C C . TYR B 1 106 ? -14.329 66.003 12.300 1.00 6.08 72 TYR B C 1
ATOM 2557 O O . TYR B 1 106 ? -14.770 67.158 12.263 1.00 5.77 72 TYR B O 1
ATOM 2566 N N . LYS B 1 107 ? -15.113 64.954 12.567 1.00 5.67 73 LYS B N 1
ATOM 2567 C CA . LYS B 1 107 ? -16.532 65.146 12.844 1.00 5.89 73 LYS B CA 1
ATOM 2568 C C . LYS B 1 107 ? -16.735 66.013 14.079 1.00 5.55 73 LYS B C 1
ATOM 2569 O O . LYS B 1 107 ? -17.541 66.953 14.053 1.00 7.19 73 LYS B O 1
ATOM 2575 N N . ARG B 1 108 ? -15.985 65.743 15.155 1.00 6.52 74 ARG B N 1
ATOM 2576 C CA . ARG B 1 108 ? -16.156 66.522 16.382 1.00 7.64 74 ARG B CA 1
ATOM 2577 C C . ARG B 1 108 ? -15.843 67.987 16.137 1.00 6.41 74 ARG B C 1
ATOM 2578 O O . ARG B 1 108 ? -16.554 68.873 16.628 1.00 6.91 74 ARG B O 1
ATOM 2586 N N . LEU B 1 109 ? -14.812 68.257 15.336 1.00 6.70 75 LEU B N 1
ATOM 2587 C CA . LEU B 1 109 ? -14.454 69.637 15.007 1.00 5.36 75 LEU B CA 1
ATOM 2588 C C . LEU B 1 109 ? -15.538 70.303 14.166 1.00 5.42 75 LEU B C 1
ATOM 2589 O O . LEU B 1 109 ? -15.959 71.434 14.452 1.00 7.09 75 LEU B O 1
ATOM 2594 N N . ALA B 1 110 ? -15.993 69.629 13.107 1.00 7.09 76 ALA B N 1
ATOM 2595 C CA . ALA B 1 110 ? -17.007 70.232 12.250 1.00 7.99 76 ALA B CA 1
ATOM 2596 C C . ALA B 1 110 ? -18.262 70.548 13.044 1.00 6.75 76 ALA B C 1
ATOM 2597 O O . ALA B 1 110 ? -18.878 71.613 12.865 1.00 6.49 76 ALA B O 1
ATOM 2599 N N . GLU B 1 111 ? -18.641 69.657 13.958 1.00 6.64 77 GLU B N 1
ATOM 2600 C CA . GLU B 1 111 ? -19.843 69.890 14.752 1.00 8.72 77 GLU B CA 1
ATOM 2601 C C . GLU B 1 111 ? -19.645 71.028 15.745 1.00 9.34 77 GLU B C 1
ATOM 2602 O O . GLU B 1 111 ? -20.547 71.853 15.937 1.00 7.38 77 GLU B O 1
ATOM 2608 N N . GLN B 1 112 ? -18.464 71.105 16.363 1.00 8.29 78 GLN B N 1
ATOM 2609 C CA . GLN B 1 112 ? -18.156 72.202 17.273 1.00 8.25 78 GLN B CA 1
ATOM 2610 C C . GLN B 1 112 ? -18.201 73.540 16.546 1.00 9.08 78 GLN B C 1
ATOM 2611 O O . GLN B 1 112 ? -18.631 74.552 17.111 1.00 10.85 78 GLN B O 1
ATOM 2617 N N . TRP B 1 113 ? -17.770 73.559 15.289 1.00 6.72 79 TRP B N 1
ATOM 2618 C CA . TRP B 1 113 ? -17.780 74.795 14.517 1.00 8.20 79 TRP B CA 1
ATOM 2619 C C . TRP B 1 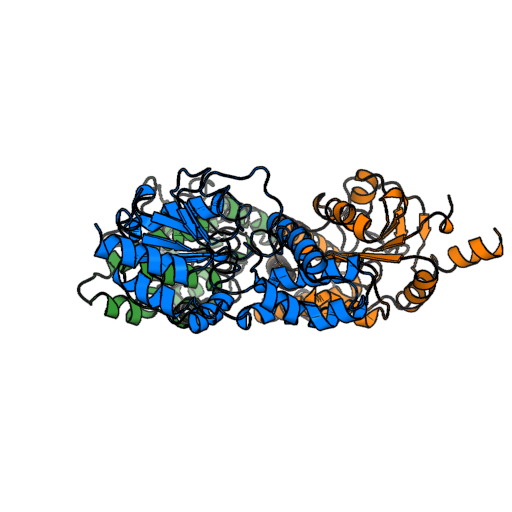113 ? -19.103 75.047 13.813 1.00 8.79 79 TRP B C 1
ATOM 2620 O O . TRP B 1 113 ? -19.282 76.119 13.224 1.00 10.89 79 TRP B O 1
ATOM 2631 N N . GLY B 1 114 ? -20.031 74.095 13.857 1.00 7.47 80 GLY B N 1
ATOM 2632 C CA . GLY B 1 114 ? -21.354 74.297 13.300 1.00 8.94 80 GLY B CA 1
ATOM 2633 C C . GLY B 1 114 ? -21.426 74.299 11.795 1.00 11.36 80 GLY B C 1
ATOM 2634 O O . GLY B 1 114 ? -22.360 74.879 11.233 1.00 15.27 80 GLY B O 1
ATOM 2635 N N . VAL B 1 115 ? -20.473 73.678 11.112 1.00 9.37 81 VAL B N 1
ATOM 2636 C CA . VAL B 1 115 ? -20.437 73.752 9.655 1.00 10.95 81 VAL B CA 1
ATOM 2637 C C . VAL B 1 115 ? -20.838 72.404 9.067 1.00 12.11 81 VAL B C 1
ATOM 2638 O O . VAL B 1 115 ? -20.624 71.360 9.703 1.00 12.82 81 VAL B O 1
ATOM 2642 N N . PRO B 1 116 ? -21.436 72.385 7.875 1.00 14.40 82 PRO B N 1
ATOM 2643 C CA . PRO B 1 116 ? -21.763 71.110 7.234 1.00 18.05 82 PRO B CA 1
ATOM 2644 C C . PRO B 1 116 ? -20.494 70.352 6.884 1.00 12.67 82 PRO B C 1
ATOM 2645 O O . PRO B 1 116 ? -19.422 70.935 6.709 1.00 14.07 82 PRO B O 1
ATOM 2649 N N . PHE B 1 117 ? -20.629 69.031 6.818 1.00 12.84 83 PHE B N 1
ATOM 2650 C CA . PHE B 1 117 ? -19.529 68.139 6.483 1.00 12.45 83 PHE B CA 1
ATOM 2651 C C . PHE B 1 117 ? -20.134 66.797 6.102 1.00 12.12 83 PHE B C 1
ATOM 2652 O O . PHE B 1 117 ? -21.336 66.571 6.245 1.00 14.72 83 PHE B O 1
ATOM 2660 N N . SER B 1 118 ? -19.284 65.895 5.629 1.00 11.39 84 SER B N 1
ATOM 2661 C CA . SER B 1 118 ? -19.733 64.563 5.271 1.00 9.33 84 SER B CA 1
ATOM 2662 C C . SER B 1 118 ? -18.835 63.512 5.909 1.00 10.62 84 SER B C 1
ATOM 2663 O O . SER B 1 118 ? -17.677 63.775 6.250 1.00 10.76 84 SER B O 1
ATOM 2666 N N . GLN B 1 119 ? -19.392 62.305 6.044 1.00 10.18 85 GLN B N 1
ATOM 2667 C CA . GLN B 1 119 ? -18.597 61.166 6.491 1.00 9.02 85 GLN B CA 1
ATOM 2668 C C . GLN B 1 119 ? -17.450 60.877 5.526 1.00 8.70 85 GLN B C 1
ATOM 2669 O O . GLN B 1 119 ? -16.355 60.500 5.952 1.00 9.51 85 GLN B O 1
ATOM 2675 N N . ALA B 1 120 ? -17.678 61.064 4.218 1.00 10.35 86 ALA B N 1
ATOM 2676 C CA . ALA B 1 120 ? -16.597 60.879 3.252 1.00 10.71 86 ALA B CA 1
ATOM 2677 C C . ALA B 1 120 ? -15.430 61.814 3.546 1.00 8.47 86 ALA B C 1
ATOM 2678 O O . ALA B 1 120 ? -14.262 61.407 3.463 1.00 9.73 86 ALA B O 1
ATOM 2680 N N . GLU B 1 121 ? -15.727 63.067 3.898 1.00 8.44 87 GLU B N 1
ATOM 2681 C CA . GLU B 1 121 ? -14.669 64.007 4.269 1.00 8.04 87 GLU B CA 1
ATOM 2682 C C . GLU B 1 121 ? -13.932 63.541 5.515 1.00 9.08 87 GLU B C 1
ATOM 2683 O O . GLU B 1 121 ? -12.709 63.692 5.612 1.00 9.04 87 GLU B O 1
ATOM 2689 N N . CYS B 1 122 ? -14.664 62.981 6.482 1.00 8.60 88 CYS B N 1
ATOM 2690 C CA . CYS B 1 122 ? -14.028 62.462 7.692 1.00 8.17 88 CYS B CA 1
ATOM 2691 C C . CYS B 1 122 ? -13.035 61.369 7.352 1.00 7.65 88 CYS B C 1
ATOM 2692 O O . CYS B 1 122 ? -11.891 61.384 7.814 1.00 7.87 88 CYS B O 1
ATOM 2695 N N . GLU B 1 123 ? -13.460 60.407 6.532 1.00 7.60 89 GLU B N 1
ATOM 2696 C CA . GLU B 1 123 ? -12.580 59.293 6.198 1.00 8.58 89 GLU B CA 1
ATOM 2697 C C . GLU B 1 123 ? -11.372 59.759 5.397 1.00 9.53 89 GLU B C 1
ATOM 2698 O O . GLU B 1 123 ? -10.250 59.280 5.609 1.00 8.96 89 GLU B O 1
ATOM 2704 N N . GLU B 1 124 ? -11.578 60.700 4.479 1.00 8.62 90 GLU B N 1
ATOM 2705 C CA . GLU B 1 124 ? -10.456 61.253 3.730 1.00 9.58 90 GLU B CA 1
ATOM 2706 C C . GLU B 1 124 ? -9.452 61.944 4.652 1.00 7.55 90 GLU B C 1
ATOM 2707 O O . GLU B 1 124 ? -8.235 61.838 4.443 1.00 8.89 90 GLU B O 1
ATOM 2713 N N . TYR B 1 125 ? -9.934 62.636 5.690 1.00 8.78 91 TYR B N 1
ATOM 2714 C CA . TYR B 1 125 ? -9.013 63.242 6.653 1.00 8.43 91 TYR B CA 1
ATOM 2715 C C . TYR B 1 125 ? -8.152 62.184 7.343 1.00 8.71 91 TYR B C 1
ATOM 2716 O O . TYR B 1 125 ? -6.945 62.378 7.530 1.00 7.77 91 TYR B O 1
ATOM 2725 N N . GLY B 1 126 ? -8.748 61.046 7.699 1.00 7.88 92 GLY B N 1
ATOM 2726 C CA . GLY B 1 126 ? -7.968 59.976 8.293 1.00 9.35 92 GLY B CA 1
ATOM 2727 C C . GLY B 1 126 ? -6.896 59.438 7.367 1.00 8.54 92 GLY B C 1
ATOM 2728 O O . GLY B 1 126 ? -5.830 59.021 7.826 1.00 10.98 92 GLY B O 1
ATOM 2729 N N . ARG B 1 127 ? -7.157 59.439 6.058 1.00 8.16 93 ARG B N 1
ATOM 2730 C CA . ARG B 1 127 ? -6.150 59.011 5.095 1.00 9.92 93 ARG B CA 1
ATOM 2731 C C . ARG B 1 127 ? -5.076 60.061 4.875 1.00 9.06 93 ARG B C 1
ATOM 2732 O O . ARG B 1 127 ? -4.013 59.729 4.339 1.00 11.05 93 ARG B O 1
ATOM 2740 N N . SER B 1 128 ? -5.322 61.309 5.282 1.00 8.95 94 SER B N 1
ATOM 2741 C CA . SER B 1 128 ? -4.395 62.393 4.985 1.00 8.89 94 SER B CA 1
ATOM 2742 C C . SER B 1 128 ? -3.078 62.256 5.734 1.00 10.78 94 SER B C 1
ATOM 2743 O O . SER B 1 128 ? -2.085 62.862 5.321 1.00 10.88 94 SER B O 1
ATOM 2746 N N . VAL B 1 129 ? -3.039 61.464 6.810 1.00 8.69 95 VAL B N 1
ATOM 2747 C CA . VAL B 1 129 ? -1.804 61.305 7.576 1.00 10.11 95 VAL B CA 1
ATOM 2748 C C . VAL B 1 129 ? -0.690 60.788 6.687 1.00 12.16 95 VAL B C 1
ATOM 2749 O O . VAL B 1 129 ? 0.484 61.136 6.864 1.00 10.87 95 VAL B O 1
ATOM 2753 N N . ARG B 1 130 ? -1.042 59.934 5.725 1.00 10.32 96 ARG B N 1
ATOM 2754 C CA . ARG B 1 130 ? -0.055 59.379 4.810 1.00 12.87 96 ARG B CA 1
ATOM 2755 C C . ARG B 1 130 ? 0.723 60.461 4.082 1.00 12.89 96 ARG B C 1
ATOM 2756 O O . ARG B 1 130 ? 1.843 60.202 3.628 1.00 16.81 96 ARG B O 1
ATOM 2764 N N . ASN B 1 131 ? 0.173 61.672 3.997 1.00 11.40 97 ASN B N 1
ATOM 2765 C CA . ASN B 1 131 ? 0.753 62.768 3.240 1.00 14.92 97 ASN B CA 1
ATOM 2766 C C . ASN B 1 131 ? 1.257 63.904 4.115 1.00 11.93 97 ASN B C 1
ATOM 2767 O O . ASN B 1 131 ? 1.729 64.915 3.587 1.00 17.52 97 ASN B O 1
ATOM 2772 N N . TRP B 1 132 ? 1.204 63.755 5.424 1.00 10.00 98 TRP B N 1
ATOM 2773 C CA . TRP B 1 132 ? 1.774 64.768 6.299 1.00 9.60 98 TRP B CA 1
ATOM 2774 C C . TRP B 1 132 ? 3.287 64.837 6.085 1.00 8.39 98 TRP B C 1
ATOM 2775 O O . TRP B 1 132 ? 3.960 63.797 6.088 1.00 10.50 98 TRP B O 1
ATOM 2786 N N . PRO B 1 133 ? 3.853 66.028 5.887 1.00 8.75 99 PRO B N 1
ATOM 2787 C CA . PRO B 1 133 ? 5.232 66.128 5.400 1.00 10.07 99 PRO B CA 1
ATOM 2788 C C . PRO B 1 133 ? 6.248 65.969 6.514 1.00 7.07 99 PRO B C 1
ATOM 2789 O O . PRO B 1 133 ? 6.009 66.328 7.667 1.00 9.68 99 PRO B O 1
ATOM 2793 N N . ALA B 1 134 ? 7.408 65.424 6.148 1.00 9.48 100 ALA B N 1
ATOM 2794 C CA . ALA B 1 134 ? 8.545 65.439 7.057 1.00 9.82 100 ALA B CA 1
ATOM 2795 C C . ALA B 1 134 ? 9.045 66.868 7.243 1.00 10.88 100 ALA B C 1
ATOM 2796 O O . ALA B 1 134 ? 9.028 67.680 6.313 1.00 11.46 100 ALA B O 1
ATOM 2798 N N . PHE B 1 135 ? 9.473 67.191 8.461 1.00 8.63 101 PHE B N 1
ATOM 2799 C CA . PHE B 1 135 ? 10.355 68.337 8.609 1.00 8.25 101 PHE B CA 1
ATOM 2800 C C . PHE B 1 135 ? 11.543 68.132 7.681 1.00 9.29 101 PHE B C 1
ATOM 2801 O O . PHE B 1 135 ? 12.033 67.013 7.517 1.00 11.45 101 PHE B O 1
ATOM 2809 N N A VAL B 1 136 ? 11.998 69.229 7.066 0.47 11.45 102 VAL B N 1
ATOM 2810 N N B VAL B 1 136 ? 12.005 69.225 7.068 0.53 11.45 102 VAL B N 1
ATOM 2811 C CA A VAL B 1 136 ? 13.032 69.140 6.035 0.47 12.49 102 VAL B CA 1
ATOM 2812 C CA B VAL B 1 136 ? 13.024 69.099 6.028 0.53 12.50 102 VAL B CA 1
ATOM 2813 C C A VAL B 1 136 ? 14.309 68.503 6.570 0.47 10.53 102 VAL B C 1
ATOM 2814 C C B VAL B 1 136 ? 14.318 68.501 6.567 0.53 10.51 102 VAL B C 1
ATOM 2815 O O A VAL B 1 136 ? 15.009 67.788 5.842 0.47 12.82 102 VAL B O 1
ATOM 2816 O O B VAL B 1 136 ? 15.046 67.823 5.834 0.53 12.82 102 VAL B O 1
ATOM 2823 N N . ASP B 1 137 ? 14.620 68.718 7.847 1.00 9.53 103 ASP B N 1
ATOM 2824 C CA . ASP B 1 137 ? 15.859 68.196 8.413 1.00 9.55 103 ASP B CA 1
ATOM 2825 C C . ASP B 1 137 ? 15.763 66.738 8.849 1.00 11.37 103 ASP B C 1
ATOM 2826 O O . ASP B 1 137 ? 16.793 66.110 9.094 1.00 11.45 103 ASP B O 1
ATOM 2831 N N . SER B 1 138 ? 14.562 66.172 8.925 1.00 10.08 104 SER B N 1
ATOM 2832 C CA A SER B 1 138 ? 14.426 64.852 9.537 0.83 8.63 104 SER B CA 1
ATOM 2833 C CA B SER B 1 138 ? 14.419 64.852 9.534 0.17 8.75 104 SER B CA 1
ATOM 2834 C C . SER B 1 138 ? 15.127 63.738 8.770 1.00 10.36 104 SER B C 1
ATOM 2835 O O . SER B 1 138 ? 15.845 62.944 9.403 1.00 10.68 104 SER B O 1
ATOM 2840 N N . PRO B 1 139 ? 14.962 63.593 7.448 1.00 10.33 105 PRO B N 1
ATOM 2841 C CA . PRO B 1 139 ? 15.599 62.438 6.786 1.00 11.19 105 PRO B CA 1
ATOM 2842 C C . PRO B 1 139 ? 17.113 62.443 6.884 1.00 10.87 105 PRO B C 1
ATOM 2843 O O . PRO B 1 139 ? 17.705 61.409 7.216 1.00 11.76 105 PRO B O 1
ATOM 2847 N N . GLY B 1 140 ? 17.762 63.579 6.624 1.00 11.39 106 GLY B N 1
ATOM 2848 C CA . GLY B 1 140 ? 19.209 63.623 6.767 1.00 13.75 106 GLY B CA 1
ATOM 2849 C C . GLY B 1 140 ? 19.668 63.364 8.189 1.00 11.38 106 GLY B C 1
ATOM 2850 O O . GLY B 1 140 ? 20.667 62.676 8.411 1.00 12.55 106 GLY B O 1
ATOM 2851 N N . ALA B 1 141 ? 18.954 63.918 9.174 1.00 10.29 107 ALA B N 1
ATOM 2852 C CA . ALA B 1 141 ? 19.329 63.700 10.569 1.00 9.40 107 ALA B CA 1
ATOM 2853 C C . ALA B 1 141 ? 19.221 62.224 10.943 1.00 9.97 107 ALA B C 1
ATOM 2854 O O . ALA B 1 141 ? 20.119 61.659 11.578 1.00 10.42 107 ALA B O 1
ATOM 2856 N N . LEU B 1 142 ? 18.133 61.573 10.538 1.00 8.67 108 LEU B N 1
ATOM 2857 C CA . LEU B 1 142 ? 17.975 60.159 10.858 1.00 8.81 108 LEU B CA 1
ATOM 2858 C C . LEU B 1 142 ? 19.046 59.306 10.188 1.00 9.94 108 LEU B C 1
ATOM 2859 O O . LEU B 1 142 ? 19.538 58.337 10.780 1.00 9.88 108 LEU B O 1
ATOM 2864 N N . GLN B 1 143 ? 19.406 59.638 8.947 1.00 10.85 109 GLN B N 1
ATOM 2865 C CA . GLN B 1 143 ? 20.438 58.870 8.254 1.00 10.36 109 GLN B CA 1
ATOM 2866 C C . GLN B 1 143 ? 21.787 59.014 8.944 1.00 9.41 109 GLN B C 1
ATOM 2867 O O . GLN B 1 143 ? 22.542 58.037 9.048 1.00 9.88 109 GLN B O 1
ATOM 2873 N N . TYR B 1 144 ? 22.093 60.212 9.449 1.00 10.15 110 TYR B N 1
ATOM 2874 C CA . TYR B 1 144 ? 23.294 60.394 10.259 1.00 11.32 110 TYR B CA 1
ATOM 2875 C C . TYR B 1 144 ? 23.226 59.541 11.525 1.00 9.79 110 TYR B C 1
ATOM 2876 O O . TYR B 1 144 ? 24.156 58.784 11.833 1.00 10.83 110 TYR B O 1
ATOM 2885 N N . LEU B 1 145 ? 22.129 59.666 12.286 1.00 9.04 111 LEU B N 1
ATOM 2886 C CA . LEU B 1 145 ? 22.048 59.016 13.596 1.00 9.26 111 LEU B CA 1
ATOM 2887 C C . LEU B 1 145 ? 22.042 57.499 13.494 1.00 11.02 111 LEU B C 1
ATOM 2888 O O . LEU B 1 145 ? 22.515 56.821 14.419 1.00 9.83 111 LEU B O 1
ATOM 2893 N N . LYS B 1 146 ? 21.545 56.960 12.380 1.00 9.45 112 LYS B N 1
ATOM 2894 C CA . LYS B 1 146 ? 21.537 55.518 12.173 1.00 10.18 112 LYS B CA 1
ATOM 2895 C C . LYS B 1 146 ? 22.947 54.956 12.204 1.00 10.80 112 LYS B C 1
ATOM 2896 O O . LYS B 1 146 ? 23.141 53.795 12.575 1.00 13.32 112 LYS B O 1
ATOM 2902 N N . LYS B 1 147 ? 23.946 55.765 11.831 1.00 8.86 113 LYS B N 1
ATOM 2903 C CA . LYS B 1 147 ? 25.319 55.283 11.884 1.00 10.97 113 LYS B CA 1
ATOM 2904 C C . LYS B 1 147 ? 25.788 55.015 13.309 1.00 11.97 113 LYS B C 1
ATOM 2905 O O . LYS B 1 147 ? 26.697 54.200 13.505 1.00 15.58 113 LYS B O 1
ATOM 2911 N N . TYR B 1 148 ? 25.193 55.676 14.303 1.00 9.21 114 TYR B N 1
ATOM 2912 C CA . TYR B 1 148 ? 25.684 55.634 15.671 1.00 10.27 114 TYR B CA 1
ATOM 2913 C C . TYR B 1 148 ? 24.718 55.037 16.679 1.00 11.06 114 TYR B C 1
ATOM 2914 O O . TYR B 1 148 ? 25.140 54.738 17.800 1.00 12.64 114 TYR B O 1
ATOM 2923 N N . TYR B 1 149 ? 23.438 54.894 16.336 1.00 9.27 115 TYR B N 1
ATOM 2924 C CA . TYR B 1 149 ? 22.414 54.475 17.279 1.00 8.40 115 TYR B CA 1
ATOM 2925 C C . TYR B 1 149 ? 21.461 53.513 16.593 1.00 10.23 115 TYR B C 1
ATOM 2926 O O . TYR B 1 149 ? 21.207 53.633 15.394 1.00 10.54 115 TYR B O 1
ATOM 2935 N N . LYS B 1 150 ? 20.945 52.552 17.351 1.00 12.38 116 LYS B N 1
ATOM 2936 C CA . LYS B 1 150 ? 19.704 51.924 16.931 1.00 7.66 116 LYS B CA 1
ATOM 2937 C C . LYS B 1 150 ? 18.587 52.957 17.049 1.00 9.56 116 LYS B C 1
ATOM 2938 O O . LYS B 1 150 ? 18.598 53.802 17.944 1.00 9.32 116 LYS B O 1
ATOM 2944 N N . LEU B 1 151 ? 17.641 52.912 16.114 1.00 8.01 117 LEU B N 1
ATOM 2945 C CA . LEU B 1 151 ? 16.594 53.927 16.023 1.00 8.15 117 LEU B CA 1
ATOM 2946 C C . LEU B 1 151 ? 15.248 53.250 16.228 1.00 7.71 117 LEU B C 1
ATOM 2947 O O . LEU B 1 151 ? 14.914 52.287 15.522 1.00 8.96 117 LEU B O 1
ATOM 2952 N N . ILE B 1 152 ? 14.490 53.756 17.191 1.00 6.87 118 ILE B N 1
ATOM 2953 C CA . ILE B 1 152 ? 13.211 53.197 17.607 1.00 5.79 118 ILE B CA 1
ATOM 2954 C C . ILE B 1 152 ? 12.152 54.273 17.435 1.00 7.11 118 ILE B C 1
ATOM 2955 O O . ILE B 1 152 ? 12.399 55.447 17.727 1.00 8.73 118 ILE B O 1
ATOM 2960 N N . ILE B 1 153 ? 10.974 53.872 16.978 1.00 7.01 119 ILE B N 1
ATOM 2961 C CA . ILE B 1 153 ? 9.810 54.750 16.894 1.00 6.98 119 ILE B CA 1
ATOM 2962 C C . ILE B 1 153 ? 8.811 54.352 17.966 1.00 7.11 119 ILE B C 1
ATOM 2963 O O . ILE B 1 153 ? 8.508 53.167 18.132 1.00 7.93 119 ILE B O 1
ATOM 2968 N N . LEU B 1 154 ? 8.280 55.348 18.676 1.00 7.67 120 LEU B N 1
ATOM 2969 C CA . LEU B 1 154 ? 7.144 55.186 19.578 1.00 8.00 120 LEU B CA 1
ATOM 2970 C C . LEU B 1 154 ? 6.132 56.233 19.145 1.00 7.19 120 LEU B C 1
ATOM 2971 O O . LEU B 1 154 ? 6.371 57.431 19.333 1.00 9.54 120 LEU B O 1
ATOM 2976 N N . SER B 1 155 ? 5.028 55.803 18.537 1.00 7.30 121 SER B N 1
ATOM 2977 C CA . SER B 1 155 ? 4.180 56.758 17.833 1.00 7.98 121 SER B CA 1
ATOM 2978 C C . SER B 1 155 ? 2.696 56.438 17.954 1.00 7.14 121 SER B C 1
ATOM 2979 O O . SER B 1 155 ? 2.296 55.269 17.924 1.00 6.92 121 SER B O 1
ATOM 2982 N N . ASN B 1 156 ? 1.889 57.499 18.040 1.00 8.53 122 ASN B N 1
ATOM 2983 C CA . ASN B 1 156 ? 0.431 57.407 18.020 1.00 4.89 122 ASN B CA 1
ATOM 2984 C C . ASN B 1 156 ? -0.018 57.331 16.570 1.00 7.84 122 ASN B C 1
ATOM 2985 O O . ASN B 1 156 ? -0.336 58.332 15.929 1.00 10.69 122 ASN B O 1
ATOM 2990 N N . VAL B 1 157 ? -0.065 56.119 16.052 1.00 8.10 123 VAL B N 1
ATOM 2991 C CA . VAL B 1 157 ? -0.316 55.887 14.638 1.00 7.31 123 VAL B CA 1
ATOM 2992 C C . VAL B 1 157 ? -0.689 54.420 14.484 1.00 6.38 123 VAL B C 1
ATOM 2993 O O . VAL B 1 157 ? -0.470 53.615 15.398 1.00 7.94 123 VAL B O 1
ATOM 2997 N N . ASP B 1 158 ? -1.277 54.069 13.343 1.00 6.92 124 ASP B N 1
ATOM 2998 C CA . ASP B 1 158 ? -1.442 52.679 12.955 1.00 7.86 124 ASP B CA 1
ATOM 2999 C C . ASP B 1 158 ? -0.324 52.293 11.995 1.00 7.05 124 ASP B C 1
ATOM 3000 O O . ASP B 1 158 ? 0.258 53.140 11.319 1.00 6.83 124 ASP B O 1
ATOM 3005 N N . ASN B 1 159 ? -0.020 50.999 11.949 1.00 7.90 125 ASN B N 1
ATOM 3006 C CA . ASN B 1 159 ? 1.150 50.540 11.201 1.00 6.62 125 ASN B CA 1
ATOM 3007 C C . ASN B 1 159 ? 1.007 50.755 9.698 1.00 8.32 125 ASN B C 1
ATOM 3008 O O . ASN B 1 159 ? 1.994 51.056 9.019 1.00 8.47 125 ASN B O 1
ATOM 3013 N N . LYS B 1 160 ? -0.202 50.587 9.157 1.00 8.14 126 LYS B N 1
ATOM 3014 C CA . LYS B 1 160 ? -0.409 50.799 7.724 1.00 7.72 126 LYS B CA 1
ATOM 3015 C C . LYS B 1 160 ? -0.102 52.238 7.345 1.00 9.15 126 LYS B C 1
ATOM 3016 O O . LYS B 1 160 ? 0.569 52.500 6.339 1.00 11.00 126 LYS B O 1
ATOM 3022 N N . THR B 1 161 ? -0.528 53.184 8.179 1.00 7.72 127 THR B N 1
ATOM 3023 C CA . THR B 1 161 ? -0.283 54.594 7.898 1.00 8.52 127 THR B CA 1
ATOM 3024 C C . THR B 1 161 ? 1.189 54.924 8.061 1.00 8.93 127 THR B C 1
ATOM 3025 O O . THR B 1 161 ? 1.766 55.673 7.256 1.00 8.32 127 THR B O 1
ATOM 3029 N N . PHE B 1 162 ? 1.815 54.388 9.116 1.00 8.29 128 PHE B N 1
ATOM 3030 C CA . PHE B 1 162 ? 3.184 54.791 9.410 1.00 8.56 128 PHE B CA 1
ATOM 3031 C C . PHE B 1 162 ? 4.147 54.439 8.282 1.00 8.54 128 PHE B C 1
ATOM 3032 O O . PHE B 1 162 ? 5.131 55.151 8.075 1.00 8.55 128 PHE B O 1
ATOM 3040 N N . GLN B 1 163 ? 3.887 53.362 7.540 1.00 8.94 129 GLN B N 1
ATOM 3041 C CA . GLN B 1 163 ? 4.794 53.008 6.452 1.00 9.06 129 GLN B CA 1
ATOM 3042 C C . GLN B 1 163 ? 4.959 54.162 5.466 1.00 10.30 129 GLN B C 1
ATOM 3043 O O . GLN B 1 163 ? 6.044 54.359 4.909 1.00 10.82 129 GLN B O 1
ATOM 3049 N N . TYR B 1 164 ? 3.907 54.966 5.270 1.00 8.22 130 TYR B N 1
ATOM 3050 C CA . TYR B 1 164 ? 4.013 56.102 4.363 1.00 10.39 130 TYR B CA 1
ATOM 3051 C C . TYR B 1 164 ? 4.880 57.198 4.960 1.00 8.05 130 TYR B C 1
ATOM 3052 O O . TYR B 1 164 ? 5.672 57.831 4.250 1.00 9.34 130 TYR B O 1
ATOM 3061 N N . SER B 1 165 ? 4.762 57.435 6.268 1.00 8.41 131 SER B N 1
ATOM 3062 C CA . SER B 1 165 ? 5.666 58.381 6.909 1.00 8.47 131 SER B CA 1
ATOM 3063 C C . SER B 1 165 ? 7.089 57.852 6.896 1.00 8.33 131 SER B C 1
ATOM 3064 O O . SER B 1 165 ? 8.036 58.608 6.671 1.00 9.10 131 SER B O 1
ATOM 3067 N N . ASN B 1 166 ? 7.256 56.551 7.125 1.00 9.13 132 ASN B N 1
ATOM 3068 C CA . ASN B 1 166 ? 8.583 55.951 7.078 1.00 8.79 132 ASN B CA 1
ATOM 3069 C C . ASN B 1 166 ? 9.228 56.168 5.716 1.00 9.72 132 ASN B C 1
ATOM 3070 O O . ASN B 1 166 ? 10.439 56.403 5.629 1.00 11.61 132 ASN B O 1
ATOM 3075 N N . GLU B 1 167 ? 8.429 56.115 4.643 1.00 10.73 133 GLU B N 1
ATOM 3076 C CA . GLU B 1 167 ? 8.958 56.346 3.300 1.00 11.49 133 GLU B CA 1
ATOM 3077 C C . GLU B 1 167 ? 9.493 57.763 3.162 1.00 13.43 133 GLU B C 1
ATOM 3078 O O . GLU B 1 167 ? 10.534 57.985 2.532 1.00 14.16 133 GLU B O 1
ATOM 3084 N N . LYS B 1 168 ? 8.787 58.739 3.730 1.00 10.82 134 LYS B N 1
ATOM 3085 C CA . LYS B 1 168 ? 9.276 60.113 3.686 1.00 9.91 134 LYS B CA 1
ATOM 3086 C C . LYS B 1 168 ? 10.554 60.281 4.494 1.00 12.55 134 LYS B C 1
ATOM 3087 O O . LYS B 1 168 ? 11.367 61.164 4.189 1.00 14.36 134 LYS B O 1
ATOM 3093 N N . LEU B 1 169 ? 10.739 59.466 5.538 1.00 9.93 135 LEU B N 1
ATOM 3094 C CA . LEU B 1 169 ? 11.887 59.627 6.418 1.00 11.86 135 LEU B CA 1
ATOM 3095 C C . LEU B 1 169 ? 13.148 58.960 5.873 1.00 10.60 135 LEU B C 1
ATOM 3096 O O . LEU B 1 169 ? 14.257 59.349 6.255 1.00 12.21 135 LEU B O 1
ATOM 3101 N N . GLN B 1 170 ? 13.003 57.961 5.002 1.00 10.99 136 GLN B N 1
ATOM 3102 C CA . GLN B 1 170 ? 14.124 57.362 4.273 1.00 11.53 136 GLN B CA 1
ATOM 3103 C C . GLN B 1 170 ? 15.209 56.827 5.205 1.00 12.76 136 GLN B C 1
ATOM 3104 O O . GLN B 1 170 ? 16.396 57.138 5.072 1.00 14.35 136 GLN B O 1
ATOM 3110 N N . VAL B 1 171 ? 14.781 56.000 6.154 1.00 10.88 137 VAL B N 1
ATOM 3111 C CA . VAL B 1 171 ? 15.676 55.292 7.059 1.00 11.28 137 VAL B CA 1
ATOM 3112 C C . VAL B 1 171 ? 14.949 54.042 7.524 1.00 11.50 137 VAL B C 1
ATOM 3113 O O . VAL B 1 171 ? 13.716 53.963 7.493 1.00 11.62 137 VAL B O 1
ATOM 3117 N N . GLU B 1 172 ? 15.714 53.048 7.944 1.00 10.62 138 GLU B N 1
ATOM 3118 C CA . GLU B 1 172 ? 15.144 51.836 8.505 1.00 9.91 138 GLU B CA 1
ATOM 3119 C C . GLU B 1 172 ? 15.193 51.918 10.019 1.00 11.59 138 GLU B C 1
ATOM 3120 O O . GLU B 1 172 ? 16.252 52.181 10.602 1.00 11.12 138 GLU B O 1
ATOM 3126 N N . PHE B 1 173 ? 14.050 51.703 10.654 1.00 8.94 139 PHE B N 1
ATOM 3127 C CA . PHE B 1 173 ? 13.993 51.738 12.101 1.00 7.91 139 PHE B CA 1
ATOM 3128 C C . PHE B 1 173 ? 14.232 50.349 12.669 1.00 7.72 139 PHE B C 1
ATOM 3129 O O . PHE B 1 173 ? 13.738 49.342 12.140 1.00 10.86 139 PHE B O 1
ATOM 3137 N N . ASP B 1 174 ? 15.030 50.303 13.735 1.00 7.20 140 ASP B N 1
ATOM 3138 C CA . ASP B 1 174 ? 15.306 49.030 14.388 1.00 9.15 140 ASP B CA 1
ATOM 3139 C C . ASP B 1 174 ? 14.061 48.467 15.061 1.00 7.74 140 ASP B C 1
ATOM 3140 O O . ASP B 1 174 ? 13.921 47.244 15.183 1.00 7.39 140 ASP B O 1
ATOM 3145 N N . ALA B 1 175 ? 13.140 49.329 15.482 1.00 4.84 141 ALA B N 1
ATOM 3146 C CA . ALA B 1 175 ? 11.852 48.883 16.000 1.00 6.42 141 ALA B CA 1
ATOM 3147 C C . ALA B 1 175 ? 10.823 49.991 15.837 1.00 6.40 141 ALA B C 1
ATOM 3148 O O . ALA B 1 175 ? 11.151 51.175 15.973 1.00 7.02 141 ALA B O 1
ATOM 3150 N N . ILE B 1 176 ? 9.579 49.602 15.573 1.00 4.53 142 ILE B N 1
ATOM 3151 C CA . ILE B 1 176 ? 8.454 50.536 15.490 1.00 5.99 142 ILE B CA 1
ATOM 3152 C C . ILE B 1 176 ? 7.400 50.064 16.483 1.00 6.07 142 ILE B C 1
ATOM 3153 O O . ILE B 1 176 ? 6.774 49.018 16.269 1.00 5.76 142 ILE B O 1
ATOM 3158 N N . TYR B 1 177 ? 7.184 50.833 17.558 1.00 8.07 143 TYR B N 1
ATOM 3159 C CA . TYR B 1 177 ? 6.187 50.521 18.585 1.00 7.78 143 TYR B CA 1
ATOM 3160 C C . TYR B 1 177 ? 5.041 51.512 18.442 1.00 7.86 143 TYR B C 1
ATOM 3161 O O . TYR B 1 177 ? 5.135 52.658 18.900 1.00 8.84 143 TYR B O 1
ATOM 3170 N N . SER B 1 178 ? 3.966 51.079 17.797 1.00 5.89 144 SER B N 1
ATOM 3171 C CA . SER B 1 178 ? 2.860 51.968 17.490 1.00 6.06 144 SER B CA 1
ATOM 3172 C C . SER B 1 178 ? 1.710 51.799 18.477 1.00 6.77 144 SER B C 1
ATOM 3173 O O . SER B 1 178 ? 1.572 50.774 19.158 1.00 6.53 144 SER B O 1
ATOM 3176 N N . ALA B 1 179 ? 0.858 52.826 18.525 1.00 5.77 145 ALA B N 1
ATOM 3177 C CA . ALA B 1 179 ? -0.370 52.725 19.300 1.00 6.62 145 ALA B CA 1
ATOM 3178 C C . ALA B 1 179 ? -1.218 51.542 18.857 1.00 5.90 145 ALA B C 1
ATOM 3179 O O . ALA B 1 179 ? -1.922 50.950 19.677 1.00 7.45 145 ALA B O 1
ATOM 3181 N N . GLU B 1 180 ? -1.173 51.181 17.576 1.00 5.50 146 GLU B N 1
ATOM 3182 C CA . GLU B 1 180 ? -1.876 49.974 17.156 1.00 5.99 146 GLU B CA 1
ATOM 3183 C C . GLU B 1 180 ? -1.315 48.732 17.854 1.00 7.41 146 GLU B C 1
ATOM 3184 O O . GLU B 1 180 ? -2.086 47.906 18.358 1.00 8.34 146 GLU B O 1
ATOM 3190 N N . ASP B 1 181 ? 0.021 48.607 17.924 1.00 7.65 147 ASP B N 1
ATOM 3191 C CA . ASP B 1 181 ? 0.638 47.476 18.620 1.00 9.51 147 ASP B CA 1
ATOM 3192 C C . ASP B 1 181 ? 0.239 47.471 20.089 1.00 6.78 147 ASP B C 1
ATOM 3193 O O . ASP B 1 181 ? 0.094 46.407 20.699 1.00 6.62 147 ASP B O 1
ATOM 3198 N N . VAL B 1 182 ? 0.125 48.664 20.683 1.00 5.69 148 VAL B N 1
ATOM 3199 C CA . VAL B 1 182 ? -0.040 48.781 22.128 1.00 6.56 148 VAL B CA 1
ATOM 3200 C C . VAL B 1 182 ? -1.489 48.563 22.527 1.00 7.53 148 VAL B C 1
ATOM 3201 O O . VAL B 1 182 ? -1.780 48.023 23.601 1.00 7.62 148 VAL B O 1
ATOM 3205 N N . GLY B 1 183 ? -2.417 49.002 21.687 1.00 6.58 149 GLY B N 1
ATOM 3206 C CA . GLY B 1 183 ? -3.806 49.103 22.091 1.00 7.16 149 GLY B CA 1
ATOM 3207 C C . GLY B 1 183 ? -4.133 50.337 22.899 1.00 6.79 149 GLY B C 1
ATOM 3208 O O . GLY B 1 183 ? -5.205 50.389 23.508 1.00 8.10 149 GLY B O 1
ATOM 3209 N N . ALA B 1 184 ? -3.240 51.322 22.932 1.00 6.27 150 ALA B N 1
ATOM 3210 C CA . ALA B 1 184 ? -3.502 52.578 23.617 1.00 7.38 150 ALA B CA 1
ATOM 3211 C C . ALA B 1 184 ? -2.603 53.628 22.993 1.00 5.19 150 ALA B C 1
ATOM 3212 O O . ALA B 1 184 ? -1.669 53.315 22.251 1.00 6.54 150 ALA B O 1
ATOM 3214 N N . TYR B 1 185 ? -2.925 54.882 23.292 1.00 5.11 151 TYR B N 1
ATOM 3215 C CA . TYR B 1 185 ? -2.206 56.036 22.782 1.00 5.90 151 TYR B CA 1
ATOM 3216 C C . TYR B 1 185 ? -1.425 56.719 23.896 1.00 6.06 151 TYR B C 1
ATOM 3217 O O . TYR B 1 185 ? -1.918 56.850 25.025 1.00 7.60 151 TYR B O 1
ATOM 3226 N N . ALA B 1 186 ? -0.209 57.152 23.575 1.00 7.59 152 ALA B N 1
ATOM 3227 C CA . ALA B 1 186 ? 0.520 58.011 24.495 1.00 7.94 152 ALA B CA 1
ATOM 3228 C C . ALA B 1 186 ? -0.347 59.228 24.805 1.00 7.48 152 ALA B C 1
ATOM 3229 O O . ALA B 1 186 ? -0.986 59.777 23.896 1.00 9.11 152 ALA B O 1
ATOM 3231 N N . PRO B 1 187 ? -0.366 59.711 26.060 1.00 7.53 153 PRO B N 1
ATOM 3232 C CA . PRO B 1 187 ? 0.551 59.384 27.165 1.00 9.23 153 PRO B CA 1
ATOM 3233 C C . PRO B 1 187 ? 0.150 58.219 28.058 1.00 8.76 153 PRO B C 1
ATOM 3234 O O . PRO B 1 187 ? 0.583 58.169 29.212 1.00 10.85 153 PRO B O 1
ATOM 3238 N N . SER B 1 188 ? -0.667 57.276 27.589 1.00 8.19 154 SER B N 1
ATOM 3239 C CA . SER B 1 188 ? -0.956 56.091 28.386 1.00 8.55 154 SER B CA 1
ATOM 3240 C C . SER B 1 188 ? 0.336 55.425 28.846 1.00 8.26 154 SER B C 1
ATOM 3241 O O . SER B 1 188 ? 1.306 55.333 28.093 1.00 9.59 154 SER B O 1
ATOM 3244 N N . ASP B 1 189 ? 0.333 54.951 30.095 1.00 8.69 155 ASP B N 1
ATOM 3245 C CA . ASP B 1 189 ? 1.437 54.134 30.589 1.00 8.68 155 ASP B CA 1
ATOM 3246 C C . ASP B 1 189 ? 1.691 52.937 29.689 1.00 8.01 155 ASP B C 1
ATOM 3247 O O . ASP B 1 189 ? 2.809 52.404 29.660 1.00 8.95 155 ASP B O 1
ATOM 3252 N N . ARG B 1 190 ? 0.655 52.461 28.993 1.00 7.06 156 ARG B N 1
ATOM 3253 C CA . ARG B 1 190 ? 0.810 51.209 28.262 1.00 7.79 156 ARG B CA 1
ATOM 3254 C C . ARG B 1 190 ? 1.832 51.329 27.141 1.00 7.04 156 ARG B C 1
ATOM 3255 O O . ARG B 1 190 ? 2.496 50.345 26.804 1.00 7.89 156 ARG B O 1
ATOM 3263 N N . ASN B 1 191 ? 2.004 52.526 26.573 1.00 7.27 157 ASN B N 1
ATOM 3264 C CA . ASN B 1 191 ? 2.885 52.661 25.421 1.00 7.28 157 ASN B CA 1
ATOM 3265 C C . ASN B 1 191 ? 4.346 52.471 25.809 1.00 7.95 157 ASN B C 1
ATOM 3266 O O . ASN B 1 191 ? 5.071 51.708 25.164 1.00 7.63 157 ASN B O 1
ATOM 3271 N N . PHE B 1 192 ? 4.792 53.142 26.878 1.00 9.54 158 PHE B N 1
ATOM 3272 C CA . PHE B 1 192 ? 6.153 52.948 27.361 1.00 7.86 158 PHE B CA 1
ATOM 3273 C C . PHE B 1 192 ? 6.352 51.560 27.948 1.00 9.19 158 PHE B C 1
ATOM 3274 O O . PHE B 1 192 ? 7.428 50.977 27.787 1.00 9.41 158 PHE B O 1
ATOM 3282 N N A GLU B 1 193 ? 5.328 51.010 28.606 0.58 7.48 1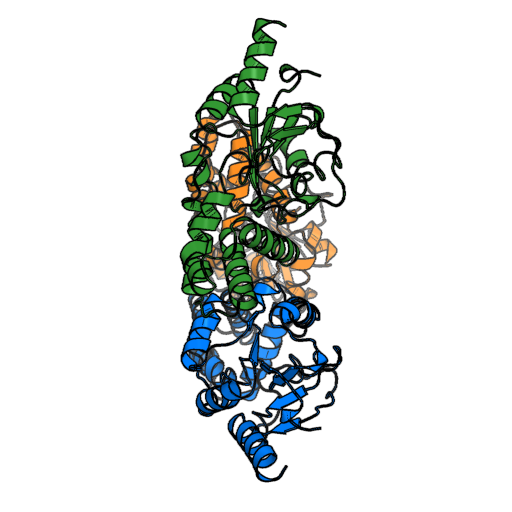59 GLU B N 1
ATOM 3283 N N B GLU B 1 193 ? 5.336 51.011 28.621 0.42 7.51 159 GLU B N 1
ATOM 3284 C CA A GLU B 1 193 ? 5.426 49.646 29.118 0.58 8.67 159 GLU B CA 1
ATOM 3285 C CA B GLU B 1 193 ? 5.445 49.641 29.116 0.42 8.68 159 GLU B CA 1
ATOM 3286 C C A GLU B 1 193 ? 5.611 48.643 27.988 0.58 8.29 159 GLU B C 1
ATOM 3287 C C B GLU B 1 193 ? 5.647 48.659 27.969 0.42 8.31 159 GLU B C 1
ATOM 3288 O O A GLU B 1 193 ? 6.370 47.675 28.127 0.58 9.21 159 GLU B O 1
ATOM 3289 O O B GLU B 1 193 ? 6.461 47.732 28.069 0.42 9.20 159 GLU B O 1
ATOM 3300 N N . TYR B 1 194 ? 4.923 48.856 26.866 1.00 8.30 160 TYR B N 1
ATOM 3301 C CA . TYR B 1 194 ? 5.040 47.949 25.732 1.00 8.54 160 TYR B CA 1
ATOM 3302 C C . TYR B 1 194 ? 6.427 48.036 25.119 1.00 7.60 160 TYR B C 1
ATOM 3303 O O . TYR B 1 194 ? 7.058 47.014 24.836 1.00 9.03 160 TYR B O 1
ATOM 3312 N N . MET B 1 195 ? 6.927 49.253 24.920 1.00 7.89 161 MET B N 1
ATOM 3313 C CA . MET B 1 195 ? 8.283 49.405 24.408 1.00 7.83 161 MET B CA 1
ATOM 3314 C C . MET B 1 195 ? 9.292 48.746 25.337 1.00 9.02 161 MET B C 1
ATOM 3315 O O . MET B 1 195 ? 10.141 47.954 24.899 1.00 8.12 161 MET B O 1
ATOM 3320 N N . ASN B 1 196 ? 9.201 49.038 26.632 1.00 8.51 162 ASN B N 1
ATOM 3321 C CA . ASN B 1 196 ? 10.172 48.475 27.561 1.00 13.03 162 ASN B CA 1
ATOM 3322 C C . ASN B 1 196 ? 10.090 46.961 27.629 1.00 10.30 162 ASN B C 1
ATOM 3323 O O . ASN B 1 196 ? 11.104 46.316 27.914 1.00 11.70 162 ASN B O 1
ATOM 3328 N N . GLY B 1 197 ? 8.935 46.376 27.303 1.00 8.06 163 GLY B N 1
ATOM 3329 C CA . GLY B 1 197 ? 8.814 44.929 27.257 1.00 9.51 163 GLY B CA 1
ATOM 3330 C C . GLY B 1 197 ? 9.348 44.274 26.001 1.00 8.54 163 GLY B C 1
ATOM 3331 O O . GLY B 1 197 ? 9.422 43.040 25.940 1.00 9.48 163 GLY B O 1
ATOM 3332 N N . HIS B 1 198 ? 9.736 45.059 24.998 1.00 8.92 164 HIS B N 1
ATOM 3333 C CA . HIS B 1 198 ? 10.266 44.508 23.766 1.00 7.03 164 HIS B CA 1
ATOM 3334 C C . HIS B 1 198 ? 11.694 44.923 23.453 1.00 8.25 164 HIS B C 1
ATOM 3335 O O . HIS B 1 198 ? 12.326 44.266 22.620 1.00 9.08 164 HIS B O 1
ATOM 3342 N N . ILE B 1 199 ? 12.214 45.991 24.068 1.00 9.40 165 ILE B N 1
ATOM 3343 C CA . ILE B 1 199 ? 13.558 46.458 23.713 1.00 10.42 165 ILE B CA 1
ATOM 3344 C C . ILE B 1 199 ? 14.636 45.429 24.042 1.00 9.04 165 ILE B C 1
ATOM 3345 O O . ILE B 1 199 ? 15.724 45.471 23.452 1.00 9.40 165 ILE B O 1
ATOM 3350 N N . GLY B 1 200 ? 14.361 44.505 24.965 1.00 9.58 166 GLY B N 1
ATOM 3351 C CA . GLY B 1 200 ? 15.303 43.432 25.223 1.00 8.66 166 GLY B CA 1
ATOM 3352 C C . GLY B 1 200 ? 15.581 42.578 24.001 1.00 10.45 166 GLY B C 1
ATOM 3353 O O . GLY B 1 200 ? 16.687 42.046 23.854 1.00 9.80 166 GLY B O 1
ATOM 3354 N N . ASP B 1 201 ? 14.591 42.436 23.109 1.00 9.17 167 ASP B N 1
ATOM 3355 C CA . ASP B 1 201 ? 14.796 41.731 21.847 1.00 9.14 167 ASP B CA 1
ATOM 3356 C C . ASP B 1 201 ? 15.804 42.440 20.962 1.00 9.86 167 ASP B C 1
ATOM 3357 O O . ASP B 1 201 ? 16.309 41.842 20.006 1.00 11.37 167 ASP B O 1
ATOM 3362 N N . LEU B 1 202 ? 16.085 43.710 21.247 1.00 9.51 168 LEU B N 1
ATOM 3363 C CA . LEU B 1 202 ? 17.079 44.482 20.529 1.00 11.07 168 LEU B CA 1
ATOM 3364 C C . LEU B 1 202 ? 18.402 44.527 21.269 1.00 12.89 168 LEU B C 1
ATOM 3365 O O . LEU B 1 202 ? 19.309 45.255 20.848 1.00 12.80 168 LEU B O 1
ATOM 3370 N N . GLY B 1 203 ? 18.519 43.787 22.372 1.00 11.07 169 GLY B N 1
ATOM 3371 C CA . GLY B 1 203 ? 19.713 43.840 23.195 1.00 11.23 169 GLY B CA 1
ATOM 3372 C C . GLY B 1 203 ? 19.831 45.087 24.039 1.00 17.61 169 GLY B C 1
ATOM 3373 O O . GLY B 1 203 ? 20.939 45.448 24.441 1.00 18.71 169 GLY B O 1
ATOM 3374 N N . LEU B 1 204 ? 18.719 45.761 24.322 1.00 11.08 170 LEU B N 1
ATOM 3375 C CA . LEU B 1 204 ? 18.741 47.047 24.997 1.00 11.07 170 LEU B CA 1
ATOM 3376 C C . LEU B 1 204 ? 17.984 46.969 26.315 1.00 10.55 170 LEU B C 1
ATOM 3377 O O . LEU B 1 204 ? 17.000 46.237 26.440 1.00 14.56 170 LEU B O 1
ATOM 3382 N N . GLU B 1 205 ? 18.445 47.737 27.294 1.00 13.07 171 GLU B N 1
ATOM 3383 C CA . GLU B 1 205 ? 17.667 48.005 28.492 1.00 15.49 171 GLU B CA 1
ATOM 3384 C C . GLU B 1 205 ? 17.269 49.477 28.516 1.00 13.30 171 GLU B C 1
ATOM 3385 O O . GLU B 1 205 ? 17.811 50.280 27.748 1.00 13.73 171 GLU B O 1
ATOM 3391 N N . PRO B 1 206 ? 16.290 49.863 29.345 1.00 13.70 172 PRO B N 1
ATOM 3392 C CA . PRO B 1 206 ? 15.771 51.236 29.257 1.00 14.64 172 PRO B CA 1
ATOM 3393 C C . PRO B 1 206 ? 16.826 52.315 29.398 1.00 14.00 172 PRO B C 1
ATOM 3394 O O . PRO B 1 206 ? 16.737 53.333 28.702 1.00 12.32 172 PRO B O 1
ATOM 3398 N N . GLY B 1 207 ? 17.842 52.110 30.237 1.00 13.27 173 GLY B N 1
ATOM 3399 C CA . GLY B 1 207 ? 18.886 53.107 30.411 1.00 12.71 173 GLY B CA 1
ATOM 3400 C C . GLY B 1 207 ? 19.779 53.295 29.206 1.00 13.40 173 GLY B C 1
ATOM 3401 O O . GLY B 1 207 ? 20.574 54.242 29.183 1.00 16.47 173 GLY B O 1
ATOM 3402 N N . ASP B 1 208 ? 19.666 52.426 28.204 1.00 11.49 174 ASP B N 1
ATOM 3403 C CA . ASP B 1 208 ? 20.432 52.574 26.975 1.00 10.84 174 ASP B CA 1
ATOM 3404 C C . ASP B 1 208 ? 19.795 53.542 25.991 1.00 10.98 174 ASP B C 1
ATOM 3405 O O . ASP B 1 208 ? 20.408 53.818 24.953 1.00 12.27 174 ASP B O 1
ATOM 3410 N N . ILE B 1 209 ? 18.583 54.026 26.259 1.00 10.54 175 ILE B N 1
ATOM 3411 C CA . ILE B 1 209 ? 17.780 54.726 25.263 1.00 10.15 175 ILE B CA 1
ATOM 3412 C C . ILE B 1 209 ? 17.562 56.171 25.685 1.00 9.46 175 ILE B C 1
ATOM 3413 O O . ILE B 1 209 ? 17.242 56.452 26.845 1.00 11.67 175 ILE B O 1
ATOM 3418 N N . LEU B 1 210 ? 17.724 57.079 24.732 1.00 9.74 176 LEU B N 1
ATOM 3419 C CA . LEU B 1 210 ? 17.418 58.492 24.907 1.00 8.61 176 LEU B CA 1
ATOM 3420 C C . LEU B 1 210 ? 16.127 58.760 24.142 1.00 9.85 176 LEU B C 1
ATOM 3421 O O . LEU B 1 210 ? 16.084 58.613 22.916 1.00 9.31 176 LEU B O 1
ATOM 3426 N N . HIS B 1 211 ? 15.066 59.116 24.859 1.00 8.72 177 HIS B N 1
ATOM 3427 C CA . HIS B 1 211 ? 13.785 59.327 24.197 1.00 7.32 177 HIS B CA 1
ATOM 3428 C C . HIS B 1 211 ? 13.729 60.748 23.663 1.00 11.03 177 HIS B C 1
ATOM 3429 O O . HIS B 1 211 ? 13.834 61.702 24.433 1.00 9.95 177 HIS B O 1
ATOM 3436 N N . THR B 1 212 ? 13.515 60.879 22.355 1.00 7.55 178 THR B N 1
ATOM 3437 C CA . THR B 1 212 ? 13.691 62.128 21.619 1.00 9.21 178 THR B CA 1
ATOM 3438 C C . THR B 1 212 ? 12.339 62.522 21.040 1.00 9.49 178 THR B C 1
ATOM 3439 O O . THR B 1 212 ? 11.768 61.792 20.221 1.00 8.09 178 THR B O 1
ATOM 3443 N N . ALA B 1 213 ? 11.820 63.672 21.466 1.00 7.53 179 ALA B N 1
ATOM 3444 C CA . ALA B 1 213 ? 10.428 63.971 21.160 1.00 8.20 179 ALA B CA 1
ATOM 3445 C C . ALA B 1 213 ? 10.140 65.453 21.332 1.00 8.73 179 ALA B C 1
ATOM 3446 O O . ALA B 1 213 ? 10.861 66.173 22.025 1.00 8.94 179 ALA B O 1
ATOM 3448 N N . GLU B 1 214 ? 9.037 65.885 20.724 1.00 9.07 180 GLU B N 1
ATOM 3449 C CA . GLU B 1 214 ? 8.597 67.271 20.746 1.00 6.74 180 GLU B CA 1
ATOM 3450 C C . GLU B 1 214 ? 7.557 67.566 21.819 1.00 8.19 180 GLU B C 1
ATOM 3451 O O . GLU B 1 214 ? 7.499 68.702 22.315 1.00 11.26 180 GLU B O 1
ATOM 3457 N N . SER B 1 215 ? 6.760 66.582 22.215 1.00 7.76 181 SER B N 1
ATOM 3458 C CA . SER B 1 215 ? 5.540 66.814 22.978 1.00 6.90 181 SER B CA 1
ATOM 3459 C C . SER B 1 215 ? 5.771 66.593 24.469 1.00 7.83 181 SER B C 1
ATOM 3460 O O . SER B 1 215 ? 6.070 65.473 24.897 1.00 9.62 181 SER B O 1
ATOM 3463 N N . LEU B 1 216 ? 5.597 67.650 25.266 1.00 7.65 182 LEU B N 1
ATOM 3464 C CA . LEU B 1 216 ? 5.656 67.464 26.712 1.00 7.68 182 LEU B CA 1
ATOM 3465 C C . LEU B 1 216 ? 4.547 66.526 27.184 1.00 7.71 182 LEU B C 1
ATOM 3466 O O . LEU B 1 216 ? 4.784 65.632 28.004 1.00 8.98 182 LEU B O 1
ATOM 3471 N N . PHE B 1 217 ? 3.331 66.712 26.659 1.00 8.79 183 PHE B N 1
ATOM 3472 C CA . PHE B 1 217 ? 2.167 65.944 27.097 1.00 7.62 183 PHE B CA 1
ATOM 3473 C C . PHE B 1 217 ? 2.266 64.479 26.686 1.00 7.91 183 PHE B C 1
ATOM 3474 O O . PHE B 1 217 ? 2.019 63.584 27.499 1.00 8.54 183 PHE B O 1
ATOM 3482 N N . HIS B 1 218 ? 2.611 64.212 25.420 1.00 7.58 184 HIS B N 1
ATOM 3483 C CA . HIS B 1 218 ? 2.558 62.832 24.940 1.00 6.50 184 HIS B CA 1
ATOM 3484 C C . HIS B 1 218 ? 3.790 62.037 25.329 1.00 8.84 184 HIS B C 1
ATOM 3485 O O . HIS B 1 218 ? 3.710 60.817 25.470 1.00 9.33 184 HIS B O 1
ATOM 3492 N N . ASP B 1 219 ? 4.940 62.693 25.453 1.00 7.56 185 ASP B N 1
ATOM 3493 C CA . ASP B 1 219 ? 6.214 61.991 25.486 1.00 9.41 185 ASP B CA 1
ATOM 3494 C C . ASP B 1 219 ? 7.041 62.285 26.721 1.00 8.33 185 ASP B C 1
ATOM 3495 O O . ASP B 1 219 ? 7.568 61.353 27.328 1.00 9.72 185 ASP B O 1
ATOM 3500 N N . HIS B 1 220 ? 7.216 63.553 27.083 1.00 9.22 186 HIS B N 1
ATOM 3501 C CA . HIS B 1 220 ? 8.203 63.836 28.114 1.00 8.82 186 HIS B CA 1
ATOM 3502 C C . HIS B 1 220 ? 7.673 63.582 29.513 1.00 8.42 186 HIS B C 1
ATOM 3503 O O . HIS B 1 220 ? 8.410 63.082 30.368 1.00 10.44 186 HIS B O 1
ATOM 3510 N N . VAL B 1 221 ? 6.403 63.885 29.764 1.00 9.43 187 VAL B N 1
ATOM 3511 C CA . VAL B 1 221 ? 5.811 63.523 31.049 1.00 9.64 187 VAL B CA 1
ATOM 3512 C C . VAL B 1 221 ? 5.844 62.017 31.253 1.00 10.73 187 VAL B C 1
ATOM 3513 O O . VAL B 1 221 ? 6.349 61.568 32.293 1.00 11.61 187 VAL B O 1
ATOM 3517 N N . PRO B 1 222 ? 5.391 61.186 30.304 1.00 9.25 188 PRO B N 1
ATOM 3518 C CA . PRO B 1 222 ? 5.551 59.737 30.499 1.00 9.03 188 PRO B CA 1
ATOM 3519 C C . PRO B 1 222 ? 6.996 59.278 30.540 1.00 10.50 188 PRO B C 1
ATOM 3520 O O . PRO B 1 222 ? 7.310 58.364 31.311 1.00 9.45 188 PRO B O 1
ATOM 3524 N N . ALA B 1 223 ? 7.877 59.841 29.703 1.00 9.51 189 ALA B N 1
ATOM 3525 C CA . ALA B 1 223 ? 9.270 59.394 29.713 1.00 8.89 189 ALA B CA 1
ATOM 3526 C C . ALA B 1 223 ? 9.889 59.581 31.090 1.00 9.61 189 ALA B C 1
ATOM 3527 O O . ALA B 1 223 ? 10.575 58.688 31.596 1.00 11.05 189 ALA B O 1
ATOM 3529 N N . ARG B 1 224 ? 9.645 60.734 31.719 1.00 10.31 190 ARG B N 1
ATOM 3530 C CA . ARG B 1 224 ? 10.152 60.959 33.069 1.00 10.91 190 ARG B CA 1
ATOM 3531 C C . ARG B 1 224 ? 9.479 60.039 34.074 1.00 14.32 190 ARG B C 1
ATOM 3532 O O . ARG B 1 224 ? 10.131 59.560 35.010 1.00 14.11 190 ARG B O 1
ATOM 3540 N N . LYS B 1 225 ? 8.177 59.780 33.903 1.00 11.80 191 LYS B N 1
ATOM 3541 C CA . LYS B 1 225 ? 7.497 58.847 34.793 1.00 13.11 191 LYS B CA 1
ATOM 3542 C C . LYS B 1 225 ? 8.186 57.493 34.771 1.00 13.85 191 LYS B C 1
ATOM 3543 O O . LYS B 1 225 ? 8.354 56.858 35.815 1.00 15.83 191 LYS B O 1
ATOM 3549 N N . PHE B 1 226 ? 8.635 57.061 33.596 1.00 11.87 192 PHE B N 1
ATOM 3550 C CA . PHE B 1 226 ? 9.294 55.777 33.417 1.00 11.47 192 PHE B CA 1
ATOM 3551 C C . PHE B 1 226 ? 10.797 55.833 33.636 1.00 15.75 192 PHE B C 1
ATOM 3552 O O . PHE B 1 226 ? 11.478 54.839 33.372 1.00 16.93 192 PHE B O 1
ATOM 3560 N N . GLY B 1 227 ? 11.329 56.957 34.110 1.00 14.24 193 GLY B N 1
ATOM 3561 C CA . GLY B 1 227 ? 12.745 57.053 34.398 1.00 14.42 193 GLY B CA 1
ATOM 3562 C C . GLY B 1 227 ? 13.642 57.061 33.185 1.00 15.79 193 GLY B C 1
ATOM 3563 O O . GLY B 1 227 ? 14.805 56.655 33.283 1.00 16.18 193 GLY B O 1
ATOM 3564 N N A MET B 1 228 ? 13.136 57.518 32.051 0.52 13.87 194 MET B N 1
ATOM 3565 N N B MET B 1 228 ? 13.150 57.512 32.027 0.48 13.88 194 MET B N 1
ATOM 3566 C CA A MET B 1 228 ? 13.914 57.547 30.831 0.52 14.09 194 MET B CA 1
ATOM 3567 C CA B MET B 1 228 ? 13.910 57.455 30.781 0.48 14.11 194 MET B CA 1
ATOM 3568 C C A MET B 1 228 ? 14.690 58.841 30.722 0.52 13.88 194 MET B C 1
ATOM 3569 C C B MET B 1 228 ? 14.585 58.791 30.500 0.48 13.72 194 MET B C 1
ATOM 3570 O O A MET B 1 228 ? 14.237 59.906 31.149 0.52 14.22 194 MET B O 1
ATOM 3571 O O B MET B 1 228 ? 13.957 59.846 30.611 0.48 11.83 194 MET B O 1
ATOM 3580 N N . ALA B 1 229 ? 15.866 58.738 30.122 1.00 11.74 195 ALA B N 1
ATOM 3581 C CA . ALA B 1 229 ? 16.569 59.930 29.678 1.00 11.82 195 ALA B CA 1
ATOM 3582 C C . ALA B 1 229 ? 15.822 60.513 28.487 1.00 11.23 195 ALA B C 1
ATOM 3583 O O . ALA B 1 229 ? 15.259 59.782 27.669 1.00 10.36 195 ALA B O 1
ATOM 3585 N N . ASN B 1 230 ? 15.769 61.838 28.401 1.00 10.99 196 ASN B N 1
ATOM 3586 C CA . ASN B 1 230 ? 14.932 62.440 27.373 1.00 12.18 196 ASN B CA 1
ATOM 3587 C C . ASN B 1 230 ? 15.593 63.653 26.734 1.00 10.76 196 ASN B C 1
ATOM 3588 O O . ASN B 1 230 ? 16.329 64.410 27.378 1.00 12.49 196 ASN B O 1
ATOM 3593 N N . CYS B 1 231 ? 15.289 63.830 25.450 1.00 7.91 197 CYS B N 1
ATOM 3594 C CA . CYS B 1 231 ? 15.785 64.925 24.633 1.00 7.95 197 CYS B CA 1
ATOM 3595 C C . CYS B 1 231 ? 14.578 65.616 24.027 1.00 8.55 197 CYS B C 1
ATOM 3596 O O . CYS B 1 231 ? 13.787 64.987 23.317 1.00 9.20 197 CYS B O 1
ATOM 3599 N N . TRP B 1 232 ? 14.440 66.903 24.301 1.00 8.90 198 TRP B N 1
ATOM 3600 C CA . TRP B 1 232 ? 13.310 67.670 23.802 1.00 8.60 198 TRP B CA 1
ATOM 3601 C C . TRP B 1 232 ? 13.712 68.322 22.488 1.00 8.85 198 TRP B C 1
ATOM 3602 O O . TRP B 1 232 ? 14.637 69.140 22.454 1.00 10.03 198 TRP B O 1
ATOM 3613 N N . ILE B 1 233 ? 13.042 67.946 21.404 1.00 9.46 199 ILE B N 1
ATOM 3614 C CA . ILE B 1 233 ? 13.180 68.633 20.127 1.00 7.30 199 ILE B CA 1
ATOM 3615 C C . ILE B 1 233 ? 12.089 69.695 20.124 1.00 8.12 199 ILE B C 1
ATOM 3616 O O . ILE B 1 233 ? 10.926 69.408 19.855 1.00 9.12 199 ILE B O 1
ATOM 3621 N N . TYR B 1 234 ? 12.476 70.930 20.436 1.00 8.99 200 TYR B N 1
ATOM 3622 C CA . TYR B 1 234 ? 11.531 72.016 20.687 1.00 10.48 200 TYR B CA 1
ATOM 3623 C C . TYR B 1 234 ? 11.185 72.654 19.344 1.00 10.88 200 TYR B C 1
ATOM 3624 O O . TYR B 1 234 ? 11.611 73.765 19.016 1.00 9.24 200 TYR B O 1
ATOM 3633 N N . ARG B 1 235 ? 10.387 71.928 18.550 1.00 9.08 201 ARG B N 1
ATOM 3634 C CA . ARG B 1 235 ? 9.979 72.415 17.232 1.00 9.57 201 ARG B CA 1
ATOM 3635 C C . ARG B 1 235 ? 9.259 73.756 17.309 1.00 9.16 201 ARG B C 1
ATOM 3636 O O . ARG B 1 235 ? 9.392 74.586 16.400 1.00 11.53 201 ARG B O 1
ATOM 3644 N N . ARG B 1 236 ? 8.502 73.990 18.374 1.00 7.64 202 ARG B N 1
ATOM 3645 C CA . ARG B 1 236 ? 7.754 75.230 18.533 1.00 10.21 202 ARG B CA 1
ATOM 3646 C C . ARG B 1 236 ? 8.515 76.286 19.321 1.00 13.29 202 ARG B C 1
ATOM 3647 O O . ARG B 1 236 ? 7.889 77.112 19.998 1.00 12.55 202 ARG B O 1
ATOM 3655 N N . HIS B 1 237 ? 9.852 76.297 19.217 1.00 12.07 203 HIS B N 1
ATOM 3656 C CA . HIS B 1 237 ? 10.665 77.254 19.966 1.00 13.08 203 HIS B CA 1
ATOM 3657 C C . HIS B 1 237 ? 10.284 78.699 19.660 1.00 17.97 203 HIS B C 1
ATOM 3658 O O . HIS B 1 237 ? 10.426 79.573 20.524 1.00 17.20 203 HIS B O 1
ATOM 3665 N N . ALA B 1 238 ? 9.819 78.975 18.443 1.00 15.15 204 ALA B N 1
ATOM 3666 C CA . ALA B 1 238 ? 9.440 80.327 18.047 1.00 11.90 204 ALA B CA 1
ATOM 3667 C C . ALA B 1 238 ? 7.945 80.463 17.773 1.00 12.63 204 ALA B C 1
ATOM 3668 O O . ALA B 1 238 ? 7.533 81.369 17.041 1.00 18.41 204 ALA B O 1
ATOM 3670 N N . GLN B 1 239 ? 7.126 79.578 18.339 1.00 11.30 205 GLN B N 1
ATOM 3671 C CA . GLN B 1 239 ? 5.683 79.582 18.127 1.00 9.95 205 GLN B CA 1
ATOM 3672 C C . GLN B 1 239 ? 5.002 79.413 19.473 1.00 16.87 205 GLN B C 1
ATOM 3673 O O . GLN B 1 239 ? 5.155 78.373 20.123 1.00 23.04 205 GLN B O 1
ATOM 3679 N N . GLU B 1 240 ? 4.229 80.415 19.877 1.00 19.41 206 GLU B N 1
ATOM 3680 C CA . GLU B 1 240 ? 3.673 80.424 21.220 1.00 19.71 206 GLU B CA 1
ATOM 3681 C C . GLU B 1 240 ? 2.604 79.354 21.370 1.00 16.80 206 GLU B C 1
ATOM 3682 O O . GLU B 1 240 ? 1.810 79.112 20.457 1.00 18.68 206 GLU B O 1
ATOM 3688 N N . GLY B 1 241 ? 2.578 78.726 22.538 1.00 12.01 207 GLY B N 1
ATOM 3689 C CA . GLY B 1 241 ? 1.577 77.722 22.837 1.00 11.76 207 GLY B CA 1
ATOM 3690 C C . GLY B 1 241 ? 1.987 76.328 22.407 1.00 11.90 207 GLY B C 1
ATOM 3691 O O . GLY B 1 241 ? 3.036 76.086 21.799 1.00 11.02 207 GLY B O 1
ATOM 3692 N N . PHE B 1 242 ? 1.097 75.395 22.704 1.00 10.26 208 PHE B N 1
ATOM 3693 C CA . PHE B 1 242 ? 1.389 73.977 22.553 1.00 9.30 208 PHE B CA 1
ATOM 3694 C C . PHE B 1 242 ? 0.955 73.391 21.217 1.00 8.18 208 PHE B C 1
ATOM 3695 O O . PHE B 1 242 ? 1.286 72.231 20.936 1.00 10.27 208 PHE B O 1
ATOM 3703 N N . GLY B 1 243 ? 0.281 74.161 20.374 1.00 9.39 209 GLY B N 1
ATOM 3704 C CA . GLY B 1 243 ? -0.031 73.683 19.038 1.00 9.23 209 GLY B CA 1
ATOM 3705 C C . GLY B 1 243 ? -0.965 72.491 19.095 1.00 8.76 209 GLY B C 1
ATOM 3706 O O . GLY B 1 243 ? -2.019 72.528 19.737 1.00 11.62 209 GLY B O 1
ATOM 3707 N N . ALA B 1 244 ? -0.576 71.408 18.424 1.00 7.34 210 ALA B N 1
ATOM 3708 C CA . ALA B 1 244 ? -1.400 70.208 18.350 1.00 8.07 210 ALA B CA 1
ATOM 3709 C C . ALA B 1 244 ? -1.244 69.283 19.553 1.00 8.00 210 ALA B C 1
ATOM 3710 O O . ALA B 1 244 ? -1.838 68.196 19.554 1.00 7.96 210 ALA B O 1
ATOM 3712 N N . THR B 1 245 ? -0.458 69.657 20.554 1.00 8.40 211 THR B N 1
ATOM 3713 C CA . THR B 1 245 ? -0.356 68.883 21.782 1.00 8.63 211 THR B CA 1
ATOM 3714 C C . THR B 1 245 ? -1.121 69.581 22.898 1.00 6.80 211 THR B C 1
ATOM 3715 O O . THR B 1 245 ? -1.228 70.811 22.926 1.00 9.30 211 THR B O 1
ATOM 3719 N N . MET B 1 246 ? -1.625 68.793 23.834 1.00 9.60 212 MET B N 1
ATOM 3720 C CA . MET B 1 246 ? -2.299 69.349 24.998 1.00 9.44 212 MET B CA 1
ATOM 3721 C C . MET B 1 246 ? -1.296 69.946 25.977 1.00 10.76 212 MET B C 1
ATOM 3722 O O . MET B 1 246 ? -0.144 69.518 26.063 1.00 10.10 212 MET B O 1
ATOM 3727 N N . THR B 1 247 ? -1.749 70.948 26.721 1.00 11.45 213 THR B N 1
ATOM 3728 C CA . THR B 1 247 ? -0.952 71.462 27.825 1.00 14.84 213 THR B CA 1
ATOM 3729 C C . THR B 1 247 ? -0.728 70.349 28.844 1.00 12.88 213 THR B C 1
ATOM 3730 O O . THR B 1 247 ? -1.691 69.686 29.250 1.00 11.91 213 THR B O 1
ATOM 3734 N N . PRO B 1 248 ? 0.504 70.112 29.278 1.00 10.74 214 PRO B N 1
ATOM 3735 C CA . PRO B 1 248 ? 0.768 69.026 30.227 1.00 11.21 214 PRO B CA 1
ATOM 3736 C C . PRO B 1 248 ? 0.403 69.435 31.650 1.00 13.36 214 PRO B C 1
ATOM 3737 O O . PRO B 1 248 ? 0.194 70.610 31.958 1.00 15.59 214 PRO B O 1
ATOM 3741 N N . SER B 1 249 ? 0.334 68.425 32.525 1.00 13.44 215 SER B N 1
ATOM 3742 C CA . SER B 1 249 ? 0.008 68.682 33.927 1.00 15.45 215 SER B CA 1
ATOM 3743 C C . SER B 1 249 ? 1.068 69.551 34.592 1.00 16.64 215 SER B C 1
ATOM 3744 O O . SER B 1 249 ? 0.777 70.266 35.558 1.00 17.84 215 SER B O 1
ATOM 3747 N N . HIS B 1 250 ? 2.291 69.502 34.081 1.00 13.66 216 HIS B N 1
ATOM 3748 C CA . HIS B 1 250 ? 3.436 70.252 34.577 1.00 13.16 216 HIS B CA 1
ATOM 3749 C C . HIS B 1 250 ? 4.487 70.190 33.480 1.00 14.35 216 HIS B C 1
ATO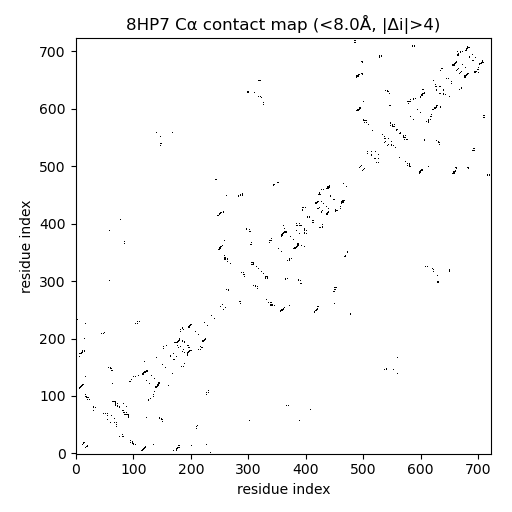M 3750 O O . HIS B 1 250 ? 4.383 69.381 32.553 1.00 12.96 216 HIS B O 1
ATOM 3757 N N . GLU B 1 251 ? 5.504 71.044 33.578 1.00 14.84 217 GLU B N 1
ATOM 3758 C CA . GLU B 1 251 ? 6.600 70.983 32.618 1.00 17.02 217 GLU B CA 1
ATOM 3759 C C . GLU B 1 251 ? 7.637 70.002 33.144 1.00 16.60 217 GLU B C 1
ATOM 3760 O O . GLU B 1 251 ? 8.238 70.259 34.197 1.00 16.50 217 GLU B O 1
ATOM 3766 N N . PRO B 1 252 ? 7.857 68.872 32.487 1.00 12.72 218 PRO B N 1
ATOM 3767 C CA . PRO B 1 252 ? 8.825 67.901 32.997 1.00 13.60 218 PRO B CA 1
ATOM 3768 C C . PRO B 1 252 ? 10.248 68.336 32.698 1.00 13.65 218 PRO B C 1
ATOM 3769 O O . PRO B 1 252 ? 10.510 69.175 31.832 1.00 15.26 218 PRO B O 1
ATOM 3773 N N . THR B 1 253 ? 11.179 67.749 33.441 1.00 16.20 219 THR B N 1
ATOM 3774 C CA . THR B 1 253 ? 12.569 68.035 33.146 1.00 17.77 219 THR B CA 1
ATOM 3775 C C . THR B 1 253 ? 12.976 67.308 31.875 1.00 14.58 219 THR B C 1
ATOM 3776 O O . THR B 1 253 ? 12.315 66.363 31.425 1.00 12.27 219 THR B O 1
ATOM 3780 N N . TYR B 1 254 ? 14.060 67.786 31.285 1.00 13.68 220 TYR B N 1
ATOM 3781 C CA . TYR B 1 254 ? 14.642 67.189 30.100 1.00 15.05 220 TYR B CA 1
ATOM 3782 C C . TYR B 1 254 ? 16.155 67.213 30.225 1.00 15.66 220 TYR B C 1
ATOM 3783 O O . TYR B 1 254 ? 16.734 68.165 30.763 1.00 16.05 220 TYR B O 1
ATOM 3792 N N . ASP B 1 255 ? 16.786 66.150 29.734 1.00 12.42 221 ASP B N 1
ATOM 3793 C CA . ASP B 1 255 ? 18.236 66.042 29.825 1.00 12.34 221 ASP B CA 1
ATOM 3794 C C . ASP B 1 255 ? 18.942 66.807 28.715 1.00 15.28 221 ASP B C 1
ATOM 3795 O O . ASP B 1 255 ? 20.069 67.276 28.914 1.00 15.45 221 ASP B O 1
ATOM 3800 N N . PHE B 1 256 ? 18.306 66.948 27.554 1.00 12.75 222 PHE B N 1
ATOM 3801 C CA . PHE B 1 256 ? 18.849 67.701 26.435 1.00 10.43 222 PHE B CA 1
ATOM 3802 C C . PHE B 1 256 ? 17.709 68.443 25.760 1.00 10.00 222 PHE B C 1
ATOM 3803 O O . PHE B 1 256 ? 16.553 68.017 25.833 1.00 10.66 222 PHE B O 1
ATOM 3811 N N . ARG B 1 257 ? 18.035 69.552 25.097 1.00 12.93 223 ARG B N 1
ATOM 3812 C CA . ARG B 1 257 ? 17.050 70.268 24.295 1.00 12.36 223 ARG B CA 1
ATOM 3813 C C . ARG B 1 257 ? 17.697 70.861 23.054 1.00 11.96 223 ARG B C 1
ATOM 3814 O O . ARG B 1 257 ? 18.755 71.493 23.139 1.00 12.70 223 ARG B O 1
ATOM 3822 N N . PHE B 1 258 ? 17.044 70.686 21.911 1.00 9.90 224 PHE B N 1
ATOM 3823 C CA . PHE B 1 258 ? 17.495 71.256 20.654 1.00 9.59 224 PHE B CA 1
ATOM 3824 C C . PHE B 1 258 ? 16.286 71.773 19.899 1.00 11.81 224 PHE B C 1
ATOM 3825 O O . PHE B 1 258 ? 15.172 71.278 20.077 1.00 11.29 224 PHE B O 1
ATOM 3833 N N . ASN B 1 259 ? 16.507 72.775 19.054 1.00 10.86 225 ASN B N 1
ATOM 3834 C CA . ASN B 1 259 ? 15.399 73.368 18.318 1.00 11.12 225 ASN B CA 1
ATOM 3835 C C . ASN B 1 259 ? 14.977 72.555 17.106 1.00 11.05 225 ASN B C 1
ATOM 3836 O O . ASN B 1 259 ? 13.888 72.801 16.567 1.00 13.43 225 ASN B O 1
ATOM 3841 N N . SER B 1 260 ? 15.790 71.588 16.679 1.00 9.99 226 SER B N 1
ATOM 3842 C CA . SER B 1 260 ? 15.507 70.822 15.472 1.00 12.49 226 SER B CA 1
ATOM 3843 C C . SER B 1 260 ? 16.313 69.533 15.519 1.00 11.17 226 SER B C 1
ATOM 3844 O O . SER B 1 260 ? 17.224 69.377 16.338 1.00 11.42 226 SER B O 1
ATOM 3847 N N . MET B 1 261 ? 15.954 68.603 14.629 1.00 10.26 227 MET B N 1
ATOM 3848 C CA . MET B 1 261 ? 16.767 67.404 14.447 1.00 9.03 227 MET B CA 1
ATOM 3849 C C . MET B 1 261 ? 18.142 67.759 13.899 1.00 12.14 227 MET B C 1
ATOM 3850 O O . MET B 1 261 ? 19.142 67.137 14.269 1.00 9.63 227 MET B O 1
ATOM 3855 N N . ALA B 1 262 ? 18.210 68.766 13.027 1.00 10.31 228 ALA B N 1
ATOM 3856 C CA . ALA B 1 262 ? 19.497 69.213 12.509 1.00 13.52 228 ALA B CA 1
ATOM 3857 C C . ALA B 1 262 ? 20.431 69.642 13.634 1.00 10.79 228 ALA B C 1
ATOM 3858 O O . ALA B 1 262 ? 21.638 69.369 13.585 1.00 9.98 228 ALA B O 1
ATOM 3860 N N . ASP B 1 263 ? 19.893 70.303 14.662 1.00 9.73 229 ASP B N 1
ATOM 3861 C CA . ASP B 1 263 ? 20.714 70.765 15.778 1.00 11.35 229 ASP B CA 1
ATOM 3862 C C . ASP B 1 263 ? 21.138 69.620 16.683 1.00 10.82 229 ASP B C 1
ATOM 3863 O O . ASP B 1 263 ? 22.242 69.651 17.239 1.00 12.44 229 ASP B O 1
ATOM 3868 N N . LEU B 1 264 ? 20.294 68.593 16.822 1.00 9.11 230 LEU B N 1
ATOM 3869 C CA . LEU B 1 264 ? 20.706 67.387 17.530 1.00 10.88 230 LEU B CA 1
ATOM 3870 C C . LEU B 1 264 ? 21.927 66.773 16.866 1.00 11.22 230 LEU B C 1
ATOM 3871 O O . LEU B 1 264 ? 22.901 66.415 17.538 1.00 10.80 230 LEU B O 1
ATOM 3876 N N . VAL B 1 265 ? 21.890 66.647 15.538 1.00 8.66 231 VAL B N 1
ATOM 3877 C CA . VAL B 1 265 ? 23.017 66.079 14.801 1.00 8.98 231 VAL B CA 1
ATOM 3878 C C . VAL B 1 265 ? 24.271 66.933 14.976 1.00 9.27 231 VAL B C 1
ATOM 3879 O O . VAL B 1 265 ? 25.371 66.405 15.181 1.00 12.00 231 VAL B O 1
ATOM 3883 N N A LYS B 1 266 ? 24.129 68.258 14.892 0.45 10.96 232 LYS B N 1
ATOM 3884 N N B LYS B 1 266 ? 24.131 68.258 14.891 0.55 10.96 232 LYS B N 1
ATOM 3885 C CA A LYS B 1 266 ? 25.293 69.124 15.059 0.45 10.26 232 LYS B CA 1
ATOM 3886 C CA B LYS B 1 266 ? 25.299 69.119 15.058 0.55 10.24 232 LYS B CA 1
ATOM 3887 C C A LYS B 1 266 ? 25.898 68.971 16.449 0.45 12.82 232 LYS B C 1
ATOM 3888 C C B LYS B 1 266 ? 25.901 68.964 16.449 0.55 12.83 232 LYS B C 1
ATOM 3889 O O A LYS B 1 266 ? 27.126 69.001 16.608 0.45 12.33 232 LYS B O 1
ATOM 3890 O O B LYS B 1 266 ? 27.128 68.992 16.611 0.55 12.32 232 LYS B O 1
ATOM 3901 N N . ALA B 1 267 ? 25.051 68.808 17.468 1.00 11.25 233 ALA B N 1
ATOM 3902 C CA . ALA B 1 267 ? 25.548 68.580 18.820 1.00 9.79 233 ALA B CA 1
ATOM 3903 C C . ALA B 1 267 ? 26.299 67.263 18.903 1.00 12.30 233 ALA B C 1
ATOM 3904 O O . ALA B 1 267 ? 27.317 67.161 19.594 1.00 13.18 233 ALA B O 1
ATOM 3906 N N . HIS B 1 268 ? 25.808 66.237 18.210 1.00 12.68 234 HIS B N 1
ATOM 3907 C CA . HIS B 1 268 ? 26.519 64.968 18.193 1.00 10.56 234 HIS B CA 1
ATOM 3908 C C . HIS B 1 268 ? 27.873 65.123 17.514 1.00 12.67 234 HIS B C 1
ATOM 3909 O O . HIS B 1 268 ? 28.890 64.635 18.017 1.00 12.09 234 HIS B O 1
ATOM 3916 N N . GLN B 1 269 ? 27.896 65.801 16.364 1.00 10.28 235 GLN B N 1
ATOM 3917 C CA . GLN B 1 269 ? 29.159 66.049 15.679 1.00 11.57 235 GLN B CA 1
ATOM 3918 C C . GLN B 1 269 ? 30.120 66.817 16.576 1.00 12.31 235 GLN B C 1
ATOM 3919 O O . GLN B 1 269 ? 31.316 66.507 16.624 1.00 11.85 235 GLN B O 1
ATOM 3925 N N . GLU B 1 270 ? 29.608 67.798 17.323 1.00 13.14 236 GLU B N 1
ATOM 3926 C CA . GLU B 1 270 ? 30.472 68.594 18.192 1.00 9.87 236 GLU B CA 1
ATOM 3927 C C . GLU B 1 270 ? 31.048 67.753 19.324 1.00 13.44 236 GLU B C 1
ATOM 3928 O O . GLU B 1 270 ? 32.203 67.946 19.726 1.00 13.34 236 GLU B O 1
ATOM 3934 N N . GLU B 1 271 ? 30.249 66.834 19.870 1.00 12.56 237 GLU B N 1
ATOM 3935 C CA . GLU B 1 271 ? 30.737 65.945 20.916 1.00 12.89 237 GLU B CA 1
ATOM 3936 C C . GLU B 1 271 ? 31.890 65.100 20.402 1.00 12.74 237 GLU B C 1
ATOM 3937 O O . GLU B 1 271 ? 32.898 64.915 21.096 1.00 17.43 237 GLU B O 1
ATOM 3943 N N . LEU B 1 272 ? 31.762 64.588 19.176 1.00 12.25 238 LEU B N 1
ATOM 3944 C CA . LEU B 1 272 ? 32.813 63.745 18.618 1.00 12.13 238 LEU B CA 1
ATOM 3945 C C . LEU B 1 272 ? 34.056 64.564 18.316 1.00 14.37 238 LEU B C 1
ATOM 3946 O O . LEU B 1 272 ? 35.182 64.101 18.531 1.00 16.23 238 LEU B O 1
ATOM 3951 N N . ARG B 1 273 ? 33.863 65.794 17.841 1.00 12.36 239 ARG B N 1
ATOM 3952 C CA . ARG B 1 273 ? 34.986 66.625 17.434 1.00 13.28 239 ARG B CA 1
ATOM 3953 C C . ARG B 1 273 ? 35.782 67.113 18.633 1.00 11.26 239 ARG B C 1
ATOM 3954 O O . ARG B 1 273 ? 37.016 67.166 18.573 1.00 16.80 239 ARG B O 1
ATOM 3962 N N . ASN B 1 274 ? 35.110 67.440 19.736 1.00 11.51 240 ASN B N 1
ATOM 3963 C CA . ASN B 1 274 ? 35.762 68.079 20.871 1.00 14.41 240 ASN B CA 1
ATOM 3964 C C . ASN B 1 274 ? 35.811 67.224 22.126 1.00 19.19 240 ASN B C 1
ATOM 3965 O O . ASN B 1 274 ? 36.468 67.617 23.097 1.00 24.99 240 ASN B O 1
ATOM 3970 N N . GLY B 1 275 ? 35.130 66.088 22.150 1.00 19.83 241 GLY B N 1
ATOM 3971 C CA . GLY B 1 275 ? 35.384 65.108 23.183 1.00 28.10 241 GLY B CA 1
ATOM 3972 C C . GLY B 1 275 ? 36.624 64.327 22.791 1.00 32.78 241 GLY B C 1
ATOM 3973 O O . GLY B 1 275 ? 37.393 63.879 23.637 1.00 45.59 241 GLY B O 1
ATOM 3974 N N . MET C 1 35 ? -45.164 70.887 31.040 1.00 36.92 1 MET C N 1
ATOM 3975 C CA . MET C 1 35 ? -44.075 70.452 30.166 1.00 29.18 1 MET C CA 1
ATOM 3976 C C . MET C 1 35 ? -44.435 70.618 28.694 1.00 27.84 1 MET C C 1
ATOM 3977 O O . MET C 1 35 ? -45.385 70.006 28.212 1.00 31.73 1 MET C O 1
ATOM 3982 N N . ARG C 1 36 ? -43.650 71.304 27.850 1.00 22.65 2 ARG C N 1
ATOM 3983 C CA . ARG C 1 36 ? -43.954 71.610 26.485 1.00 20.49 2 ARG C CA 1
ATOM 3984 C C . ARG C 1 36 ? -42.757 71.385 25.573 1.00 14.87 2 ARG C C 1
ATOM 3985 O O . ARG C 1 36 ? -41.651 71.685 25.897 1.00 16.35 2 ARG C O 1
ATOM 3993 N N . LEU C 1 37 ? -43.084 70.904 24.523 1.00 14.72 3 LEU C N 1
ATOM 3994 C CA . LEU C 1 37 ? -42.053 70.549 23.540 1.00 13.69 3 LEU C CA 1
ATOM 3995 C C . LEU C 1 37 ? -41.168 71.726 23.180 1.00 16.59 3 LEU C C 1
ATOM 3996 O O . LEU C 1 37 ? -39.998 71.567 22.956 1.00 15.49 3 LEU C O 1
ATOM 4001 N N . GLY C 1 38 ? -41.737 72.938 23.139 1.00 13.32 4 GLY C N 1
ATOM 4002 C CA . GLY C 1 38 ? -40.999 74.162 22.894 1.00 14.92 4 GLY C CA 1
ATOM 4003 C C . GLY C 1 38 ? -40.031 74.636 23.983 1.00 15.77 4 GLY C C 1
ATOM 4004 O O . GLY C 1 38 ? -39.268 75.518 23.755 1.00 19.20 4 GLY C O 1
ATOM 4005 N N . ASP C 1 39 ? -39.983 73.973 25.124 1.00 16.14 5 ASP C N 1
ATOM 4006 C CA . ASP C 1 39 ? -39.063 74.271 26.202 1.00 19.21 5 ASP C CA 1
ATOM 4007 C C . ASP C 1 39 ? -37.652 73.710 25.955 1.00 18.29 5 ASP C C 1
ATOM 4008 O O . ASP C 1 39 ? -36.804 73.896 26.769 1.00 25.28 5 ASP C O 1
ATOM 4013 N N . TYR C 1 40 ? -37.435 72.996 24.856 1.00 12.13 6 TYR C N 1
ATOM 4014 C CA . TYR C 1 40 ? -36.156 72.392 24.559 1.00 13.12 6 TYR C CA 1
ATOM 4015 C C . TYR C 1 40 ? -35.488 73.052 23.370 1.00 13.24 6 TYR C C 1
ATOM 4016 O O . TYR C 1 40 ? -36.138 73.427 22.455 1.00 14.45 6 TYR C O 1
ATOM 4025 N N . LYS C 1 41 ? -34.169 73.194 23.428 1.00 13.20 7 LYS C N 1
ATOM 4026 C CA . LYS C 1 41 ? -33.369 73.727 22.334 1.00 12.69 7 LYS C CA 1
ATOM 4027 C C . LYS C 1 41 ? -32.971 72.671 21.320 1.00 10.54 7 LYS C C 1
ATOM 4028 O O . LYS C 1 41 ? -32.635 73.018 20.180 1.00 10.33 7 LYS C O 1
ATOM 4034 N N . ALA C 1 42 ? -33.007 71.399 21.702 1.00 9.46 8 ALA C N 1
ATOM 4035 C CA . ALA C 1 42 ? -32.538 70.339 20.828 1.00 9.61 8 ALA C CA 1
ATOM 4036 C C . ALA C 1 42 ? -33.304 69.062 21.122 1.00 8.53 8 ALA C C 1
ATOM 4037 O O . ALA C 1 42 ? -33.769 68.838 22.243 1.00 9.32 8 ALA C O 1
ATOM 4039 N N . LEU C 1 43 ? -33.419 68.228 20.098 1.00 8.61 9 LEU C N 1
ATOM 4040 C CA . LEU C 1 43 ? -33.917 66.869 20.228 1.00 8.82 9 LEU C CA 1
ATOM 4041 C C . LEU C 1 43 ? -32.762 65.934 19.926 1.00 8.56 9 LEU C C 1
ATOM 4042 O O . LEU C 1 43 ? -32.070 66.116 18.919 1.00 9.48 9 LEU C O 1
ATOM 4047 N N . SER C 1 44 ? -32.543 64.953 20.790 1.00 8.21 10 SER C N 1
ATOM 4048 C CA . SER C 1 44 ? -31.663 63.847 20.445 1.00 8.51 10 SER C CA 1
ATOM 4049 C C . SER C 1 44 ? -32.534 62.658 20.063 1.00 11.83 10 SER C C 1
ATOM 4050 O O . SER C 1 44 ? -33.624 62.481 20.611 1.00 15.63 10 SER C O 1
ATOM 4053 N N . PHE C 1 45 ? -32.095 61.907 19.062 1.00 7.34 11 PHE C N 1
ATOM 4054 C CA . PHE C 1 45 ? -32.879 60.797 18.546 1.00 7.80 11 PHE C CA 1
ATOM 4055 C C . PHE C 1 45 ? -32.079 59.534 18.534 1.00 9.27 11 PHE C C 1
ATOM 4056 O O . PHE C 1 45 ? -30.926 59.525 18.132 1.00 9.93 11 PHE C O 1
ATOM 4064 N N . ASP C 1 46 ? -32.660 58.517 18.908 1.00 8.98 12 ASP C N 1
ATOM 4065 C CA . ASP C 1 46 ? -32.250 57.182 18.453 1.00 7.37 12 ASP C CA 1
ATOM 4066 C C . ASP C 1 46 ? -32.534 57.028 16.946 1.00 10.96 12 ASP C C 1
ATOM 4067 O O . ASP C 1 46 ? -33.482 57.703 16.551 1.00 11.46 12 ASP C O 1
ATOM 4072 N N . CYS C 1 47 ? -31.835 56.335 16.222 1.00 9.99 13 CYS C N 1
ATOM 4073 C CA . CYS C 1 47 ? -32.149 56.145 14.818 1.00 10.90 13 CYS C CA 1
ATOM 4074 C C . CYS C 1 47 ? -32.918 54.839 14.547 1.00 9.70 13 CYS C C 1
ATOM 4075 O O . CYS C 1 47 ? -34.049 54.872 14.072 1.00 9.72 13 CYS C O 1
ATOM 4078 N N . TYR C 1 48 ? -32.301 53.691 14.852 1.00 7.57 14 TYR C N 1
ATOM 4079 C CA . TYR C 1 48 ? -32.807 52.391 14.397 1.00 7.93 14 TYR C CA 1
ATOM 4080 C C . TYR C 1 48 ? -33.946 51.919 15.289 1.00 9.11 14 TYR C C 1
ATOM 4081 O O . TYR C 1 48 ? -33.727 51.448 16.408 1.00 9.31 14 TYR C O 1
ATOM 4090 N N . GLY C 1 49 ? -35.172 52.040 14.775 1.00 9.02 15 GLY C N 1
ATOM 4091 C CA . GLY C 1 49 ? -36.386 51.790 15.529 1.00 10.23 15 GLY C CA 1
ATOM 4092 C C . GLY C 1 49 ? -37.230 53.021 15.734 1.00 8.63 15 GLY C C 1
ATOM 4093 O O . GLY C 1 49 ? -38.446 52.896 15.950 1.00 8.67 15 GLY C O 1
ATOM 4094 N N . THR C 1 50 ? -36.618 54.205 15.673 1.00 8.19 16 THR C N 1
ATOM 4095 C CA . THR C 1 50 ? -37.310 55.476 15.824 1.00 7.75 16 THR C CA 1
ATOM 4096 C C . THR C 1 50 ? -37.508 56.183 14.492 1.00 8.07 16 THR C C 1
ATOM 4097 O O . THR C 1 50 ? -38.635 56.563 14.161 1.00 8.93 16 THR C O 1
ATOM 4101 N N . LEU C 1 51 ? -36.428 56.357 13.731 1.00 6.47 17 LEU C N 1
ATOM 4102 C CA . LEU C 1 51 ? -36.418 57.040 12.445 1.0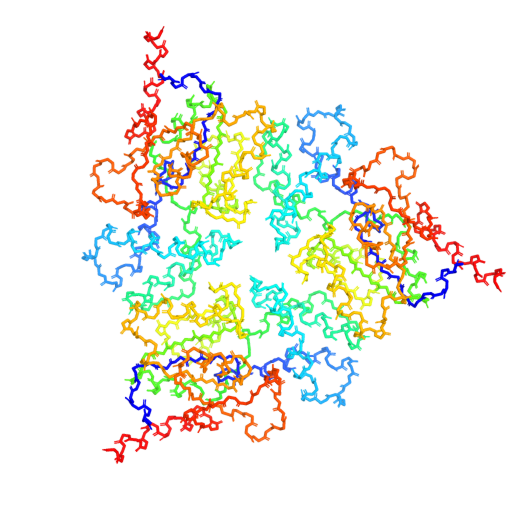0 7.12 17 LEU C CA 1
ATOM 4103 C C . LEU C 1 51 ? -36.289 56.066 11.285 1.00 6.65 17 LEU C C 1
ATOM 4104 O O . LEU C 1 51 ? -36.938 56.240 10.250 1.00 10.43 17 LEU C O 1
ATOM 4109 N N . ILE C 1 52 ? -35.416 55.075 11.428 1.00 8.01 18 ILE C N 1
ATOM 4110 C CA . ILE C 1 52 ? -35.269 54.000 10.457 1.00 8.96 18 ILE C CA 1
ATOM 4111 C C . ILE C 1 52 ? -36.053 52.797 10.961 1.00 6.90 18 ILE C C 1
ATOM 4112 O O . ILE C 1 52 ? -35.995 52.449 12.148 1.00 8.89 18 ILE C O 1
ATOM 4117 N N . ASP C 1 53 ? -36.813 52.179 10.068 1.00 8.22 19 ASP C N 1
ATOM 4118 C CA . ASP C 1 53 ? -37.585 50.992 10.424 1.00 9.75 19 ASP C CA 1
ATOM 4119 C C . ASP C 1 53 ? -36.662 49.778 10.396 1.00 9.93 19 ASP C C 1
ATOM 4120 O O . ASP C 1 53 ? -36.670 48.975 9.458 1.00 8.62 19 ASP C O 1
ATOM 4125 N N . TRP C 1 54 ? -35.889 49.615 11.476 1.00 7.49 20 TRP C N 1
ATOM 4126 C CA . TRP C 1 54 ? -34.932 48.509 11.505 1.00 8.19 20 TRP C CA 1
ATOM 4127 C C . TRP C 1 54 ? -35.610 47.160 11.670 1.00 9.75 20 TRP C C 1
ATOM 4128 O O . TRP C 1 54 ? -35.018 46.133 11.309 1.00 8.81 20 TRP C O 1
ATOM 4139 N N . GLU C 1 55 ? -36.840 47.127 12.188 1.00 6.99 21 GLU C N 1
ATOM 4140 C CA . GLU C 1 55 ? -37.539 45.851 12.280 1.00 6.62 21 GLU C CA 1
ATOM 4141 C C . GLU C 1 55 ? -37.884 45.309 10.896 1.00 8.80 21 GLU C C 1
ATOM 4142 O O . GLU C 1 55 ? -37.590 44.151 10.590 1.00 7.79 21 GLU C O 1
ATOM 4148 N N . SER C 1 56 ? -38.455 46.139 10.025 1.00 9.56 22 SER C N 1
ATOM 4149 C CA . SER C 1 56 ? -38.660 45.707 8.646 1.00 7.91 22 SER C CA 1
ATOM 4150 C C . SER C 1 56 ? -37.330 45.434 7.939 1.00 10.43 22 SER C C 1
ATOM 4151 O O . SER C 1 56 ? -37.206 44.463 7.181 1.00 10.58 22 SER C O 1
ATOM 4154 N N . GLY C 1 57 ? -36.321 46.278 8.176 1.00 8.26 23 GLY C N 1
ATOM 4155 C CA . GLY C 1 57 ? -35.041 46.091 7.512 1.00 7.75 23 GLY C CA 1
ATOM 4156 C C . GLY C 1 57 ? -34.378 44.779 7.881 1.00 8.80 23 GLY C C 1
ATOM 4157 O O . GLY C 1 57 ? -33.882 44.053 7.014 1.00 8.72 23 GLY C O 1
ATOM 4158 N N . MET C 1 58 ? -34.370 44.448 9.174 1.00 8.20 24 MET C N 1
ATOM 4159 C CA . MET C 1 58 ? -33.713 43.208 9.579 1.00 9.03 24 MET C CA 1
ATOM 4160 C C . MET C 1 58 ? -34.527 41.987 9.176 1.00 10.90 24 MET C C 1
ATOM 4161 O O . MET C 1 58 ? -33.948 40.948 8.847 1.00 10.29 24 MET C O 1
ATOM 4166 N N . ILE C 1 59 ? -35.863 42.087 9.177 1.00 8.52 25 ILE C N 1
ATOM 4167 C CA . ILE C 1 59 ? -36.677 40.976 8.676 1.00 10.13 25 ILE C CA 1
ATOM 4168 C C . ILE C 1 59 ? -36.317 40.671 7.230 1.00 9.74 25 ILE C C 1
ATOM 4169 O O . ILE C 1 59 ? -36.163 39.506 6.846 1.00 11.18 25 ILE C O 1
ATOM 4174 N N . GLU C 1 60 ? -36.147 41.710 6.412 1.00 10.16 26 GLU C N 1
ATOM 4175 C CA . GLU C 1 60 ? -35.750 41.485 5.025 1.00 9.06 26 GLU C CA 1
ATOM 4176 C C . GLU C 1 60 ? -34.322 40.956 4.940 1.00 12.06 26 GLU C C 1
ATOM 4177 O O . GLU C 1 60 ? -34.028 40.049 4.152 1.00 11.63 26 GLU C O 1
ATOM 4183 N N . GLY C 1 61 ? -33.419 41.494 5.765 1.00 9.28 27 GLY C N 1
ATOM 4184 C CA . GLY C 1 61 ? -32.044 41.019 5.744 1.00 10.29 27 GLY C CA 1
ATOM 4185 C C . GLY C 1 61 ? -31.914 39.563 6.148 1.00 9.95 27 GLY C C 1
ATOM 4186 O O . GLY C 1 61 ? -31.008 38.864 5.691 1.00 11.14 27 GLY C O 1
ATOM 4187 N N . LEU C 1 62 ? -32.805 39.095 7.022 1.00 9.26 28 LEU C N 1
ATOM 4188 C CA . LEU C 1 62 ? -32.802 37.735 7.539 1.00 8.05 28 LEU C CA 1
ATOM 4189 C C . LEU C 1 62 ? -33.724 36.798 6.772 1.00 11.01 28 LEU C C 1
ATOM 4190 O O . LEU C 1 62 ? -33.823 35.624 7.145 1.00 9.66 28 LEU C O 1
ATOM 4195 N N . ARG C 1 63 ? -34.396 37.280 5.723 1.00 9.36 29 ARG C N 1
ATOM 4196 C CA . ARG C 1 63 ? -35.482 36.507 5.119 1.00 11.79 29 ARG C CA 1
ATOM 4197 C C . ARG C 1 63 ? -35.000 35.167 4.566 1.00 11.30 29 ARG C C 1
ATOM 4198 O O . ARG C 1 63 ? -35.667 34.139 4.737 1.00 13.14 29 ARG C O 1
ATOM 4206 N N . GLU C 1 64 ? -33.856 35.153 3.889 1.00 8.67 30 GLU C N 1
ATOM 4207 C CA . GLU C 1 64 ? -33.375 33.890 3.345 1.00 10.88 30 GLU C CA 1
ATOM 4208 C C . GLU C 1 64 ? -33.004 32.920 4.454 1.00 14.91 30 GLU C C 1
ATOM 4209 O O . GLU C 1 64 ? -33.257 31.717 4.336 1.00 14.45 30 GLU C O 1
ATOM 4215 N N . LEU C 1 65 ? -32.460 33.428 5.558 1.00 11.36 31 LEU C N 1
ATOM 4216 C CA . LEU C 1 65 ? -32.106 32.567 6.674 1.00 11.45 31 LEU C CA 1
ATOM 4217 C C . LEU C 1 65 ? -33.350 31.993 7.339 1.00 10.56 31 LEU C C 1
ATOM 4218 O O . LEU C 1 65 ? -33.443 30.779 7.563 1.00 9.90 31 LEU C O 1
ATOM 4223 N N . THR C 1 66 ? -34.322 32.848 7.656 1.00 8.67 32 THR C N 1
ATOM 4224 C CA . THR C 1 66 ? -35.517 32.373 8.337 1.00 9.51 32 THR C CA 1
ATOM 4225 C C . THR C 1 66 ? -36.360 31.479 7.436 1.00 13.53 32 THR C C 1
ATOM 4226 O O . THR C 1 66 ? -37.090 30.616 7.937 1.00 12.14 32 THR C O 1
ATOM 4230 N N . ALA C 1 67 ? -36.259 31.648 6.115 1.00 11.94 33 ALA C N 1
ATOM 4231 C CA . ALA C 1 67 ? -36.961 30.736 5.215 1.00 12.14 33 ALA C CA 1
ATOM 4232 C C . ALA C 1 67 ? -36.455 29.305 5.358 1.00 13.39 33 ALA C C 1
ATOM 4233 O O . ALA C 1 67 ? -37.223 28.358 5.149 1.00 15.03 33 ALA C O 1
ATOM 4235 N N . ARG C 1 68 ? -35.175 29.123 5.715 1.00 10.64 34 ARG C N 1
ATOM 4236 C CA . ARG C 1 68 ? -34.644 27.781 5.961 1.00 10.76 34 ARG C CA 1
ATOM 4237 C C . ARG C 1 68 ? -35.241 27.158 7.209 1.00 16.39 34 ARG C C 1
ATOM 4238 O O . ARG C 1 68 ? -35.374 25.930 7.284 1.00 19.25 34 ARG C O 1
ATOM 4246 N N . VAL C 1 69 ? -35.559 27.981 8.206 1.00 14.44 35 VAL C N 1
ATOM 4247 C CA . VAL C 1 69 ? -36.228 27.500 9.408 1.00 18.50 35 VAL C CA 1
ATOM 4248 C C . VAL C 1 69 ? -37.685 27.174 9.108 1.00 21.63 35 VAL C C 1
ATOM 4249 O O . VAL C 1 69 ? -38.195 26.113 9.491 1.00 25.72 35 VAL C O 1
ATOM 4253 N N . GLY C 1 70 ? -38.369 28.069 8.415 1.00 19.04 36 GLY C N 1
ATOM 4254 C CA . GLY C 1 70 ? -39.764 27.884 8.048 1.00 18.56 36 GLY C CA 1
ATOM 4255 C C . GLY C 1 70 ? -40.533 29.175 8.250 1.00 21.19 36 GLY C C 1
ATOM 4256 O O . GLY C 1 70 ? -40.270 29.949 9.173 1.00 19.32 36 GLY C O 1
ATOM 4257 N N . THR C 1 71 ? -41.512 29.415 7.371 1.00 18.78 37 THR C N 1
ATOM 4258 C CA . THR C 1 71 ? -42.306 30.640 7.435 1.00 19.64 37 THR C CA 1
ATOM 4259 C C . THR C 1 71 ? -43.290 30.657 8.594 1.00 19.94 37 THR C C 1
ATOM 4260 O O . THR C 1 71 ? -43.920 31.694 8.831 1.00 21.81 37 THR C O 1
ATOM 4264 N N . ASP C 1 72 ? -43.449 29.545 9.313 1.00 17.56 38 ASP C N 1
ATOM 4265 C CA . ASP C 1 72 ? -44.306 29.552 10.488 1.00 19.69 38 ASP C CA 1
ATOM 4266 C C . ASP C 1 72 ? -43.697 30.341 11.638 1.00 14.44 38 ASP C C 1
ATOM 4267 O O . ASP C 1 72 ? -44.437 30.796 12.511 1.00 16.48 38 ASP C O 1
ATOM 4272 N N . MET C 1 73 ? -42.372 30.495 11.670 1.00 12.54 39 MET C N 1
ATOM 4273 C CA . MET C 1 73 ? -41.761 31.291 12.722 1.00 12.06 39 MET C CA 1
ATOM 4274 C C . MET C 1 73 ? -42.155 32.749 12.528 1.00 11.03 39 MET C C 1
ATOM 4275 O O . MET C 1 73 ? -41.955 33.317 11.447 1.00 12.49 39 MET C O 1
ATOM 4280 N N . SER C 1 74 ? -42.745 33.341 13.565 1.00 10.53 40 SER C N 1
ATOM 4281 C CA . SER C 1 74 ? -43.365 34.652 13.453 1.00 10.24 40 SER C CA 1
ATOM 4282 C C . SER C 1 74 ? -42.327 35.769 13.459 1.00 10.43 40 SER C C 1
ATOM 4283 O O . SER C 1 74 ? -41.190 35.608 13.915 1.00 10.22 40 SER C O 1
ATOM 4286 N N . ARG C 1 75 ? -42.768 36.929 12.961 1.00 9.79 41 ARG C N 1
ATOM 4287 C CA . ARG C 1 75 ? -41.946 38.132 12.969 1.00 10.32 41 ARG C CA 1
ATOM 4288 C C . ARG C 1 75 ? -41.457 38.451 14.376 1.00 11.68 41 ARG C C 1
ATOM 4289 O O . ARG C 1 75 ? -40.273 38.736 14.576 1.00 10.21 41 ARG C O 1
ATOM 4297 N N . ASP C 1 76 ? -42.347 38.370 15.369 1.00 10.05 42 ASP C N 1
ATOM 4298 C CA . ASP C 1 76 ? -41.961 38.690 16.741 1.00 10.51 42 ASP C CA 1
ATOM 4299 C C . ASP C 1 76 ? -40.904 37.729 17.271 1.00 11.10 42 ASP C C 1
ATOM 4300 O O . ASP C 1 76 ? -39.982 38.141 17.983 1.00 11.54 42 ASP C O 1
ATOM 4305 N N . GLU C 1 77 ? -41.024 36.439 16.951 1.00 9.89 43 GLU C N 1
ATOM 4306 C CA . GLU C 1 77 ? -40.017 35.489 17.410 1.00 11.05 43 GLU C CA 1
ATOM 4307 C C . GLU C 1 77 ? -38.656 35.796 16.797 1.00 9.34 43 GLU C C 1
ATOM 4308 O O . GLU C 1 77 ? -37.626 35.710 17.478 1.00 8.66 43 GLU C O 1
ATOM 4314 N N . ILE C 1 78 ? -38.636 36.145 15.510 1.00 9.88 44 ILE C N 1
ATOM 4315 C CA . ILE C 1 78 ? -37.383 36.511 14.853 1.00 6.63 44 ILE C CA 1
ATOM 4316 C C . ILE C 1 78 ? -36.794 37.758 15.499 1.00 7.73 44 ILE C C 1
ATOM 4317 O O . ILE C 1 78 ? -35.611 37.792 15.862 1.00 7.83 44 ILE C O 1
ATOM 4322 N N . LEU C 1 79 ? -37.610 38.798 15.653 1.00 8.18 45 LEU C N 1
ATOM 4323 C CA . LEU C 1 79 ? -37.095 40.055 16.195 1.00 7.84 45 LEU C CA 1
ATOM 4324 C C . LEU C 1 79 ? -36.544 39.864 17.606 1.00 9.17 45 LEU C C 1
ATOM 4325 O O . LEU C 1 79 ? -35.493 40.414 17.960 1.00 7.31 45 LEU C O 1
ATOM 4330 N N . GLN C 1 80 ? -37.245 39.085 18.431 1.00 6.20 46 GLN C N 1
ATOM 4331 C CA . GLN C 1 80 ? -36.796 38.887 19.802 1.00 6.69 46 GLN C CA 1
ATOM 4332 C C . GLN C 1 80 ? -35.550 38.016 19.859 1.00 7.62 46 GLN C C 1
ATOM 4333 O O . GLN C 1 80 ? -34.707 38.203 20.748 1.00 8.35 46 GLN C O 1
ATOM 4339 N N . ALA C 1 81 ? -35.439 37.053 18.941 1.00 8.28 47 ALA C N 1
ATOM 4340 C CA . ALA C 1 81 ? -34.226 36.242 18.872 1.00 6.73 47 ALA C CA 1
ATOM 4341 C C . ALA C 1 81 ? -33.040 37.104 18.478 1.00 7.28 47 ALA C C 1
ATOM 4342 O O . ALA C 1 81 ? -31.946 36.944 19.026 1.00 8.11 47 ALA C O 1
ATOM 4344 N N . HIS C 1 82 ? -33.252 38.019 17.531 1.00 6.57 48 HIS C N 1
ATOM 4345 C CA . HIS C 1 82 ? -32.214 38.979 17.157 1.00 5.93 48 HIS C CA 1
ATOM 4346 C C . HIS C 1 82 ? -31.897 39.906 18.319 1.00 9.63 48 HIS C C 1
ATOM 4347 O O . HIS C 1 82 ? -30.727 40.161 18.614 1.00 7.88 48 HIS C O 1
ATOM 4354 N N . ALA C 1 83 ? -32.927 40.401 19.012 1.00 6.44 49 ALA C N 1
ATOM 4355 C CA . ALA C 1 83 ? -32.673 41.288 20.146 1.00 6.93 49 ALA C CA 1
ATOM 4356 C C . ALA C 1 83 ? -31.751 40.627 21.160 1.00 7.78 49 ALA C C 1
ATOM 4357 O O . ALA C 1 83 ? -30.825 41.266 21.685 1.00 7.56 49 ALA C O 1
ATOM 4359 N N . ARG C 1 84 ? -31.984 39.342 21.430 1.00 7.84 50 ARG C N 1
ATOM 4360 C CA . ARG C 1 84 ? -31.193 38.623 22.417 1.00 7.87 50 ARG C CA 1
ATOM 4361 C C . ARG C 1 84 ? -29.740 38.503 21.975 1.00 7.60 50 ARG C C 1
ATOM 4362 O O . ARG C 1 84 ? -28.821 38.793 22.747 1.00 8.61 50 ARG C O 1
ATOM 4370 N N . HIS C 1 85 ? -29.514 38.095 20.723 1.00 7.09 51 HIS C N 1
ATOM 4371 C CA . HIS C 1 85 ? -28.132 37.928 20.283 1.00 6.46 51 HIS C CA 1
ATOM 4372 C C . HIS C 1 85 ? -27.439 39.261 20.037 1.00 5.32 51 HIS C C 1
ATOM 4373 O O . HIS C 1 85 ? -26.237 39.392 20.314 1.00 7.56 51 HIS C O 1
ATOM 4380 N N . GLU C 1 86 ? -28.172 40.266 19.548 1.00 6.46 52 GLU C N 1
ATOM 4381 C CA . GLU C 1 86 ? -27.545 41.561 19.312 1.00 6.39 52 GLU C CA 1
ATOM 4382 C C . GLU C 1 86 ? -27.108 42.216 20.618 1.00 7.86 52 GLU C C 1
ATOM 4383 O O . GLU C 1 86 ? -25.951 42.633 20.750 1.00 6.64 52 GLU C O 1
ATOM 4389 N N . SER C 1 87 ? -28.014 42.307 21.598 1.00 6.41 53 SER C N 1
ATOM 4390 C CA . SER C 1 87 ? -27.668 42.924 22.876 1.00 6.98 53 SER C CA 1
ATOM 4391 C C . SER C 1 87 ? -26.521 42.191 23.557 1.00 7.10 53 SER C C 1
ATOM 4392 O O . SER C 1 87 ? -25.595 42.822 24.076 1.00 7.70 53 SER C O 1
ATOM 4395 N N . ARG C 1 88 ? -26.545 40.861 23.548 1.00 7.92 54 ARG C N 1
ATOM 4396 C CA . ARG C 1 88 ? -25.456 40.134 24.196 1.00 8.44 54 ARG C CA 1
ATOM 4397 C C . ARG C 1 88 ? -24.127 40.357 23.482 1.00 4.96 54 ARG C C 1
ATOM 4398 O O . ARG C 1 88 ? -23.097 40.533 24.133 1.00 7.29 54 ARG C O 1
ATOM 4406 N N . GLN C 1 89 ? -24.130 40.354 22.149 1.00 5.72 55 GLN C N 1
ATOM 4407 C CA . GLN C 1 89 ? -22.878 40.547 21.434 1.00 5.23 55 GLN C CA 1
ATOM 4408 C C . GLN C 1 89 ? -22.368 41.974 21.577 1.00 5.81 55 GLN C C 1
ATOM 4409 O O . GLN C 1 89 ? -21.149 42.193 21.609 1.00 7.20 55 GLN C O 1
ATOM 4415 N N . GLN C 1 90 ? -23.283 42.942 21.671 1.00 6.44 56 GLN C N 1
ATOM 4416 C CA . GLN C 1 90 ? -22.883 44.329 21.900 1.00 5.38 56 GLN C CA 1
ATOM 4417 C C . GLN C 1 90 ? -22.225 44.505 23.260 1.00 6.70 56 GLN C C 1
ATOM 4418 O O . GLN C 1 90 ? -21.355 45.373 23.410 1.00 8.58 56 GLN C O 1
ATOM 4424 N N . ALA C 1 91 ? -22.623 43.709 24.257 1.00 6.44 57 ALA C N 1
ATOM 4425 C CA . ALA C 1 91 ? -21.931 43.715 25.541 1.00 7.31 57 ALA C CA 1
ATOM 4426 C C . ALA C 1 91 ? -20.603 42.969 25.463 1.00 7.94 57 ALA C C 1
ATOM 4427 O O . ALA C 1 91 ? -19.630 43.343 26.132 1.00 8.97 57 ALA C O 1
ATOM 4429 N N . GLN C 1 92 ? -20.541 41.918 24.646 1.00 7.54 58 GLN C N 1
ATOM 4430 C CA . GLN C 1 92 ? -19.334 41.097 24.556 1.00 6.47 58 GLN C CA 1
ATOM 4431 C C . GLN C 1 92 ? -18.190 41.842 23.874 1.00 8.35 58 GLN C C 1
ATOM 4432 O O . GLN C 1 92 ? -17.043 41.793 24.331 1.00 7.18 58 GLN C O 1
ATOM 4438 N N . THR C 1 93 ? -18.477 42.500 22.756 1.00 7.68 59 THR C N 1
ATOM 4439 C CA . THR C 1 93 ? -17.468 43.186 21.952 1.00 6.65 59 THR C CA 1
ATOM 4440 C C . THR C 1 93 ? -17.951 44.612 21.723 1.00 9.03 59 THR C C 1
ATOM 4441 O O . THR C 1 93 ? -18.389 44.977 20.623 1.00 8.23 59 THR C O 1
ATOM 4445 N N . PRO C 1 94 ? -17.882 45.454 22.756 1.00 6.87 60 PRO C N 1
ATOM 4446 C CA . PRO C 1 94 ? -18.465 46.804 22.643 1.00 7.57 60 PRO C CA 1
ATOM 4447 C C . PRO C 1 94 ? -17.792 47.692 21.621 1.00 8.70 60 PRO C C 1
ATOM 4448 O O . PRO C 1 94 ? -18.424 48.656 21.168 1.00 9.64 60 PRO C O 1
ATOM 4452 N N . GLY C 1 95 ? -16.544 47.428 21.263 1.00 8.98 61 GLY C N 1
ATOM 4453 C CA . GLY C 1 95 ? -15.826 48.239 20.301 1.00 9.76 61 GLY C CA 1
ATOM 4454 C C . GLY C 1 95 ? -15.893 47.763 18.874 1.00 8.68 61 GLY C C 1
ATOM 4455 O O . GLY C 1 95 ? -15.240 48.348 18.002 1.00 10.75 61 GLY C O 1
ATOM 4456 N N . LYS C 1 96 ? -16.648 46.695 18.606 1.00 9.17 62 LYS C N 1
ATOM 4457 C CA . LYS C 1 96 ? -16.755 46.169 17.253 1.00 10.09 62 LYS C CA 1
ATOM 4458 C C . LYS C 1 96 ? -17.736 47.016 16.452 1.00 7.13 62 LYS C C 1
ATOM 4459 O O . LYS C 1 96 ? -18.857 47.244 16.908 1.00 7.64 62 LYS C O 1
ATOM 4465 N N . PRO C 1 97 ? -17.344 47.521 15.281 1.00 7.10 63 PRO C N 1
ATOM 4466 C CA . PRO C 1 97 ? -18.282 48.293 14.453 1.00 9.48 63 PRO C CA 1
ATOM 4467 C C . PRO C 1 97 ? -19.538 47.490 14.159 1.00 6.74 63 PRO C C 1
ATOM 4468 O O . PRO C 1 97 ? -19.481 46.282 13.928 1.00 6.49 63 PRO C O 1
ATOM 4472 N N . TYR C 1 98 ? -20.675 48.183 14.138 1.00 5.98 64 TYR C N 1
ATOM 4473 C CA . TYR C 1 98 ? -21.968 47.522 13.968 1.00 5.92 64 TYR C CA 1
ATOM 4474 C C . TYR C 1 98 ? -22.002 46.655 12.715 1.00 7.31 64 TYR C C 1
ATOM 4475 O O . TYR C 1 98 ? -22.538 45.532 12.736 1.00 6.84 64 TYR C O 1
ATOM 4484 N N . ARG C 1 99 ? -21.434 47.154 11.615 1.00 7.53 65 ARG C N 1
ATOM 4485 C CA . ARG C 1 99 ? -21.408 46.400 10.367 1.00 7.79 65 ARG C CA 1
ATOM 4486 C C . ARG C 1 99 ? -20.630 45.097 10.494 1.00 7.68 65 ARG C C 1
ATOM 4487 O O . ARG C 1 99 ? -20.862 44.172 9.709 1.00 8.70 65 ARG C O 1
ATOM 4495 N N . ASP C 1 100 ? -19.717 45.002 11.459 1.00 6.78 66 ASP C N 1
ATOM 4496 C CA . ASP C 1 100 ? -18.968 43.777 11.724 1.00 8.22 66 ASP C CA 1
ATOM 4497 C C . ASP C 1 100 ? -19.548 42.968 12.875 1.00 9.27 66 ASP C C 1
ATOM 4498 O O . ASP C 1 100 ? -19.167 41.808 13.050 1.00 9.14 66 ASP C O 1
ATOM 4503 N N . LEU C 1 101 ? -20.450 43.551 13.657 1.00 8.17 67 LEU C N 1
ATOM 4504 C CA . LEU C 1 101 ? -21.107 42.856 14.756 1.00 5.87 67 LEU C CA 1
ATOM 4505 C C . LEU C 1 101 ? -22.340 42.094 14.289 1.00 7.06 67 LEU C C 1
ATOM 4506 O O . LEU C 1 101 ? -22.555 40.943 14.704 1.00 6.38 67 LEU C O 1
ATOM 4511 N N . LEU C 1 102 ? -23.150 42.704 13.425 1.00 6.49 68 LEU C N 1
ATOM 4512 C CA . LEU C 1 102 ? -24.297 41.994 12.878 1.00 7.15 68 LEU C CA 1
ATOM 4513 C C . LEU C 1 102 ? -23.957 40.681 12.185 1.00 5.84 68 LEU C C 1
ATOM 4514 O O . LEU C 1 102 ? -24.779 39.753 12.283 1.00 6.48 68 LEU C O 1
ATOM 4519 N N . PRO C 1 103 ? -22.830 40.527 11.482 1.00 5.22 69 PRO C N 1
ATOM 4520 C CA . PRO C 1 103 ? -22.502 39.200 10.944 1.00 7.20 69 PRO C CA 1
ATOM 4521 C C . PRO C 1 103 ? -22.393 38.142 12.019 1.00 6.12 69 PRO C C 1
ATOM 4522 O O . PRO C 1 103 ? -22.755 36.980 11.777 1.00 7.11 69 PRO C O 1
ATOM 4526 N N . ILE C 1 104 ? -21.932 38.510 13.212 1.00 5.94 70 ILE C N 1
ATOM 4527 C CA . ILE C 1 104 ? -21.873 37.553 14.309 1.00 5.34 70 ILE C CA 1
ATOM 4528 C C . ILE C 1 104 ? -23.276 37.217 14.799 1.00 6.23 70 ILE C C 1
ATOM 4529 O O . ILE C 1 104 ? -23.580 36.053 15.108 1.00 7.27 70 ILE C O 1
ATOM 4534 N N . VAL C 1 105 ? -24.161 38.212 14.833 1.00 6.40 71 VAL C N 1
ATOM 4535 C CA . VAL C 1 105 ? -25.547 37.974 15.226 1.00 5.84 71 VAL C CA 1
ATOM 4536 C C . VAL C 1 105 ? -26.212 37.003 14.261 1.00 6.81 71 VAL C C 1
ATOM 4537 O O . VAL C 1 105 ? -26.902 36.062 14.672 1.00 7.24 71 VAL C O 1
ATOM 4541 N N . TYR C 1 106 ? -26.016 37.218 12.961 1.00 7.11 72 TYR C N 1
ATOM 4542 C CA . TYR C 1 106 ? -26.535 36.296 11.960 1.00 7.34 72 TYR C CA 1
ATOM 4543 C C . TYR C 1 106 ? -26.041 34.875 12.219 1.00 6.20 72 TYR C C 1
ATOM 4544 O O . TYR C 1 106 ? -26.831 33.921 12.195 1.00 6.45 72 TYR C O 1
ATOM 4553 N N . LYS C 1 107 ? -24.738 34.713 12.467 1.00 6.11 73 LYS C N 1
ATOM 4554 C CA . LYS C 1 107 ? -24.192 33.392 12.780 1.00 6.80 73 LYS C CA 1
ATOM 4555 C C . LYS C 1 107 ? -24.859 32.770 14.008 1.00 7.53 73 LYS C C 1
ATOM 4556 O O . LYS C 1 107 ? -25.248 31.591 13.990 1.00 7.67 73 LYS C O 1
ATOM 4562 N N . ARG C 1 108 ? -24.991 33.544 15.090 1.00 7.38 74 ARG C N 1
ATOM 4563 C CA . ARG C 1 108 ? -25.588 33.011 16.312 1.00 6.57 74 ARG C CA 1
ATOM 4564 C C . ARG C 1 108 ? -27.017 32.562 16.063 1.00 5.64 74 ARG C C 1
ATOM 4565 O O . ARG C 1 108 ? -27.442 31.510 16.563 1.00 6.26 74 ARG C O 1
ATOM 4573 N N . LEU C 1 109 ? -27.766 33.324 15.258 1.00 6.65 75 LEU C N 1
ATOM 4574 C CA . LEU C 1 109 ? -29.137 32.947 14.929 1.00 6.59 75 LEU C CA 1
ATOM 4575 C C . LEU C 1 109 ? -29.169 31.675 14.097 1.00 8.42 75 LEU C C 1
ATOM 4576 O O . LEU C 1 109 ? -29.933 30.746 14.395 1.00 7.98 75 LEU C O 1
ATOM 4581 N N . ALA C 1 110 ? -28.342 31.607 13.052 1.00 7.83 76 ALA C N 1
ATOM 4582 C CA . ALA C 1 110 ? -28.340 30.421 12.201 1.00 9.21 76 ALA C CA 1
ATOM 4583 C C . ALA C 1 110 ? -27.979 29.180 13.006 1.00 7.87 76 ALA C C 1
ATOM 4584 O O . ALA C 1 110 ? -28.572 28.107 12.824 1.00 7.42 76 ALA C O 1
ATOM 4586 N N . GLU C 1 111 ? -27.031 29.315 13.929 1.00 7.56 77 GLU C N 1
ATOM 4587 C CA . GLU C 1 111 ? -26.628 28.166 14.732 1.00 6.81 77 GLU C CA 1
ATOM 4588 C C . GLU C 1 111 ? -27.726 27.764 15.709 1.00 8.02 77 GLU C C 1
ATOM 4589 O O . GLU C 1 111 ? -27.968 26.565 15.917 1.00 7.73 77 GLU C O 1
ATOM 4595 N N . GLN C 1 112 ? -28.408 28.752 16.297 1.00 7.74 78 GLN C N 1
ATOM 4596 C CA . GLN C 1 112 ? -29.511 28.488 17.214 1.00 6.85 78 GLN C CA 1
ATOM 4597 C C . GLN C 1 112 ? -30.649 27.778 16.505 1.00 11.20 78 GLN C C 1
ATOM 4598 O O . GLN C 1 112 ? -31.285 26.883 17.072 1.00 11.50 78 GLN C O 1
ATOM 4604 N N . TRP C 1 113 ? -30.891 28.136 15.258 1.00 7.30 79 TRP C N 1
ATOM 4605 C CA . TRP C 1 113 ? -31.954 27.520 14.485 1.00 8.67 79 TRP C CA 1
ATOM 4606 C C . TRP C 1 113 ? -31.519 26.248 13.775 1.00 9.20 79 TRP C C 1
ATOM 4607 O O . TRP C 1 113 ? -32.364 25.578 13.165 1.00 10.64 79 TRP C O 1
ATOM 4618 N N . GLY C 1 114 ? -30.236 25.899 13.842 1.00 7.65 80 GLY C N 1
ATOM 4619 C CA . GLY C 1 114 ? -29.754 24.642 13.301 1.00 9.96 80 GLY C CA 1
ATOM 4620 C C . GLY C 1 114 ? -29.729 24.560 11.795 1.00 10.91 80 GLY C C 1
ATOM 4621 O O . GLY C 1 114 ? -29.792 23.452 11.247 1.00 15.90 80 GLY C O 1
ATOM 4622 N N . VAL C 1 115 ? -29.646 25.692 11.104 1.00 12.39 81 VAL C N 1
ATOM 4623 C CA . VAL C 1 115 ? -29.676 25.691 9.645 1.00 11.41 81 VAL C CA 1
ATOM 4624 C C . VAL C 1 115 ? -28.301 26.016 9.073 1.00 13.35 81 VAL C C 1
ATOM 4625 O O . VAL C 1 115 ? -27.504 26.713 9.721 1.00 13.44 81 VAL C O 1
ATOM 4629 N N . PRO C 1 116 ? -27.978 25.536 7.873 1.00 15.37 82 PRO C N 1
ATOM 4630 C CA . PRO C 1 116 ? -26.687 25.876 7.276 1.00 15.54 82 PRO C CA 1
ATOM 4631 C C . PRO C 1 116 ? -26.660 27.335 6.864 1.00 11.96 82 PRO C C 1
ATOM 4632 O O . PRO C 1 116 ? -27.692 27.952 6.594 1.00 13.72 82 PRO C O 1
ATOM 4636 N N . PHE C 1 117 ? -25.454 27.885 6.832 1.00 11.15 83 PHE C N 1
ATOM 4637 C CA . PHE C 1 117 ? -25.247 29.275 6.451 1.00 10.48 83 PHE C CA 1
ATOM 4638 C C . PHE C 1 117 ? -23.787 29.417 6.050 1.00 12.50 83 PHE C C 1
ATOM 4639 O O . PHE C 1 117 ? -22.995 28.478 6.164 1.00 15.86 83 PHE C O 1
ATOM 4647 N N . SER C 1 118 ? -23.422 30.604 5.596 1.00 10.88 84 SER C N 1
ATOM 4648 C CA . SER C 1 118 ? -22.038 30.860 5.246 1.00 9.87 84 SER C CA 1
ATOM 4649 C C . SER C 1 118 ? -21.584 32.171 5.867 1.00 9.01 84 SER C C 1
ATOM 4650 O O . SER C 1 118 ? -22.390 33.052 6.192 1.00 9.99 84 SER C O 1
ATOM 4653 N N . GLN C 1 119 ? -20.264 32.294 6.006 1.00 11.02 85 GLN C N 1
ATOM 4654 C CA . GLN C 1 119 ? -19.683 33.557 6.438 1.00 9.86 85 GLN C CA 1
ATOM 4655 C C . GLN C 1 119 ? -20.022 34.673 5.459 1.00 10.33 85 GLN C C 1
ATOM 4656 O O . GLN C 1 119 ? -20.241 35.820 5.866 1.00 8.96 85 GLN C O 1
ATOM 4662 N N . ALA C 1 120 ? -20.100 34.354 4.164 1.00 10.74 86 ALA C N 1
ATOM 4663 C CA . ALA C 1 120 ? -20.457 35.366 3.175 1.00 11.03 86 ALA C CA 1
ATOM 4664 C C . ALA C 1 120 ? -21.843 35.928 3.462 1.00 10.33 86 ALA C C 1
ATOM 4665 O O . ALA C 1 120 ? -22.054 37.147 3.426 1.00 9.07 86 ALA C O 1
ATOM 4667 N N . GLU C 1 121 ? -22.798 35.047 3.782 1.00 9.54 87 GLU C N 1
ATOM 4668 C CA . GLU C 1 121 ? -24.135 35.504 4.160 1.00 9.82 87 GLU C CA 1
ATOM 4669 C C . GLU C 1 121 ? -24.089 36.393 5.399 1.00 7.88 87 GLU C C 1
ATOM 4670 O O . GLU C 1 121 ? -24.821 37.389 5.479 1.00 8.77 87 GLU C O 1
ATOM 4676 N N . CYS C 1 122 ? -23.244 36.051 6.379 1.00 7.62 88 CYS C N 1
ATOM 4677 C CA . CYS C 1 122 ? -23.132 36.865 7.587 1.00 8.70 88 CYS C CA 1
ATOM 4678 C C . CYS C 1 122 ? -22.671 38.272 7.246 1.00 8.21 88 CYS C C 1
ATOM 4679 O O . CYS C 1 122 ? -23.263 39.266 7.691 1.00 8.28 88 CYS C O 1
ATOM 4682 N N . GLU C 1 123 ? -21.612 38.369 6.447 1.00 8.06 89 GLU C N 1
ATOM 4683 C CA . GLU C 1 123 ? -21.053 39.666 6.099 1.00 7.99 89 GLU C CA 1
ATOM 4684 C C . GLU C 1 123 ? -22.047 40.477 5.283 1.00 7.82 89 GLU C C 1
ATOM 4685 O O . GLU C 1 123 ? -22.179 41.689 5.487 1.00 10.12 89 GLU C O 1
ATOM 4691 N N . GLU C 1 124 ? -22.789 39.821 4.386 1.00 9.07 90 GLU C N 1
ATOM 4692 C CA . GLU C 1 124 ? -23.829 40.517 3.629 1.00 9.08 90 GLU C CA 1
ATOM 4693 C C . GLU C 1 124 ? -24.928 41.053 4.537 1.00 7.94 90 GLU C C 1
ATOM 4694 O O . GLU C 1 124 ? -25.416 42.165 4.322 1.00 8.78 90 GLU C O 1
ATOM 4700 N N . TYR C 1 125 ? -25.317 40.306 5.569 1.00 8.08 91 TYR C N 1
ATOM 4701 C CA . TYR C 1 125 ? -26.303 40.824 6.515 1.00 7.60 91 TYR C CA 1
ATOM 4702 C C . TYR C 1 125 ? -25.809 42.098 7.209 1.00 8.08 91 TYR C C 1
ATOM 4703 O O . TYR C 1 125 ? -26.579 43.048 7.410 1.00 7.58 91 TYR C O 1
ATOM 4712 N N . GLY C 1 126 ? -24.529 42.145 7.580 1.00 9.74 92 GLY C N 1
ATOM 4713 C CA . GLY C 1 126 ? -24.004 43.353 8.193 1.00 12.15 92 GLY C CA 1
ATOM 4714 C C . GLY C 1 126 ? -24.053 44.553 7.271 1.00 10.66 92 GLY C C 1
ATOM 4715 O O . GLY C 1 126 ? -24.227 45.688 7.732 1.00 10.82 92 GLY C O 1
ATOM 4716 N N . ARG C 1 127 ? -23.909 44.327 5.962 1.00 8.54 93 ARG C N 1
ATOM 4717 C CA . ARG C 1 127 ? -24.049 45.392 4.982 1.00 10.99 93 ARG C CA 1
ATOM 4718 C C . ARG C 1 127 ? -25.502 45.758 4.716 1.00 11.14 93 ARG C C 1
ATOM 4719 O O . ARG C 1 127 ? -25.759 46.820 4.131 1.00 13.81 93 ARG C O 1
ATOM 4727 N N . SER C 1 128 ? -26.455 44.945 5.166 1.00 10.15 94 SER C N 1
ATOM 4728 C CA . SER C 1 128 ? -27.848 45.194 4.826 1.00 10.86 94 SER C CA 1
ATOM 4729 C C . SER C 1 128 ? -28.403 46.424 5.519 1.00 10.75 94 SER C C 1
ATOM 4730 O O . SER C 1 128 ? -29.463 46.913 5.113 1.00 10.94 94 SER C O 1
ATOM 4733 N N . VAL C 1 129 ? -27.719 46.941 6.545 1.00 8.74 95 VAL C N 1
ATOM 4734 C CA . VAL C 1 129 ? -28.240 48.131 7.218 1.00 9.17 95 VAL C CA 1
ATOM 4735 C C . VAL C 1 129 ? -28.425 49.272 6.233 1.00 12.07 95 VAL C C 1
ATOM 4736 O O . VAL C 1 129 ? -29.360 50.071 6.368 1.00 11.91 95 VAL C O 1
ATOM 4740 N N . ARG C 1 130 ? -27.557 49.357 5.222 1.00 12.81 96 ARG C N 1
ATOM 4741 C CA . ARG C 1 130 ? -27.672 50.406 4.214 1.00 14.24 96 ARG C CA 1
ATOM 4742 C C . ARG C 1 130 ? -29.009 50.363 3.483 1.00 17.11 96 ARG C C 1
ATOM 4743 O O . ARG C 1 130 ? -29.408 51.369 2.887 1.00 22.30 96 ARG C O 1
ATOM 4751 N N . ASN C 1 131 ? -29.713 49.230 3.527 1.00 14.36 97 ASN C N 1
ATOM 4752 C CA . ASN C 1 131 ? -31.007 49.067 2.881 1.00 15.75 97 ASN C CA 1
ATOM 4753 C C . ASN C 1 131 ? -32.173 49.192 3.840 1.00 13.68 97 ASN C C 1
ATOM 4754 O O . ASN C 1 131 ? -33.322 49.107 3.396 1.00 15.63 97 ASN C O 1
ATOM 4759 N N . TRP C 1 132 ? -31.927 49.342 5.128 1.00 10.00 98 TRP C N 1
ATOM 4760 C CA . TRP C 1 132 ? -33.046 49.421 6.062 1.00 10.64 98 TRP C CA 1
ATOM 4761 C C . TRP C 1 132 ? -33.824 50.709 5.805 1.00 9.72 98 TRP C C 1
ATOM 4762 O O . TRP C 1 132 ? -33.225 51.794 5.782 1.00 10.10 98 TRP C O 1
ATOM 4773 N N . PRO C 1 133 ? -35.133 50.642 5.575 1.00 9.49 99 PRO C N 1
ATOM 4774 C CA . PRO C 1 133 ? -35.867 51.821 5.103 1.00 11.32 99 PRO C CA 1
ATOM 4775 C C . PRO C 1 133 ? -36.222 52.772 6.232 1.00 9.03 99 PRO C C 1
ATOM 4776 O O . PRO C 1 133 ? -36.434 52.368 7.374 1.00 10.19 99 PRO C O 1
ATOM 4780 N N . ALA C 1 134 ? -36.325 54.054 5.887 1.00 10.48 100 ALA C N 1
ATOM 4781 C CA . ALA C 1 134 ? -36.892 55.017 6.821 1.00 10.89 100 ALA C CA 1
ATOM 4782 C C . ALA C 1 134 ? -38.381 54.739 7.009 1.00 10.88 100 ALA C C 1
ATOM 4783 O O . ALA C 1 134 ? -39.070 54.323 6.073 1.00 11.78 100 ALA C O 1
ATOM 4785 N N . PHE C 1 135 ? -38.877 54.932 8.231 1.00 9.81 101 PHE C N 1
ATOM 4786 C CA . PHE C 1 135 ? -40.310 55.141 8.379 1.00 7.86 101 PHE C CA 1
ATOM 4787 C C . PHE C 1 135 ? -40.704 56.289 7.455 1.00 10.44 101 PHE C C 1
ATOM 4788 O O . PHE C 1 135 ? -39.977 57.279 7.322 1.00 11.48 101 PHE C O 1
ATOM 4796 N N A VAL C 1 136 ? -41.852 56.144 6.791 0.57 12.47 102 VAL C N 1
ATOM 4797 N N B VAL C 1 136 ? -41.867 56.135 6.813 0.43 12.46 102 VAL C N 1
ATOM 4798 C CA A VAL C 1 136 ? -42.207 57.104 5.752 0.57 13.25 102 VAL C CA 1
ATOM 4799 C CA B VAL C 1 136 ? -42.310 57.070 5.781 0.43 13.30 102 VAL C CA 1
ATOM 4800 C C A VAL C 1 136 ? -42.427 58.510 6.304 0.57 12.12 102 VAL C C 1
ATOM 4801 C C B VAL C 1 136 ? -42.408 58.491 6.316 0.43 12.16 102 VAL C C 1
ATOM 4802 O O A VAL C 1 136 ? -42.282 59.489 5.564 0.57 13.92 102 VAL C O 1
ATOM 4803 O O B VAL C 1 136 ? -42.152 59.459 5.589 0.43 13.91 102 VAL C O 1
ATOM 4810 N N . ASP C 1 137 ? -42.756 58.644 7.591 1.00 10.75 103 ASP C N 1
ATOM 4811 C CA . ASP C 1 137 ? -42.943 59.969 8.169 1.00 9.39 103 ASP C CA 1
ATOM 4812 C C . ASP C 1 137 ? -41.641 60.623 8.622 1.00 10.25 103 ASP C C 1
ATOM 4813 O O . ASP C 1 137 ? -41.640 61.817 8.932 1.00 12.49 103 ASP C O 1
ATOM 4818 N N . SER C 1 138 ? -40.523 59.897 8.633 1.00 9.28 104 SER C N 1
ATOM 4819 C CA A SER C 1 138 ? -39.322 60.442 9.262 0.82 10.02 104 SER C CA 1
ATOM 4820 C CA B SER C 1 138 ? -39.314 60.430 9.259 0.18 10.07 104 SER C CA 1
ATOM 4821 C C . SER C 1 138 ? -38.699 61.601 8.501 1.00 9.43 104 SER C C 1
ATOM 4822 O O . SER C 1 138 ? -38.371 62.618 9.140 1.00 12.54 104 SER C O 1
ATOM 4827 N N . PRO C 1 139 ? -38.480 61.532 7.177 1.00 9.43 105 PRO C N 1
ATOM 4828 C CA . PRO C 1 139 ? -37.790 62.662 6.519 1.00 11.65 105 PRO C CA 1
ATOM 4829 C C . PRO C 1 139 ? -38.529 63.975 6.662 1.00 11.86 105 PRO C C 1
ATOM 4830 O O . PRO C 1 139 ? -37.913 64.992 7.009 1.00 10.63 105 PRO C O 1
ATOM 4834 N N . GLY C 1 140 ? -39.842 63.973 6.428 1.00 12.32 106 GLY C N 1
ATOM 4835 C CA . GLY C 1 140 ? -40.605 65.204 6.546 1.00 11.04 106 GLY C CA 1
ATOM 4836 C C . GLY C 1 140 ? -40.691 65.710 7.974 1.00 13.47 106 GLY C C 1
ATOM 4837 O O . GLY C 1 140 ? -40.658 66.920 8.214 1.00 11.37 106 GLY C O 1
ATOM 4838 N N . ALA C 1 141 ? -40.807 64.798 8.939 1.00 10.20 107 ALA C N 1
ATOM 4839 C CA . ALA C 1 141 ? -40.831 65.200 10.342 1.00 10.78 107 ALA C CA 1
ATOM 4840 C C . ALA C 1 141 ? -39.507 65.834 10.744 1.00 10.59 107 ALA C C 1
ATOM 4841 O O . ALA C 1 141 ? -39.474 66.883 11.401 1.00 10.09 107 ALA C O 1
ATOM 4843 N N . LEU C 1 142 ? -38.396 65.222 10.336 1.00 9.71 108 LEU C N 1
ATOM 4844 C CA . LEU C 1 142 ? -37.087 65.769 10.677 1.00 7.55 108 LEU C CA 1
ATOM 4845 C C . LEU C 1 142 ? -36.865 67.127 10.024 1.00 9.20 108 LEU C C 1
ATOM 4846 O O . LEU C 1 142 ? -36.266 68.027 10.630 1.00 8.98 108 LEU C O 1
ATOM 4851 N N . GLN C 1 143 ? -37.318 67.286 8.776 1.00 9.22 109 GLN C N 1
ATOM 4852 C CA . GLN C 1 143 ? -37.182 68.574 8.105 1.00 9.72 109 GLN C CA 1
ATOM 4853 C C . GLN C 1 143 ? -37.980 69.657 8.823 1.00 9.07 109 GLN C C 1
ATOM 4854 O O . GLN C 1 143 ? -37.497 70.784 8.976 1.00 11.56 109 GLN C O 1
ATOM 4860 N N . TYR C 1 144 ? -39.183 69.329 9.302 1.00 10.30 110 TYR C N 1
ATOM 4861 C CA . TYR C 1 144 ? -39.928 70.288 10.119 1.00 9.46 110 TYR C CA 1
ATOM 4862 C C . TYR C 1 144 ? -39.153 70.633 11.385 1.00 10.46 110 TYR C C 1
ATOM 4863 O O . TYR C 1 144 ? -38.966 71.809 11.720 1.00 10.86 110 TYR C O 1
ATOM 4872 N N . LEU C 1 145 ? -38.689 69.613 12.109 1.00 9.14 111 LEU C N 1
ATOM 4873 C CA . LEU C 1 145 ? -38.110 69.866 13.424 1.00 9.01 111 LEU C CA 1
ATOM 4874 C C . LEU C 1 145 ? -36.790 70.629 13.332 1.00 10.17 111 LEU C C 1
ATOM 4875 O O . LEU C 1 145 ? -36.436 71.354 14.270 1.00 9.19 111 LEU C O 1
ATOM 4880 N N . LYS C 1 146 ? -36.054 70.470 12.222 1.00 8.90 112 LYS C N 1
ATOM 4881 C CA . LYS C 1 146 ? -34.799 71.191 12.017 1.00 10.50 112 LYS C CA 1
ATOM 4882 C C . LYS C 1 146 ? -35.015 72.696 12.069 1.00 11.09 112 LYS C C 1
ATOM 4883 O O . LYS C 1 146 ? -34.104 73.444 12.442 1.00 12.25 112 LYS C O 1
ATOM 4889 N N . LYS C 1 147 ? -36.218 73.162 11.726 1.00 11.38 113 LYS C N 1
ATOM 4890 C CA . LYS C 1 147 ? -36.474 74.598 11.783 1.00 10.65 113 LYS C CA 1
ATOM 4891 C C . LYS C 1 147 ? -36.512 75.117 13.218 1.00 14.07 113 LYS C C 1
ATOM 4892 O O . LYS C 1 147 ? -36.286 76.309 13.447 1.00 14.87 113 LYS C O 1
ATOM 4898 N N . TYR C 1 148 ? -36.804 74.256 14.192 1.00 9.46 114 TYR C N 1
ATOM 4899 C CA . TYR C 1 148 ? -37.043 74.684 15.561 1.00 9.21 114 TYR C CA 1
ATOM 4900 C C . TYR C 1 148 ? -36.046 74.162 16.575 1.00 11.21 114 TYR C C 1
ATOM 4901 O O . TYR C 1 148 ? -36.040 74.656 17.707 1.00 11.88 114 TYR C O 1
ATOM 4910 N N . TYR C 1 149 ? -35.237 73.159 16.224 1.00 9.48 115 TYR C N 1
ATOM 4911 C CA . TYR C 1 149 ? -34.381 72.463 17.168 1.00 9.59 115 TYR C CA 1
ATOM 4912 C C . TYR C 1 149 ? -33.074 72.103 16.487 1.00 10.53 115 TYR C C 1
ATOM 4913 O O . TYR C 1 149 ? -33.056 71.809 15.292 1.00 10.90 115 TYR C O 1
ATOM 4922 N N . LYS C 1 150 ? -31.988 72.115 17.252 1.00 10.47 116 LYS C N 1
ATOM 4923 C CA . LYS C 1 150 ? -30.824 71.355 16.829 1.00 7.77 116 LYS C CA 1
ATOM 4924 C C . LYS C 1 150 ? -31.165 69.872 16.925 1.00 9.27 116 LYS C C 1
ATOM 4925 O O . LYS C 1 150 ? -31.907 69.450 17.814 1.00 8.51 116 LYS C O 1
ATOM 4931 N N . LEU C 1 151 ? -30.676 69.091 15.967 1.00 8.53 117 LEU C N 1
ATOM 4932 C CA . LEU C 1 151 ? -31.007 67.671 15.885 1.00 7.34 117 LEU C CA 1
ATOM 4933 C C . LEU C 1 151 ? -29.751 66.846 16.115 1.00 8.44 117 LEU C C 1
ATOM 4934 O O . LEU C 1 151 ? -28.748 67.019 15.416 1.00 9.31 117 LEU C O 1
ATOM 4939 N N . ILE C 1 152 ? -29.821 65.943 17.084 1.00 6.73 118 ILE C N 1
ATOM 4940 C CA . ILE C 1 152 ? -28.703 65.102 17.488 1.00 5.60 118 ILE C CA 1
ATOM 4941 C C . ILE C 1 152 ? -29.098 63.649 17.288 1.00 5.96 118 ILE C C 1
ATOM 4942 O O . ILE C 1 152 ? -30.238 63.250 17.550 1.00 8.17 118 ILE C O 1
ATOM 4947 N N . ILE C 1 153 ? -28.141 62.844 16.846 1.00 5.69 119 ILE C N 1
ATOM 4948 C CA . ILE C 1 153 ? -28.307 61.392 16.756 1.00 5.63 119 ILE C CA 1
ATOM 4949 C C . ILE C 1 153 ? -27.476 60.725 17.845 1.00 7.38 119 ILE C C 1
ATOM 4950 O O . ILE C 1 153 ? -26.303 61.060 18.030 1.00 8.74 119 ILE C O 1
ATOM 4955 N N . LEU C 1 154 ? -28.089 59.787 18.563 1.00 7.50 120 LEU C N 1
ATOM 4956 C CA . LEU C 1 154 ? -27.399 58.858 19.458 1.00 8.99 120 LEU C CA 1
ATOM 4957 C C . LEU C 1 154 ? -27.783 57.448 19.021 1.00 8.84 120 LEU C C 1
ATOM 4958 O O . LEU C 1 154 ? -28.928 57.023 19.223 1.00 9.08 120 LEU C O 1
ATOM 4963 N N . SER C 1 155 ? -26.849 56.720 18.408 1.00 8.29 121 SER C N 1
ATOM 4964 C CA . SER C 1 155 ? -27.259 55.514 17.694 1.00 6.36 121 SER C CA 1
ATOM 4965 C C . SER C 1 155 ? -26.241 54.388 17.824 1.00 8.38 121 SER C C 1
ATOM 4966 O O . SER C 1 155 ? -25.031 54.617 17.803 1.00 6.87 121 SER C O 1
ATOM 4969 N N . ASN C 1 156 ? -26.759 53.160 17.894 1.00 8.03 122 ASN C N 1
ATOM 4970 C CA . ASN C 1 156 ? -25.950 51.940 17.884 1.00 5.23 122 ASN C CA 1
ATOM 4971 C C . ASN C 1 156 ? -25.642 51.591 16.435 1.00 9.00 122 ASN C C 1
ATOM 4972 O O . ASN C 1 156 ? -26.328 50.790 15.796 1.00 10.68 122 ASN C O 1
ATOM 4977 N N . VAL C 1 157 ? -24.561 52.166 15.922 1.00 7.82 123 VAL C N 1
ATOM 4978 C CA . VAL C 1 157 ? -24.224 52.069 14.509 1.00 8.24 123 VAL C CA 1
ATOM 4979 C C . VAL C 1 157 ? -22.764 52.473 14.368 1.00 6.93 123 VAL C C 1
ATOM 4980 O O . VAL C 1 157 ? -22.180 53.078 15.275 1.00 9.23 123 VAL C O 1
ATOM 4984 N N . ASP C 1 158 ? -22.158 52.105 13.243 1.00 6.79 124 ASP C N 1
ATOM 4985 C CA . ASP C 1 158 ? -20.877 52.667 12.839 1.00 7.19 124 ASP C CA 1
ATOM 4986 C C . ASP C 1 158 ? -21.111 53.835 11.885 1.00 8.62 124 ASP C C 1
ATOM 4987 O O . ASP C 1 158 ? -22.149 53.941 11.233 1.00 8.00 124 ASP C O 1
ATOM 4992 N N . ASN C 1 159 ? -20.119 54.723 11.806 1.00 7.52 125 ASN C N 1
ATOM 4993 C CA . ASN C 1 159 ? -20.319 55.959 11.057 1.00 6.99 125 ASN C CA 1
ATOM 4994 C C . ASN C 1 159 ? -20.411 55.726 9.552 1.00 7.96 125 ASN C C 1
ATOM 4995 O O . ASN C 1 159 ? -21.179 56.414 8.870 1.00 9.14 125 ASN C O 1
ATOM 5000 N N . LYS C 1 160 ? -19.649 54.767 9.015 1.00 9.07 126 LYS C N 1
ATOM 5001 C CA . LYS C 1 160 ? -19.745 54.476 7.588 1.00 9.34 126 LYS C CA 1
ATOM 5002 C C . LYS C 1 160 ? -21.155 54.029 7.226 1.00 10.13 126 LYS C C 1
ATOM 5003 O O . LYS C 1 160 ? -21.737 54.495 6.238 1.00 12.23 126 LYS C O 1
ATOM 5009 N N . THR C 1 161 ? -21.739 53.157 8.047 1.00 8.54 127 THR C N 1
ATOM 5010 C CA . THR C 1 161 ? -23.095 52.681 7.795 1.00 8.36 127 THR C CA 1
ATOM 5011 C C . THR C 1 161 ? -24.117 53.798 7.963 1.00 10.52 127 THR C C 1
ATOM 5012 O O . THR C 1 161 ? -25.049 53.919 7.159 1.00 9.43 127 THR C O 1
ATOM 5016 N N . PHE C 1 162 ? -23.975 54.617 9.013 1.00 8.69 128 PHE C N 1
ATOM 5017 C CA . PHE C 1 162 ? -25.018 55.603 9.285 1.00 7.86 128 PHE C CA 1
ATOM 5018 C C . PHE C 1 162 ? -25.185 56.595 8.141 1.00 9.22 128 PHE C C 1
ATOM 5019 O O . PHE C 1 162 ? -26.298 57.083 7.912 1.00 8.29 128 PHE C O 1
ATOM 5027 N N . GLN C 1 163 ? -24.108 56.897 7.410 1.00 8.22 129 GLN C N 1
ATOM 5028 C CA A GLN C 1 163 ? -24.216 57.825 6.287 0.50 7.84 129 GLN C CA 1
ATOM 5029 C CA B GLN C 1 163 ? -24.222 57.821 6.290 0.50 7.83 129 GLN C CA 1
ATOM 5030 C C . GLN C 1 163 ? -25.303 57.392 5.308 1.00 10.72 129 GLN C C 1
ATOM 5031 O O . GLN C 1 163 ? -26.010 58.235 4.741 1.00 11.21 129 GLN C O 1
ATOM 5042 N N . TYR C 1 164 ? -25.475 56.084 5.118 1.00 8.76 130 TYR C N 1
ATOM 5043 C CA . TYR C 1 164 ? -26.518 55.607 4.217 1.00 12.06 130 TYR C CA 1
ATOM 5044 C C . TYR C 1 164 ? -27.906 55.842 4.796 1.00 9.11 130 TYR C C 1
ATOM 5045 O O . TYR C 1 164 ? -28.829 56.244 4.075 1.00 10.07 130 TYR C O 1
ATOM 5054 N N . SER C 1 165 ? -28.079 55.611 6.099 1.00 9.80 131 SER C N 1
ATOM 5055 C CA . SER C 1 165 ? -29.349 55.941 6.734 1.00 8.20 131 SER C CA 1
ATOM 5056 C C . SER C 1 165 ? -29.585 57.441 6.702 1.00 9.36 131 SER C C 1
ATOM 5057 O O . SER C 1 165 ? -30.711 57.898 6.474 1.00 9.80 131 SER C O 1
ATOM 5060 N N . ASN C 1 166 ? -28.519 58.219 6.884 1.00 9.64 132 ASN C N 1
ATOM 5061 C CA . ASN C 1 166 ? -28.654 59.669 6.882 1.00 9.18 132 ASN C CA 1
ATOM 5062 C C . ASN C 1 166 ? -29.165 60.165 5.534 1.00 9.39 132 ASN C C 1
ATOM 5063 O O . ASN C 1 166 ? -29.978 61.092 5.476 1.00 11.47 132 ASN C O 1
ATOM 5068 N N . GLU C 1 167 ? -28.700 59.552 4.443 1.00 11.98 133 GLU C N 1
ATOM 5069 C CA . GLU C 1 167 ? -29.184 59.914 3.115 1.00 11.85 133 GLU C CA 1
ATOM 5070 C C . GLU C 1 167 ? -30.684 59.664 2.995 1.00 11.76 133 GLU C C 1
ATOM 5071 O O . GLU C 1 167 ? -31.411 60.471 2.403 1.00 14.19 133 GLU C O 1
ATOM 5077 N N . LYS C 1 168 ? -31.174 58.564 3.575 1.00 10.30 134 LYS C N 1
ATOM 5078 C CA . LYS C 1 168 ? -32.605 58.284 3.543 1.00 11.35 134 LYS C CA 1
ATOM 5079 C C . LYS C 1 168 ? -33.396 59.263 4.395 1.00 13.52 134 LYS C C 1
ATOM 5080 O O . LYS C 1 168 ? -34.583 59.488 4.135 1.00 14.67 134 LYS C O 1
ATOM 5086 N N . LEU C 1 169 ? -32.778 59.831 5.430 1.00 10.96 135 LEU C N 1
ATOM 5087 C CA . LEU C 1 169 ? -33.496 60.725 6.328 1.00 12.02 135 LEU C CA 1
ATOM 5088 C C . LEU C 1 169 ? -33.565 62.154 5.797 1.00 10.44 135 LEU C C 1
ATOM 5089 O O . LEU C 1 169 ? -34.460 62.910 6.198 1.00 13.05 135 LEU C O 1
ATOM 5094 N N . GLN C 1 170 ? -32.649 62.537 4.906 1.00 10.92 136 GLN C N 1
ATOM 5095 C CA . GLN C 1 170 ? -32.756 63.791 4.156 1.00 11.45 136 GLN C CA 1
ATOM 5096 C C . GLN C 1 170 ? -32.777 65.007 5.080 1.00 11.37 136 GLN C C 1
ATOM 5097 O O . GLN C 1 170 ? -33.614 65.904 4.950 1.00 14.79 136 GLN C O 1
ATOM 5103 N N . VAL C 1 171 ? -31.831 65.035 6.019 1.00 12.25 137 VAL C N 1
ATOM 5104 C CA . VAL C 1 171 ? -31.653 66.162 6.927 1.00 11.72 137 VAL C CA 1
ATOM 5105 C C . VAL C 1 171 ? -30.199 66.162 7.376 1.00 11.01 137 VAL C C 1
ATOM 5106 O O . VAL C 1 171 ? -29.523 65.130 7.363 1.00 11.38 137 VAL C O 1
ATOM 5110 N N . GLU C 1 172 ? -29.704 67.334 7.750 1.00 12.03 138 GLU C N 1
ATOM 5111 C CA . GLU C 1 172 ? -28.377 67.454 8.333 1.00 10.04 138 GLU C CA 1
ATOM 5112 C C . GLU C 1 172 ? -28.514 67.436 9.846 1.00 10.81 138 GLU C C 1
ATOM 5113 O O . GLU C 1 172 ? -29.281 68.219 10.413 1.00 11.62 138 GLU C O 1
ATOM 5119 N N . PHE C 1 173 ? -27.756 66.568 10.501 1.00 9.28 139 PHE C N 1
ATOM 5120 C CA . PHE C 1 173 ? -27.769 66.520 11.954 1.00 8.54 139 PHE C CA 1
ATOM 5121 C C . PHE C 1 173 ? -26.693 67.424 12.534 1.00 9.48 139 PHE C C 1
ATOM 5122 O O . PHE C 1 173 ? -25.573 67.495 12.019 1.00 10.17 139 PHE C O 1
ATOM 5130 N N . ASP C 1 174 ? -27.052 68.129 13.606 1.00 8.96 140 ASP C N 1
ATOM 5131 C CA . ASP C 1 174 ? -26.089 68.991 14.276 1.00 7.65 140 ASP C CA 1
ATOM 5132 C C . ASP C 1 174 ? -24.996 68.181 14.968 1.00 7.38 140 ASP C C 1
ATOM 5133 O O . ASP C 1 174 ? -23.867 68.661 15.106 1.00 6.69 140 ASP C O 1
ATOM 5138 N N . ALA C 1 175 ? -25.306 66.961 15.401 1.00 6.15 141 ALA C N 1
ATOM 5139 C CA . ALA C 1 175 ? -24.281 66.066 15.921 1.00 5.91 141 ALA C CA 1
ATOM 5140 C C . ALA C 1 175 ? -24.736 64.632 15.742 1.00 6.76 141 ALA C C 1
ATOM 5141 O O . ALA C 1 175 ? -25.928 64.329 15.839 1.00 6.72 141 ALA C O 1
ATOM 5143 N N . ILE C 1 176 ? -23.771 63.744 15.502 1.00 4.89 142 ILE C N 1
ATOM 5144 C CA . ILE C 1 176 ? -24.018 62.310 15.397 1.00 5.09 142 ILE C CA 1
ATOM 5145 C C . ILE C 1 176 ? -23.082 61.637 16.390 1.00 6.22 142 ILE C C 1
ATOM 5146 O O . ILE C 1 176 ? -21.862 61.632 16.183 1.00 7.03 142 ILE C O 1
ATOM 5151 N N . TYR C 1 177 ? -23.642 61.073 17.462 1.00 7.02 143 TYR C N 1
ATOM 5152 C CA . TYR C 1 177 ? -22.873 60.353 18.478 1.00 6.41 143 TYR C CA 1
ATOM 5153 C C . TYR C 1 177 ? -23.161 58.866 18.314 1.00 6.90 143 TYR C C 1
ATOM 5154 O O . TYR C 1 177 ? -24.199 58.365 18.753 1.00 8.00 143 TYR C O 1
ATOM 5163 N N . SER C 1 178 ? -22.239 58.157 17.689 1.00 5.38 144 SER C N 1
ATOM 5164 C CA . SER C 1 178 ? -22.462 56.759 17.354 1.00 5.81 144 SER C CA 1
ATOM 5165 C C . SER C 1 178 ? -21.746 55.837 18.333 1.00 5.84 144 SER C C 1
ATOM 5166 O O . SER C 1 178 ? -20.793 56.226 19.016 1.00 7.38 144 SER C O 1
ATOM 5169 N N . ALA C 1 179 ? -22.195 54.580 18.356 1.00 5.77 145 ALA C N 1
ATOM 5170 C CA . ALA C 1 179 ? -21.506 53.561 19.136 1.00 6.23 145 ALA C CA 1
ATOM 5171 C C . ALA C 1 179 ? -20.040 53.438 18.729 1.00 6.71 145 ALA C C 1
ATOM 5172 O O . ALA C 1 179 ? -19.187 53.122 19.562 1.00 7.93 145 ALA C O 1
ATOM 5174 N N . GLU C 1 180 ? -19.725 53.667 17.451 1.00 6.60 146 GLU C N 1
ATOM 5175 C CA . GLU C 1 180 ? -18.327 53.670 17.039 1.00 6.30 146 GLU C CA 1
ATOM 5176 C C . GLU C 1 180 ? -17.538 54.765 17.757 1.00 5.98 146 GLU C C 1
ATOM 5177 O O . GLU C 1 180 ? -16.433 54.510 18.252 1.00 8.22 146 GLU C O 1
ATOM 5183 N N . ASP C 1 181 ? -18.100 55.982 17.841 1.00 7.33 147 ASP C N 1
ATOM 5184 C CA . ASP C 1 181 ? -17.421 57.069 18.547 1.00 7.43 147 ASP C CA 1
ATOM 5185 C C . ASP C 1 181 ? -17.246 56.727 20.020 1.00 6.67 147 ASP C C 1
ATOM 5186 O O . ASP C 1 181 ? -16.248 57.099 20.644 1.00 6.65 147 ASP C O 1
ATOM 5191 N N . VAL C 1 182 ? -18.254 56.081 20.605 1.00 5.61 148 VAL C N 1
ATOM 5192 C CA . VAL C 1 182 ? -18.275 55.855 22.044 1.00 6.86 148 VAL C CA 1
ATOM 5193 C C . VAL C 1 182 ? -17.346 54.712 22.428 1.00 7.00 148 VAL C C 1
ATOM 5194 O O . VAL C 1 182 ? -16.758 54.713 23.517 1.00 7.06 148 VAL C O 1
ATOM 5198 N N . GLY C 1 183 ? -17.268 53.682 21.586 1.00 6.33 149 GLY C N 1
ATOM 5199 C CA . GLY C 1 183 ? -16.651 52.431 21.986 1.00 6.95 149 GLY C CA 1
ATOM 5200 C C . GLY C 1 183 ? -17.547 51.518 22.795 1.00 6.97 149 GLY C C 1
ATOM 5201 O O . GLY C 1 183 ? -17.049 50.564 23.406 1.00 8.74 149 GLY C O 1
ATOM 5202 N N . ALA C 1 184 ? -18.848 51.788 22.832 1.00 6.66 150 ALA C N 1
ATOM 5203 C CA . ALA C 1 184 ? -19.819 50.926 23.495 1.00 7.72 150 ALA C CA 1
ATOM 5204 C C . ALA C 1 184 ? -21.178 51.184 22.860 1.00 7.74 150 ALA C C 1
ATOM 5205 O O . ALA C 1 184 ? -21.364 52.151 22.114 1.00 6.87 150 ALA C O 1
ATOM 5207 N N . TYR C 1 185 ? -22.135 50.318 23.186 1.00 4.76 151 TYR C N 1
ATOM 5208 C CA . TYR C 1 185 ? -23.488 50.376 22.653 1.00 6.15 151 TYR C CA 1
ATOM 5209 C C . TYR C 1 185 ? -24.482 50.712 23.755 1.00 7.54 151 TYR C C 1
ATOM 5210 O O . TYR C 1 185 ? -24.377 50.203 24.877 1.00 8.24 151 TYR C O 1
ATOM 5219 N N . ALA C 1 186 ? -25.453 51.561 23.437 1.00 7.49 152 ALA C N 1
ATOM 5220 C CA . ALA C 1 186 ? -26.575 51.736 24.345 1.00 8.36 152 ALA C CA 1
ATOM 5221 C C . ALA C 1 186 ? -27.186 50.368 24.644 1.00 7.92 152 ALA C C 1
ATOM 5222 O O . ALA C 1 186 ? -27.299 49.533 23.734 1.00 9.05 152 ALA C O 1
ATOM 5224 N N . PRO C 1 187 ? -27.623 50.110 25.886 1.00 8.48 153 PRO C N 1
ATOM 5225 C CA . PRO C 1 187 ? -27.794 51.050 27.004 1.00 8.54 153 PRO C CA 1
ATOM 5226 C C . PRO C 1 187 ? -26.585 51.275 27.908 1.00 11.17 153 PRO C C 1
ATOM 5227 O O . PRO C 1 187 ? -26.770 51.664 29.069 1.00 11.35 153 PRO C O 1
ATOM 5231 N N . SER C 1 188 ? -25.352 51.051 27.445 1.00 9.00 154 SER C N 1
ATOM 5232 C CA . SER C 1 188 ? -24.180 51.380 28.251 1.00 9.59 154 SER C CA 1
ATOM 5233 C C . SER C 1 188 ? -24.246 52.829 28.714 1.00 10.03 154 SER C C 1
ATOM 5234 O O . SER C 1 188 ? -24.634 53.720 27.954 1.00 9.71 154 SER C O 1
ATOM 5237 N N . ASP C 1 189 ? -23.868 53.055 29.977 1.00 9.73 155 ASP C 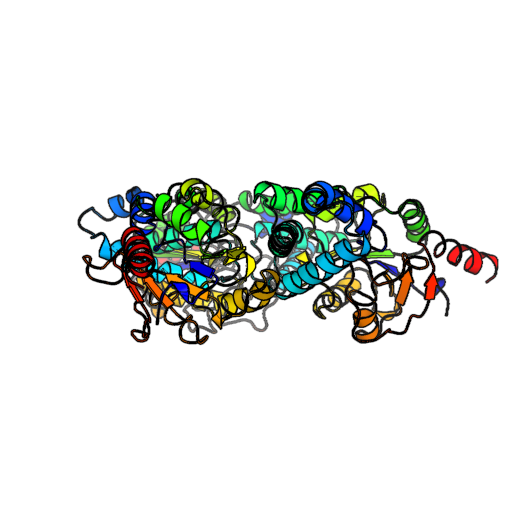N 1
ATOM 5238 C CA . ASP C 1 189 ? -23.697 54.418 30.472 1.00 8.93 155 ASP C CA 1
ATOM 5239 C C . ASP C 1 189 ? -22.793 55.234 29.565 1.00 8.55 155 ASP C C 1
ATOM 5240 O O . ASP C 1 189 ? -22.919 56.460 29.502 1.00 9.53 155 ASP C O 1
ATOM 5245 N N . ARG C 1 190 ? -21.840 54.582 28.897 1.00 7.79 156 ARG C N 1
ATOM 5246 C CA . ARG C 1 190 ? -20.825 55.328 28.169 1.00 8.71 156 ARG C CA 1
ATOM 5247 C C . ARG C 1 190 ? -21.428 56.163 27.052 1.00 6.96 156 ARG C C 1
ATOM 5248 O O . ARG C 1 190 ? -20.910 57.238 26.746 1.00 6.86 156 ARG C O 1
ATOM 5256 N N . ASN C 1 191 ? -22.541 55.715 26.467 1.00 7.11 157 ASN C N 1
ATOM 5257 C CA . ASN C 1 191 ? -23.105 56.425 25.323 1.00 8.49 157 ASN C CA 1
ATOM 5258 C C . ASN C 1 191 ? -23.676 57.777 25.727 1.00 7.71 157 ASN C C 1
ATOM 5259 O O . ASN C 1 191 ? -23.407 58.792 25.076 1.00 7.51 157 ASN C O 1
ATOM 5264 N N . PHE C 1 192 ? -24.444 57.819 26.816 1.00 9.11 158 PHE C N 1
ATOM 5265 C CA . PHE C 1 192 ? -24.971 59.096 27.277 1.00 9.41 158 PHE C CA 1
ATOM 5266 C C . PHE C 1 192 ? -23.872 59.973 27.854 1.00 8.71 158 PHE C C 1
ATOM 5267 O O . PHE C 1 192 ? -23.897 61.197 27.679 1.00 8.68 158 PHE C O 1
ATOM 5275 N N A GLU C 1 193 ? -22.894 59.374 28.537 0.61 8.54 159 GLU C N 1
ATOM 5276 N N B GLU C 1 193 ? -22.880 59.366 28.477 0.39 8.58 159 GLU C N 1
ATOM 5277 C CA A GLU C 1 193 ? -21.772 60.161 29.042 0.61 8.90 159 GLU C CA 1
ATOM 5278 C CA B GLU C 1 193 ? -21.786 60.145 29.019 0.39 8.93 159 GLU C CA 1
ATOM 5279 C C A GLU C 1 193 ? -21.014 60.830 27.904 0.61 8.17 159 GLU C C 1
ATOM 5280 C C B GLU C 1 193 ? -21.006 60.826 27.901 0.39 8.19 159 GLU C C 1
ATOM 5281 O O A GLU C 1 193 ? -20.606 61.992 28.021 0.61 8.75 159 GLU C O 1
ATOM 5282 O O B GLU C 1 193 ? -20.592 61.962 28.047 0.39 8.79 159 GLU C O 1
ATOM 5293 N N . TYR C 1 194 ? -20.839 60.120 26.790 1.00 7.62 160 TYR C N 1
ATOM 5294 C CA . TYR C 1 194 ? -20.104 60.659 25.653 1.00 7.31 160 TYR C CA 1
ATOM 5295 C C . TYR C 1 194 ? -20.860 61.820 25.039 1.00 7.56 160 TYR C C 1
ATOM 5296 O O . TYR C 1 194 ? -20.285 62.887 24.800 1.00 7.25 160 TYR C O 1
ATOM 5305 N N . MET C 1 195 ? -22.160 61.634 24.792 1.00 7.41 161 MET C N 1
ATOM 5306 C CA . MET C 1 195 ? -22.971 62.731 24.277 1.00 6.88 161 MET C CA 1
ATOM 5307 C C . MET C 1 195 ? -22.915 63.933 25.210 1.00 8.19 161 MET C C 1
ATOM 5308 O O . MET C 1 195 ? -22.672 65.069 24.775 1.00 8.38 161 MET C O 1
ATOM 5313 N N . ASN C 1 196 ? -23.103 63.704 26.506 1.00 8.48 162 ASN C N 1
ATOM 5314 C CA . ASN C 1 196 ? -23.112 64.832 27.430 1.00 9.40 162 ASN C CA 1
ATOM 5315 C C . ASN C 1 196 ? -21.767 65.522 27.529 1.00 9.93 162 ASN C C 1
ATOM 5316 O O . ASN C 1 196 ? -21.721 66.713 27.856 1.00 10.38 162 ASN C O 1
ATOM 5321 N N . GLY C 1 197 ? -20.676 64.814 27.256 1.00 8.14 163 GLY C N 1
ATOM 5322 C CA . GLY C 1 197 ? -19.372 65.443 27.222 1.00 9.44 163 GLY C CA 1
ATOM 5323 C C . GLY C 1 197 ? -19.078 66.216 25.959 1.00 7.32 163 GLY C C 1
ATOM 5324 O O . GLY C 1 197 ? -18.070 66.924 25.897 1.00 10.82 163 GLY C O 1
ATOM 5325 N N . HIS C 1 198 ? -19.942 66.127 24.952 1.00 7.18 164 HIS C N 1
ATOM 5326 C CA . HIS C 1 198 ? -19.731 66.860 23.717 1.00 6.87 164 HIS C CA 1
ATOM 5327 C C . HIS C 1 198 ? -20.794 67.900 23.398 1.00 8.62 164 HIS C C 1
ATOM 5328 O O . HIS C 1 198 ? -20.520 68.788 22.587 1.00 8.11 164 HIS C O 1
ATOM 5335 N N . ILE C 1 199 ? -21.993 67.814 23.986 1.00 7.41 165 ILE C N 1
ATOM 5336 C CA . ILE C 1 199 ? -23.051 68.774 23.639 1.00 6.68 165 ILE C CA 1
ATOM 5337 C C . ILE C 1 199 ? -22.678 70.221 23.946 1.00 8.79 165 ILE C C 1
ATOM 5338 O O . ILE C 1 199 ? -23.262 71.137 23.354 1.00 9.76 165 ILE C O 1
ATOM 5343 N N . GLY C 1 200 ? -21.726 70.452 24.856 1.00 8.00 166 GLY C N 1
ATOM 5344 C CA . GLY C 1 200 ? -21.280 71.813 25.126 1.00 8.31 166 GLY C CA 1
ATOM 5345 C C . GLY C 1 200 ? -20.670 72.480 23.914 1.00 9.75 166 GLY C C 1
ATOM 5346 O O . GLY C 1 200 ? -20.744 73.702 23.777 1.00 9.86 166 GLY C O 1
ATOM 5347 N N . ASP C 1 201 ? -20.056 71.695 23.025 1.00 8.98 167 ASP C N 1
ATOM 5348 C CA . ASP C 1 201 ? -19.583 72.211 21.744 1.00 7.82 167 ASP C CA 1
ATOM 5349 C C . ASP C 1 201 ? -20.711 72.707 20.855 1.00 9.74 167 ASP C C 1
ATOM 5350 O O . ASP C 1 201 ? -20.446 73.434 19.891 1.00 10.94 167 ASP C O 1
ATOM 5355 N N . LEU C 1 202 ? -21.953 72.315 21.139 1.00 9.32 168 LEU C N 1
ATOM 5356 C CA . LEU C 1 202 ? -23.123 72.808 20.430 1.00 8.94 168 LEU C CA 1
ATOM 5357 C C . LEU C 1 202 ? -23.817 73.925 21.189 1.00 10.52 168 LEU C C 1
ATOM 5358 O O . LEU C 1 202 ? -24.899 74.357 20.779 1.00 11.55 168 LEU C O 1
ATOM 5363 N N . GLY C 1 203 ? -23.240 74.373 22.300 1.00 9.01 169 GLY C N 1
ATOM 5364 C CA . GLY C 1 203 ? -23.881 75.384 23.117 1.00 10.17 169 GLY C CA 1
ATOM 5365 C C . GLY C 1 203 ? -25.038 74.863 23.935 1.00 13.33 169 GLY C C 1
ATOM 5366 O O . GLY C 1 203 ? -25.933 75.636 24.287 1.00 15.68 169 GLY C O 1
ATOM 5367 N N . LEU C 1 204 ? -25.054 73.569 24.247 1.00 10.44 170 LEU C N 1
ATOM 5368 C CA . LEU C 1 204 ? -26.178 72.942 24.922 1.00 11.44 170 LEU C CA 1
ATOM 5369 C C . LEU C 1 204 ? -25.748 72.353 26.257 1.00 12.29 170 LEU C C 1
ATOM 5370 O O . LEU C 1 204 ? -24.612 71.898 26.422 1.00 14.14 170 LEU C O 1
ATOM 5375 N N . GLU C 1 205 ? -26.675 72.363 27.205 1.00 12.45 171 GLU C N 1
ATOM 5376 C CA . GLU C 1 205 ? -26.571 71.616 28.445 1.00 15.28 171 GLU C CA 1
ATOM 5377 C C . GLU C 1 205 ? -27.561 70.463 28.398 1.00 11.83 171 GLU C C 1
ATOM 5378 O O . GLU C 1 205 ? -28.496 70.482 27.589 1.00 14.14 171 GLU C O 1
ATOM 5384 N N . PRO C 1 206 ? -27.385 69.429 29.238 1.00 15.37 172 PRO C N 1
ATOM 5385 C CA . PRO C 1 206 ? -28.298 68.275 29.169 1.00 13.52 172 PRO C CA 1
ATOM 5386 C C . PRO C 1 206 ? -29.757 68.643 29.324 1.00 12.46 172 PRO C C 1
ATOM 5387 O O . PRO C 1 206 ? -30.600 68.050 28.645 1.00 13.56 172 PRO C O 1
ATOM 5391 N N . GLY C 1 207 ? -30.074 69.638 30.158 1.00 12.68 173 GLY C N 1
ATOM 5392 C CA . GLY C 1 207 ? -31.456 70.056 30.338 1.00 12.67 173 GLY C CA 1
ATOM 5393 C C . GLY C 1 207 ? -32.088 70.682 29.113 1.00 13.01 173 GLY C C 1
ATOM 5394 O O . GLY C 1 207 ? -33.315 70.826 29.074 1.00 15.25 173 GLY C O 1
ATOM 5395 N N . ASP C 1 208 ? -31.287 71.044 28.111 1.00 11.29 174 ASP C N 1
ATOM 5396 C CA . ASP C 1 208 ? -31.803 71.642 26.889 1.00 11.79 174 ASP C CA 1
ATOM 5397 C C . ASP C 1 208 ? -32.330 70.617 25.896 1.00 11.48 174 ASP C C 1
ATOM 5398 O O . ASP C 1 208 ? -32.893 71.013 24.871 1.00 9.51 174 ASP C O 1
ATOM 5403 N N . ILE C 1 209 ? -32.138 69.324 26.153 1.00 12.47 175 ILE C N 1
ATOM 5404 C CA . ILE C 1 209 ? -32.315 68.284 25.147 1.00 10.89 175 ILE C CA 1
ATOM 5405 C C . ILE C 1 209 ? -33.465 67.368 25.546 1.00 9.43 175 ILE C C 1
ATOM 5406 O O . ILE C 1 209 ? -33.561 66.940 26.700 1.00 11.85 175 ILE C O 1
ATOM 5411 N N . LEU C 1 210 ? -34.321 67.062 24.582 1.00 8.38 176 LEU C N 1
ATOM 5412 C CA . LEU C 1 210 ? -35.389 66.082 24.739 1.00 9.47 176 LEU C CA 1
ATOM 5413 C C . LEU C 1 210 ? -34.965 64.829 23.982 1.00 10.62 176 LEU C C 1
ATOM 5414 O O . LEU C 1 210 ? -34.829 64.851 22.754 1.00 9.33 176 LEU C O 1
ATOM 5419 N N . HIS C 1 211 ? -34.734 63.744 24.714 1.00 8.46 177 HIS C N 1
ATOM 5420 C CA . HIS C 1 211 ? -34.304 62.505 24.074 1.00 6.97 177 HIS C CA 1
ATOM 5421 C C . HIS C 1 211 ? -35.513 61.753 23.534 1.00 8.68 177 HIS C C 1
ATOM 5422 O O . HIS C 1 211 ? -36.396 61.357 24.299 1.00 9.95 177 HIS C O 1
ATOM 5429 N N . THR C 1 212 ? -35.523 61.543 22.222 1.00 8.07 178 THR C N 1
ATOM 5430 C CA . THR C 1 212 ? -36.665 61.055 21.465 1.00 9.71 178 THR C CA 1
ATOM 5431 C C . THR C 1 212 ? -36.318 59.694 20.867 1.00 10.19 178 THR C C 1
ATOM 5432 O O . THR C 1 212 ? -35.397 59.581 20.049 1.00 7.54 178 THR C O 1
ATOM 5436 N N . ALA C 1 213 ? -37.069 58.664 21.256 1.00 7.20 179 ALA C N 1
ATOM 5437 C CA . ALA C 1 213 ? -36.618 57.307 20.969 1.00 7.63 179 ALA C CA 1
ATOM 5438 C C . ALA C 1 213 ? -37.760 56.319 21.141 1.00 8.30 179 ALA C C 1
ATOM 5439 O O . ALA C 1 213 ? -38.729 56.570 21.866 1.00 9.54 179 ALA C O 1
ATOM 5441 N N . GLU C 1 214 ? -37.594 55.153 20.520 1.00 8.40 180 GLU C N 1
ATOM 5442 C CA . GLU C 1 214 ? -38.586 54.092 20.550 1.00 7.07 180 GLU C CA 1
ATOM 5443 C C . GLU C 1 214 ? -38.321 53.037 21.614 1.00 7.03 180 GLU C C 1
ATOM 5444 O O . GLU C 1 214 ? -39.270 52.416 22.100 1.00 10.49 180 GLU C O 1
ATOM 5450 N N . SER C 1 215 ? -37.071 52.843 22.020 1.00 10.06 181 SER C N 1
ATOM 5451 C CA . SER C 1 215 ? -36.673 51.661 22.778 1.00 8.13 181 SER C CA 1
ATOM 5452 C C . SER C 1 215 ? -36.627 51.977 24.266 1.00 7.30 181 SER C C 1
ATOM 5453 O O . SER C 1 215 ? -35.836 52.820 24.695 1.00 9.52 181 SER C O 1
ATOM 5456 N N . LEU C 1 216 ? -37.458 51.289 25.059 1.00 8.14 182 LEU C N 1
ATOM 5457 C CA . LEU C 1 216 ? -37.337 51.444 26.505 1.00 8.68 182 LEU C CA 1
ATOM 5458 C C . LEU C 1 216 ? -35.980 50.946 26.988 1.00 8.37 182 LEU C C 1
ATOM 5459 O O . LEU C 1 216 ? -35.322 51.596 27.812 1.00 9.65 182 LEU C O 1
ATOM 5464 N N . PHE C 1 217 ? -35.526 49.816 26.442 1.00 8.54 183 PHE C N 1
ATOM 5465 C CA . PHE C 1 217 ? -34.282 49.191 26.881 1.00 7.60 183 PHE C CA 1
ATOM 5466 C C . PHE C 1 217 ? -33.056 50.015 26.494 1.00 8.01 183 PHE C C 1
ATOM 5467 O O . PHE C 1 217 ? -32.162 50.235 27.321 1.00 10.04 183 PHE C O 1
ATOM 5475 N N . HIS C 1 218 ? -32.967 50.436 25.231 1.00 7.29 184 HIS C N 1
ATOM 5476 C CA . HIS C 1 218 ? -31.744 51.091 24.772 1.00 8.32 184 HIS C CA 1
ATOM 5477 C C . HIS C 1 218 ? -31.674 52.550 25.180 1.00 9.29 184 HIS C C 1
ATOM 5478 O O . HIS C 1 218 ? -30.577 53.096 25.341 1.00 9.14 184 HIS C O 1
ATOM 5485 N N . ASP C 1 219 ? -32.817 53.208 25.306 1.00 7.89 185 ASP C N 1
ATOM 5486 C CA . ASP C 1 219 ? -32.834 54.664 25.343 1.00 8.51 185 ASP C CA 1
ATOM 5487 C C . ASP C 1 219 ? -33.506 55.231 26.578 1.00 7.99 185 ASP C C 1
ATOM 5488 O O . ASP C 1 219 ? -32.937 56.111 27.226 1.00 10.04 185 ASP C O 1
ATOM 5493 N N . HIS C 1 220 ? -34.710 54.768 26.914 1.00 8.62 186 HIS C N 1
ATOM 5494 C CA . HIS C 1 220 ? -35.460 55.450 27.958 1.00 7.43 186 HIS C CA 1
ATOM 5495 C C . HIS C 1 220 ? -34.972 55.090 29.353 1.00 8.93 186 HIS C C 1
ATOM 5496 O O . HIS C 1 220 ? -34.914 55.954 30.229 1.00 10.15 186 HIS C O 1
ATOM 5503 N N . VAL C 1 221 ? -34.603 53.835 29.584 1.00 9.11 187 VAL C N 1
ATOM 5504 C CA . VAL C 1 221 ? -33.976 53.493 30.858 1.00 9.72 187 VAL C CA 1
ATOM 5505 C C . VAL C 1 221 ? -32.702 54.296 31.071 1.00 12.73 187 VAL C C 1
ATOM 5506 O O . VAL C 1 221 ? -32.595 54.988 32.101 1.00 11.67 187 VAL C O 1
ATOM 5510 N N . PRO C 1 222 ? -31.739 54.328 30.138 1.00 9.25 188 PRO C N 1
ATOM 5511 C CA . PRO C 1 222 ? -30.574 55.201 30.349 1.00 10.21 188 PRO C CA 1
ATOM 5512 C C . PRO C 1 222 ? -30.916 56.679 30.394 1.00 11.20 188 PRO C C 1
ATOM 5513 O O . PRO C 1 222 ? -30.315 57.411 31.187 1.00 10.60 188 PRO C O 1
ATOM 5517 N N . ALA C 1 223 ? -31.834 57.155 29.546 1.00 10.03 189 ALA C N 1
ATOM 5518 C CA . ALA C 1 223 ? -32.158 58.581 29.566 1.00 10.81 189 ALA C CA 1
ATOM 5519 C C . ALA C 1 223 ? -32.618 59.016 30.951 1.00 9.63 189 ALA C C 1
ATOM 5520 O O . ALA C 1 223 ? -32.183 60.054 31.464 1.00 11.13 189 ALA C O 1
ATOM 5522 N N A ARG C 1 224 ? -33.492 58.231 31.582 0.40 9.78 190 ARG C N 1
ATOM 5523 N N B ARG C 1 224 ? -33.506 58.230 31.568 0.60 9.75 190 ARG C N 1
ATOM 5524 C CA A ARG C 1 224 ? -33.947 58.593 32.919 0.40 11.79 190 ARG C CA 1
ATOM 5525 C CA B ARG C 1 224 ? -33.961 58.543 32.920 0.60 11.78 190 ARG C CA 1
ATOM 5526 C C A ARG C 1 224 ? -32.852 58.410 33.961 0.40 11.40 190 ARG C C 1
ATOM 5527 C C B ARG C 1 224 ? -32.821 58.445 33.920 0.60 11.39 190 ARG C C 1
ATOM 5528 O O A ARG C 1 224 ? -32.821 59.141 34.956 0.40 13.79 190 ARG C O 1
ATOM 5529 O O B ARG C 1 224 ? -32.726 59.265 34.840 0.60 13.67 190 ARG C O 1
ATOM 5544 N N . LYS C 1 225 ? -31.939 57.458 33.752 1.00 10.53 191 LYS C N 1
ATOM 5545 C CA . LYS C 1 225 ? -30.803 57.335 34.657 1.00 11.10 191 LYS C CA 1
ATOM 5546 C C . LYS C 1 225 ? -29.961 58.603 34.636 1.00 12.03 191 LYS C C 1
ATOM 5547 O O . LYS C 1 225 ? -29.474 59.056 35.678 1.00 14.56 191 LYS C O 1
ATOM 5553 N N . PHE C 1 226 ? -29.807 59.209 33.463 1.00 11.63 192 PHE C N 1
ATOM 5554 C CA . PHE C 1 226 ? -29.037 60.430 33.299 1.00 11.64 192 PHE C CA 1
ATOM 5555 C C . PHE C 1 226 ? -29.862 61.696 33.516 1.00 13.77 192 PHE C C 1
ATOM 5556 O O . PHE C 1 226 ? -29.371 62.792 33.231 1.00 14.88 192 PHE C O 1
ATOM 5564 N N . GLY C 1 227 ? -31.091 61.574 34.015 1.00 14.81 193 GLY C N 1
ATOM 5565 C CA . GLY C 1 227 ? -31.896 62.745 34.298 1.00 13.27 193 GLY C CA 1
ATOM 5566 C C . GLY C 1 227 ? -32.337 63.509 33.075 1.00 14.62 193 GLY C C 1
ATOM 5567 O O . GLY C 1 227 ? -32.563 64.717 33.157 1.00 15.39 193 GLY C O 1
ATOM 5568 N N A MET C 1 228 ? -32.432 62.851 31.922 0.49 13.75 194 MET C N 1
ATOM 5569 N N B MET C 1 228 ? -32.505 62.828 31.951 0.51 13.79 194 MET C N 1
ATOM 5570 C CA A MET C 1 228 ? -32.822 63.516 30.687 0.49 13.13 194 MET C CA 1
ATOM 5571 C CA B MET C 1 228 ? -32.836 63.479 30.696 0.51 13.13 194 MET C CA 1
ATOM 5572 C C A MET C 1 228 ? -34.332 63.507 30.536 0.49 12.20 194 MET C C 1
ATOM 5573 C C B MET C 1 228 ? -34.335 63.463 30.450 0.51 12.19 194 MET C C 1
ATOM 5574 O O A MET C 1 228 ? -34.999 62.535 30.897 0.49 13.45 194 MET C O 1
ATOM 5575 O O B MET C 1 228 ? -34.996 62.436 30.634 0.51 13.19 194 MET C O 1
ATOM 5584 N N . ALA C 1 229 ? -34.860 64.599 29.995 1.00 12.75 195 ALA C N 1
ATOM 5585 C CA . ALA C 1 229 ? -36.238 64.631 29.540 1.00 10.34 195 ALA C CA 1
ATOM 5586 C C . ALA C 1 229 ? -36.366 63.709 28.337 1.00 11.58 195 ALA C C 1
ATOM 5587 O O . ALA C 1 229 ? -35.436 63.580 27.536 1.00 9.85 195 ALA C O 1
ATOM 5589 N N . ASN C 1 230 ? -37.501 63.023 28.225 1.00 10.60 196 ASN C N 1
ATOM 5590 C CA . ASN C 1 230 ? -37.603 61.996 27.199 1.00 11.44 196 ASN C CA 1
ATOM 5591 C C . ASN C 1 230 ? -38.985 61.945 26.564 1.00 10.46 196 ASN C C 1
ATOM 5592 O O . ASN C 1 230 ? -40.008 62.240 27.193 1.00 11.40 196 ASN C O 1
ATOM 5597 N N . CYS C 1 231 ? -38.984 61.551 25.296 1.00 9.40 197 CYS C N 1
ATOM 5598 C CA . CYS C 1 231 ? -40.171 61.468 24.463 1.00 8.84 197 CYS C CA 1
ATOM 5599 C C . CYS C 1 231 ? -40.170 60.090 23.827 1.00 12.21 197 CYS C C 1
ATOM 5600 O O . CYS C 1 231 ? -39.225 59.729 23.119 1.00 9.58 197 CYS C O 1
ATOM 5603 N N . TRP C 1 232 ? -41.215 59.323 24.086 1.00 10.63 198 TRP C N 1
ATOM 5604 C CA . TRP C 1 232 ? -41.306 57.958 23.588 1.00 7.35 198 TRP C CA 1
ATOM 5605 C C . TRP C 1 232 ? -42.074 57.975 22.276 1.00 9.78 198 TRP C C 1
ATOM 5606 O O . TRP C 1 232 ? -43.259 58.320 22.247 1.00 10.28 198 TRP C O 1
ATOM 5617 N N . ILE C 1 233 ? -41.398 57.624 21.185 1.00 9.82 199 ILE C N 1
ATOM 5618 C CA . ILE C 1 233 ? -42.052 57.400 19.903 1.00 7.56 199 ILE C CA 1
ATOM 5619 C C . ILE C 1 233 ? -42.419 55.923 19.876 1.00 8.56 199 ILE C C 1
ATOM 5620 O O . ILE C 1 233 ? -41.581 55.059 19.595 1.00 9.41 199 ILE C O 1
ATOM 5625 N N . TYR C 1 234 ? -43.679 55.634 20.187 1.00 8.83 200 TYR C N 1
ATOM 5626 C CA . TYR C 1 234 ? -44.166 54.272 20.401 1.00 8.64 200 TYR C CA 1
ATOM 5627 C C . TYR C 1 234 ? -44.539 53.662 19.049 1.00 11.84 200 TYR C C 1
ATOM 5628 O O . TYR C 1 234 ? -45.707 53.436 18.721 1.00 11.10 200 TYR C O 1
ATOM 5637 N N . ARG C 1 235 ? -43.499 53.363 18.261 1.00 8.41 201 ARG C N 1
ATOM 5638 C CA . ARG C 1 235 ? -43.712 52.771 16.943 1.00 7.88 201 ARG C CA 1
ATOM 5639 C C . ARG C 1 235 ? -44.508 51.471 17.015 1.00 10.93 201 ARG C C 1
ATOM 5640 O O . ARG C 1 235 ? -45.256 51.162 16.084 1.00 11.34 201 ARG C O 1
ATOM 5648 N N . ARG C 1 236 ? -44.361 50.702 18.095 1.00 7.78 202 ARG C N 1
ATOM 5649 C CA . ARG C 1 236 ? -45.031 49.413 18.231 1.00 8.69 202 ARG C CA 1
ATOM 5650 C C . ARG C 1 236 ? -46.329 49.513 19.014 1.00 13.78 202 ARG C C 1
ATOM 5651 O O . ARG C 1 236 ? -46.749 48.537 19.642 1.00 11.65 202 ARG C O 1
ATOM 5659 N N . HIS C 1 237 ? -46.989 50.672 18.957 1.00 11.36 203 HIS C N 1
ATOM 5660 C CA . HIS C 1 237 ? -48.220 50.890 19.716 1.00 15.13 203 HIS C CA 1
ATOM 5661 C C . HIS C 1 237 ? -49.293 49.860 19.387 1.00 16.00 203 HIS C C 1
ATOM 5662 O O . HIS C 1 237 ? -50.114 49.535 20.250 1.00 16.22 203 HIS C O 1
ATOM 5669 N N . ALA C 1 238 ? -49.308 49.333 18.164 1.00 13.86 204 ALA C N 1
ATOM 5670 C CA . ALA C 1 238 ? -50.284 48.317 17.769 1.00 12.34 204 ALA C CA 1
ATOM 5671 C C . ALA C 1 238 ? -49.661 46.944 17.498 1.00 14.34 204 ALA C C 1
ATOM 5672 O O . ALA C 1 238 ? -50.214 46.147 16.735 1.00 17.32 204 ALA C O 1
ATOM 5674 N N . GLN C 1 239 ? -48.523 46.649 18.122 1.00 12.38 205 GLN C N 1
ATOM 5675 C CA . GLN C 1 239 ? -47.781 45.418 17.870 1.00 11.55 205 GLN C CA 1
ATOM 5676 C C . GLN C 1 239 ? -47.283 44.882 19.199 1.00 17.15 205 GLN C C 1
ATOM 5677 O O . GLN C 1 239 ? -46.438 45.507 19.847 1.00 23.32 205 GLN C O 1
ATOM 5683 N N . GLU C 1 240 ? -47.775 43.710 19.582 1.00 21.82 206 GLU C N 1
ATOM 5684 C CA . GLU C 1 240 ? -47.511 43.186 20.912 1.00 25.86 206 GLU C CA 1
ATOM 5685 C C . GLU C 1 240 ? -46.035 42.853 21.091 1.00 14.10 206 GLU C C 1
ATOM 5686 O O . GLU C 1 240 ? -45.375 42.339 20.185 1.00 18.41 206 GLU C O 1
ATOM 5692 N N . GLY C 1 241 ? -45.517 43.162 22.270 1.00 14.34 207 GLY C N 1
ATOM 5693 C CA . GLY C 1 241 ? -44.153 42.811 22.603 1.00 12.92 207 GLY C CA 1
ATOM 5694 C C . GLY C 1 241 ? -43.153 43.873 22.190 1.00 12.91 207 GLY C C 1
ATOM 5695 O O . GLY C 1 241 ? -43.478 44.925 21.630 1.00 12.48 207 GLY C O 1
ATOM 5696 N N . PHE C 1 242 ? -41.894 43.576 22.475 1.00 10.74 208 PHE C N 1
ATOM 5697 C CA . PHE C 1 242 ? -40.821 44.549 22.300 1.00 9.55 208 PHE C CA 1
ATOM 5698 C C . PHE C 1 242 ? -40.100 44.451 20.964 1.00 9.15 208 PHE C C 1
ATOM 5699 O O . PHE C 1 242 ? -39.265 45.309 20.665 1.00 10.28 208 PHE C O 1
ATOM 5707 N N . GLY C 1 243 ? -40.398 43.455 20.148 1.00 8.93 209 GLY C N 1
ATOM 5708 C CA . GLY C 1 243 ? -39.802 43.425 18.821 1.00 9.64 209 GLY C CA 1
ATOM 5709 C C . GLY C 1 243 ? -38.296 43.250 18.888 1.00 9.10 209 GLY C C 1
ATOM 5710 O O . GLY C 1 243 ? -37.781 42.304 19.500 1.00 9.46 209 GLY C O 1
ATOM 5711 N N . ALA C 1 244 ? -37.567 44.155 18.243 1.00 8.10 210 ALA C N 1
ATOM 5712 C CA . ALA C 1 244 ? -36.114 44.047 18.173 1.00 8.97 210 ALA C CA 1
ATOM 5713 C C . ALA C 1 244 ? -35.404 44.617 19.398 1.00 9.82 210 ALA C C 1
ATOM 5714 O O . ALA C 1 244 ? -34.165 44.633 19.419 1.00 8.69 210 ALA C O 1
ATOM 5716 N N . THR C 1 245 ? -36.135 45.064 20.413 1.00 9.09 211 THR C N 1
ATOM 5717 C CA . THR C 1 245 ? -35.532 45.562 21.640 1.00 9.23 211 THR C CA 1
ATOM 5718 C C . THR C 1 245 ? -35.764 44.559 22.765 1.00 8.65 211 THR C C 1
ATOM 5719 O O . THR C 1 245 ? -36.755 43.826 22.762 1.00 9.56 211 THR C O 1
ATOM 5723 N N . MET C 1 246 ? -34.834 44.503 23.706 1.00 8.64 212 MET C N 1
ATOM 5724 C CA . MET C 1 246 ? -35.000 43.629 24.861 1.00 9.33 212 MET C CA 1
ATOM 5725 C C . MET C 1 246 ? -36.019 44.198 25.846 1.00 10.81 212 MET C C 1
ATOM 5726 O O . MET C 1 246 ? -36.225 45.410 25.942 1.00 10.80 212 MET C O 1
ATOM 5731 N N . THR C 1 247 ? -36.661 43.303 26.584 1.00 11.88 213 THR C N 1
ATOM 5732 C CA . THR C 1 247 ? -37.500 43.719 27.692 1.00 12.39 213 THR C CA 1
ATOM 5733 C C . THR C 1 247 ? -36.648 44.478 28.703 1.00 11.17 213 THR C C 1
ATOM 5734 O O . THR C 1 247 ? -35.575 43.995 29.090 1.00 12.85 213 THR C O 1
ATOM 5738 N N . PRO C 1 248 ? -37.066 45.663 29.135 1.00 11.18 214 PRO C N 1
ATOM 5739 C CA . PRO C 1 248 ? -36.264 46.434 30.087 1.00 12.23 214 PRO C CA 1
ATOM 5740 C C . PRO C 1 248 ? -36.427 45.904 31.506 1.00 12.72 214 PRO C C 1
ATOM 5741 O O . PRO C 1 248 ? -37.344 45.142 31.819 1.00 14.62 214 PRO C O 1
ATOM 5745 N N . SER C 1 249 ? -35.507 46.338 32.374 1.00 13.21 215 SER C N 1
ATOM 5746 C CA . SER C 1 249 ? -35.547 45.923 33.775 1.00 16.33 215 SER C CA 1
ATOM 5747 C C . SER C 1 249 ? -36.815 46.412 34.460 1.00 15.67 215 SER C C 1
ATOM 5748 O O . SER C 1 249 ? -37.294 45.796 35.420 1.00 16.42 215 SER C O 1
ATOM 5751 N N . HIS C 1 250 ? -37.355 47.523 33.987 1.00 14.03 216 HIS C N 1
ATOM 5752 C CA . HIS C 1 250 ? -38.592 48.108 34.471 1.00 13.54 216 HIS C CA 1
ATOM 5753 C C . HIS C 1 250 ? -39.031 49.053 33.370 1.00 14.79 216 HIS C C 1
ATOM 5754 O O . HIS C 1 250 ? -38.254 49.374 32.464 1.00 13.21 216 HIS C O 1
ATOM 5761 N N . GLU C 1 251 ? -40.273 49.513 33.454 1.00 12.88 217 GLU C N 1
ATOM 5762 C CA . GLU C 1 251 ? -40.778 50.431 32.449 1.00 17.64 217 GLU C CA 1
ATOM 5763 C C . GLU C 1 251 ? -40.533 51.845 32.952 1.00 18.19 217 GLU C C 1
ATOM 5764 O O . GLU C 1 251 ? -41.098 52.233 33.987 1.00 17.17 217 GLU C O 1
ATOM 5770 N N . PRO C 1 252 ? -39.664 52.614 32.306 1.00 13.97 218 PRO C N 1
ATOM 5771 C CA . PRO C 1 252 ? -39.289 53.929 32.828 1.00 13.13 218 PRO C CA 1
ATOM 5772 C C . PRO C 1 252 ? -40.385 54.940 32.560 1.00 15.04 218 PRO C C 1
ATOM 5773 O O . PRO C 1 252 ? -41.259 54.735 31.716 1.00 16.24 218 PRO C O 1
ATOM 5777 N N . THR C 1 253 ? -40.318 56.054 33.280 1.00 15.10 219 THR C N 1
ATOM 5778 C CA . THR C 1 253 ? -41.258 57.118 32.990 1.00 16.72 219 THR C CA 1
ATOM 5779 C C . THR C 1 253 ? -40.860 57.825 31.701 1.00 13.22 219 THR C C 1
ATOM 5780 O O . THR C 1 253 ? -39.729 57.704 31.210 1.00 14.33 219 THR C O 1
ATOM 5784 N N . TYR C 1 254 ? -41.816 58.559 31.145 1.00 13.78 220 TYR C N 1
ATOM 5785 C CA . TYR C 1 254 ? -41.575 59.344 29.948 1.00 13.24 220 TYR C CA 1
ATOM 5786 C C . TYR C 1 254 ? -42.374 60.632 30.033 1.00 13.24 220 TYR C C 1
ATOM 5787 O O . TYR C 1 254 ? -43.508 60.644 30.522 1.00 17.09 220 TYR C O 1
ATOM 5796 N N . ASP C 1 255 ? -41.776 61.715 29.544 1.00 12.21 221 ASP C N 1
ATOM 5797 C CA . ASP C 1 255 ? -42.427 63.015 29.638 1.00 11.72 221 ASP C CA 1
ATOM 5798 C C . ASP C 1 255 ? -43.429 63.241 28.517 1.00 14.81 221 ASP C C 1
ATOM 5799 O O . ASP C 1 255 ? -44.407 63.974 28.706 1.00 14.42 221 ASP C O 1
ATOM 5804 N N . PHE C 1 256 ? -43.201 62.639 27.354 1.00 12.53 222 PHE C N 1
ATOM 5805 C CA . PHE C 1 256 ? -44.108 62.723 26.221 1.00 10.95 222 PHE C CA 1
ATOM 5806 C C . PHE C 1 256 ? -44.167 61.360 25.548 1.00 10.50 222 PHE C C 1
ATOM 5807 O O . PHE C 1 256 ? -43.214 60.573 25.621 1.00 11.59 222 PHE C O 1
ATOM 5815 N N . ARG C 1 257 ? -45.283 61.090 24.876 1.00 13.46 223 ARG C N 1
ATOM 5816 C CA . ARG C 1 257 ? -45.402 59.882 24.072 1.00 12.57 223 ARG C CA 1
ATOM 5817 C C . ARG C 1 257 ? -46.255 60.160 22.846 1.00 10.68 223 ARG C C 1
ATOM 5818 O O . ARG C 1 257 ? -47.318 60.781 22.949 1.00 13.25 223 ARG C O 1
ATOM 5826 N N . PHE C 1 258 ? -45.786 59.692 21.694 1.00 9.84 224 PHE C N 1
ATOM 5827 C CA . PHE C 1 258 ? -46.495 59.806 20.431 1.00 10.59 224 PHE C CA 1
ATOM 5828 C C . PHE C 1 258 ? -46.331 58.509 19.661 1.00 9.59 224 PHE C C 1
ATOM 5829 O O . PHE C 1 258 ? -45.337 57.796 19.824 1.00 10.83 224 PHE C O 1
ATOM 5837 N N . ASN C 1 259 ? -47.301 58.213 18.810 1.00 13.44 225 ASN C N 1
ATOM 5838 C CA . ASN C 1 259 ? -47.242 56.957 18.077 1.00 10.28 225 ASN C CA 1
ATOM 5839 C C . ASN C 1 259 ? -46.312 57.010 16.878 1.00 13.01 225 ASN C C 1
ATOM 5840 O O . ASN C 1 259 ? -45.997 55.949 16.327 1.00 13.71 225 ASN C O 1
ATOM 5845 N N . SER C 1 260 ? -45.864 58.195 16.469 1.00 11.11 226 SER C N 1
ATOM 5846 C CA . SER C 1 260 ? -45.048 58.336 15.272 1.00 10.48 226 SER C CA 1
ATOM 5847 C C . SER C 1 260 ? -44.362 59.689 15.305 1.00 9.65 226 SER C C 1
ATOM 5848 O O . SER C 1 260 ? -44.716 60.572 16.092 1.00 10.29 226 SER C O 1
ATOM 5851 N N . MET C 1 261 ? -43.376 59.848 14.418 1.00 9.57 227 MET C N 1
ATOM 5852 C CA . MET C 1 261 ? -42.741 61.149 14.248 1.00 9.08 227 MET C CA 1
ATOM 5853 C C . MET C 1 261 ? -43.721 62.164 13.675 1.00 10.93 227 MET C C 1
ATOM 5854 O O . MET C 1 261 ? -43.648 63.355 14.005 1.00 11.51 227 MET C O 1
ATOM 5859 N N . ALA C 1 262 ? -44.654 61.707 12.841 1.00 10.33 228 ALA C N 1
ATOM 5860 C CA . ALA C 1 262 ? -45.662 62.612 12.301 1.00 11.16 228 ALA C CA 1
ATOM 5861 C C . ALA C 1 262 ? -46.519 63.189 13.414 1.00 12.50 228 ALA C C 1
ATOM 5862 O O . ALA C 1 262 ? -46.911 64.363 13.357 1.00 10.12 228 ALA C O 1
ATOM 5864 N N . ASP C 1 263 ? -46.805 62.387 14.445 1.00 9.29 229 ASP C N 1
ATOM 5865 C CA . ASP C 1 263 ? -47.621 62.858 15.559 1.00 10.36 229 ASP C CA 1
ATOM 5866 C C . ASP C 1 263 ? -46.850 63.799 16.473 1.00 10.77 229 ASP C C 1
ATOM 5867 O O . ASP C 1 263 ? -47.431 64.752 17.010 1.00 11.83 229 ASP C O 1
ATOM 5872 N N . LEU C 1 264 ? -45.543 63.581 16.625 1.00 10.47 230 LEU C N 1
ATOM 5873 C CA . LEU C 1 264 ? -44.712 64.533 17.350 1.00 10.09 230 LEU C CA 1
ATOM 5874 C C . LEU C 1 264 ? -44.774 65.900 16.687 1.00 10.14 230 LEU C C 1
ATOM 5875 O O . LEU C 1 264 ? -44.922 66.928 17.362 1.00 10.40 230 LEU C O 1
ATOM 5880 N N . VAL C 1 265 ? -44.673 65.932 15.357 1.00 9.71 231 VAL C N 1
ATOM 5881 C CA . VAL C 1 265 ? -44.726 67.211 14.649 1.00 9.20 231 VAL C CA 1
ATOM 5882 C C . VAL C 1 265 ? -46.090 67.862 14.821 1.00 9.76 231 VAL C C 1
ATOM 5883 O O . VAL C 1 265 ? -46.185 69.067 15.086 1.00 11.28 231 VAL C O 1
ATOM 5887 N N . LYS C 1 266 ? -47.165 67.077 14.697 1.00 8.83 232 LYS C N 1
ATOM 5888 C CA . LYS C 1 266 ? -48.501 67.644 14.883 1.00 8.56 232 LYS C CA 1
ATOM 5889 C C . LYS C 1 266 ? -48.656 68.246 16.273 1.00 13.79 232 LYS C C 1
ATOM 5890 O O . LYS C 1 266 ? -49.292 69.296 16.433 1.00 11.25 232 LYS C O 1
ATOM 5896 N N . ALA C 1 267 ? -48.097 67.595 17.294 1.00 11.56 233 ALA C N 1
ATOM 5897 C CA . ALA C 1 267 ? -48.188 68.126 18.650 1.00 9.81 233 ALA C CA 1
ATOM 5898 C C . ALA C 1 267 ? -47.414 69.429 18.776 1.00 12.52 233 ALA C C 1
ATOM 5899 O O . ALA C 1 267 ? -47.847 70.357 19.472 1.00 11.66 233 ALA C O 1
ATOM 5901 N N . HIS C 1 268 ? -46.263 69.517 18.116 1.00 11.96 234 HIS C N 1
ATOM 5902 C CA . HIS C 1 268 ? -45.521 70.764 18.112 1.00 10.39 234 HIS C CA 1
ATOM 5903 C C . HIS C 1 268 ? -46.335 71.862 17.444 1.00 12.13 234 HIS C C 1
ATOM 5904 O O . HIS C 1 268 ? -46.442 72.978 17.969 1.00 11.90 234 HIS C O 1
ATOM 5911 N N . GLN C 1 269 ? -46.931 71.552 16.290 1.00 11.08 235 GLN C N 1
ATOM 5912 C CA . GLN C 1 269 ? -47.776 72.519 15.602 1.00 12.62 235 GLN C CA 1
ATOM 5913 C C . GLN C 1 269 ? -48.938 72.958 16.484 1.00 10.81 235 GLN C C 1
ATOM 5914 O O . GLN C 1 269 ? -49.300 74.140 16.494 1.00 11.50 235 GLN C O 1
ATOM 5920 N N . GLU C 1 270 ? -49.518 72.027 17.245 1.00 9.75 236 GLU C N 1
ATOM 5921 C CA . GLU C 1 270 ? -50.652 72.359 18.106 1.00 8.32 236 GLU C CA 1
ATOM 5922 C C . GLU C 1 270 ? -50.226 73.282 19.235 1.00 15.50 236 GLU C C 1
ATOM 5923 O O . GLU C 1 270 ? -50.973 74.194 19.614 1.00 11.19 236 GLU C O 1
ATOM 5929 N N . GLU C 1 271 ? -49.030 73.061 19.786 1.00 12.45 237 GLU C N 1
ATOM 5930 C CA . GLU C 1 271 ? -48.513 73.933 20.831 1.00 13.40 237 GLU C CA 1
ATOM 5931 C C . GLU C 1 271 ? -48.357 75.349 20.316 1.00 15.29 237 GLU C C 1
ATOM 5932 O O . GLU C 1 271 ? -48.749 76.312 20.983 1.00 17.31 237 GLU C O 1
ATOM 5938 N N . LEU C 1 272 ? -47.789 75.502 19.124 1.00 12.31 238 LEU C N 1
ATOM 5939 C CA . LEU C 1 272 ? -47.619 76.848 18.593 1.00 14.12 238 LEU C CA 1
ATOM 5940 C C . LEU C 1 272 ? -48.967 77.500 18.277 1.00 15.58 238 LEU C C 1
ATOM 5941 O O . LEU C 1 272 ? -49.130 78.716 18.438 1.00 18.56 238 LEU C O 1
ATOM 5946 N N . ARG C 1 273 ? -49.954 76.698 17.860 1.00 13.63 239 ARG C N 1
ATOM 5947 C CA . ARG C 1 273 ? -51.247 77.242 17.448 1.00 14.79 239 ARG C CA 1
ATOM 5948 C C . ARG C 1 273 ? -52.063 77.694 18.646 1.00 14.27 239 ARG C C 1
ATOM 5949 O O . ARG C 1 273 ? -52.729 78.738 18.598 1.00 16.33 239 ARG C O 1
ATOM 5957 N N . ASN C 1 274 ? -52.012 76.936 19.734 1.00 12.79 240 ASN C N 1
ATOM 5958 C CA . ASN C 1 274 ? -52.878 77.185 20.876 1.00 12.37 240 ASN C CA 1
ATOM 5959 C C . ASN C 1 274 ? -52.139 77.664 22.113 1.00 23.38 240 ASN C C 1
ATOM 5960 O O . ASN C 1 274 ? -52.786 78.112 23.064 1.00 31.36 240 ASN C O 1
ATOM 5965 N N . GLY C 1 275 ? -50.817 77.591 22.125 1.00 24.46 241 GLY C N 1
ATOM 5966 C CA . GLY C 1 275 ? -50.048 78.233 23.168 1.00 31.44 241 GLY C CA 1
ATOM 5967 C C . GLY C 1 275 ? -50.088 79.736 22.982 1.00 30.39 241 GLY C C 1
ATOM 5968 O O . GLY C 1 275 ? -49.976 80.490 23.944 1.00 43.58 241 GLY C O 1
#

Organism: NCBI:txid1206458